Protein AF-0000000075266500 (afdb_homodimer)

Foldseek 3Di:
DPPCPPPDDVLVVVLVVLVVVLVVCCVPPNVLQDLVLLQPAAEEEEDLALLVQLLLVLSVSSNHQHYEYEDQDFDACVGCVQRVLDDNVQRPPPGHGRRASSQVSVCVVRVRGHYHGDNAQQQFFQAADPDDLVNVVVRLVVLLVSLLVGQEYEADDQDPRSVQSVLQSCLLNQHWYWYWFAAAFKIKIFIFAGPDPPDFGFADPQLCVVPPPPVCPVPPRGRDSRVHHDSCVSNVRSNVRNVLQSQLSQWPCRSNDDFDFPVDDPPPTGGSSDGRARMWMDGRVVRDIGGDTGTHDCLGLGNHPQNNVLCVVPVSVSSNVRNNHVCVSCVSSVVVVVVVVVVVVVVVVVVVVVVVVVD/DPPCPPPDDVLVVVLVVLVVVLVVCCVPPNVLQDLVLLQDAAEEEEDLALLVQLLLVLSVSSNHQHYAYEDQDFDACVGCVQRVLDDNVQRPPPGHGRRASSQVSVCVVRVRGHYHGDNAQQQFFQAADPDDLVNVVVRLVVLLVVLLVGQEYEADDQAPRSVQSSLQSCLLNQHWYWYWFAAAFKIKIFIFAGPDPPDFGFADPQLCVVPPPPVCPVPPRGRDSRVHHDSCVSNVRSNVRNVLQSFLSQWPCRSNADFDFPVDDPPPTGGSSDGRARMWMDGRVVRDIGGDTGTHDCLGLGNHPQNNVLCVVPVSVSSNVRNNHVCVSCVSSVVVVVVVVVVVVVVVVVVVVVVVVVD

pLDDT: mean 86.73, std 16.91, range [24.8, 98.94]

InterPro domains:
  IPR000594 THIF-type NAD/FAD binding fold [PF00899] (25-254)
  IPR035985 Ubiquitin-activating enzyme-like [SSF69572] (28-325)
  IPR045886 ThiF/MoeB/HesA family [PTHR10953] (6-315)

Secondary structure (DSSP, 8-state):
----TTTS-HHHHHHHHHHHHHHHHHHHT-TT--HHHHHH-EEEEE--SHHHHHHHHHHHHTT--EEEEE---B--TTSTTT-TT--GGGGSTT--BHHHHHHHHHHHH-TT-EEEEE--PPP-TT----S-HHHHHHHHHHHHHHHHH-SEEEE--SSTGGGHHHHHHHHHTT-EEEEEEE-SSEEEEEEEPP--SSS-PBP-HHHHHHHS-TT-TTSSSTTS--S---THHHHHHHHHHHHHHHHHHHSTTGGGPPPP-SS---SS--BTTB---SEEEEETTTTEEEEE--B--TT-TTTSHHHHHHHHH-HHHHHHHHHH-THHHHHHHTHHHHHHHHHHHHHHHHHHHHHHHT-/----TTTS-HHHHHHHHHHHHHHHHHHHT-TT--HHHHHH-EEEEE--SHHHHHHHHHHHHTT--EEEEE---B--TTSTTT-TT--GGGGSTT--BHHHHHHHHHHHH-TT-EEEEE--PPP-TT----S-HHHHHHHHHHHHHHHHH-SEEEE--SSTGGGHHHHHHHHHTT-EEEEEEE-SSEEEEEEEPP--SSS-PBP-HHHHHHHS-TT-TTSTTSSS--S---THHHHHHHHHHHHHHHHHHHSTTGGGPPPP-SS---TTT-BTTB---SEEEEETTTTEEEEE--B--TT-TTTSHHHHHHHHH-HHHHHHHHHH-THHHHHHHTHHHHHHHHHHHHHHHHHHHHHHHT-

Sequence (718 aa):
MADLGPLMDPTRLADTSVDLNLKLMRWRLMPDLDLEKIKQTKCLLLGAGTLGCYVARCLIGWGVRHISFVDNGKVSFSNPVRQPLYHFEDSLNGGALKAKSAAKNLKLIQPTIVSEGYDLSIPMPGHHAQSSDEQLSQDIDKLSQLVSDHDVVFLLTDSRESRWFPTVLAAKYNKMVINSALGFDTYLVMRHGARQQQQSELGCYFCNDIVAPTDSLTDRTLDQQCTVTRPGLAAIAGALAVELMVSLLQHPDGINAKADTSNNQTQSSGSILGLLPHQIRGFLGQFSNMLIVGQAYEKCTACSEKILNAYDENHLSFVKQVLKDPLYLEEITGLAAMKKESESLLEDWDIENDDEDDFMADLGPLMDPTRLADTSVDLNLKLMRWRLMPDLDLEKIKQTKCLLLGAGTLGCYVARCLIGWGVRHISFVDNGKVSFSNPVRQPLYHFEDSLNGGALKAKSAAKNLKLIQPTIVSEGYDLSIPMPGHHAQSSDEQLSQDIDKLSQLVSDHDVVFLLTDSRESRWFPTVLAAKYNKMVINSALGFDTYLVMRHGARQQQQSELGCYFCNDIVAPTDSLTDRTLDQQCTVTRPGLAAIAGALAVELMVSLLQHPDGINAKADTSNNQTQSSGSILGLLPHQIRGFLGQFSNMLIVGQAYEKCTACSEKILNAYDENHLSFVKQVLKDPLYLEEITGLAAMKKESESLLEDWDIENDDEDDF

Nearest PDB structures (foldseek):
  3rui-assembly1_A  TM=9.215E-01  e=1.508E-42  Saccharomyces cerevisiae S288C
  4gsk-assembly1_B  TM=9.550E-01  e=5.136E-41  Saccharomyces cerevisiae S288C
  5yec-assembly1_A  TM=9.732E-01  e=9.158E-40  Saccharomyces cerevisiae S288C
  3vh3-assembly1_A  TM=9.246E-01  e=2.853E-41  Saccharomyces cerevisiae S288C
  4gsk-assembly1_A  TM=9.492E-01  e=2.664E-40  Saccharomyces cerevisiae S288C

Radius of gyration: 27.6 Å; Cα contacts (8 Å, |Δi|>4): 1461; chains: 2; bounding box: 74×83×89 Å

Solvent-accessible surface area (backbone atoms only — not comparable to full-atom values): 36094 Å² total; per-residue (Å²): 127,87,79,64,64,87,81,47,56,67,67,56,48,25,53,50,38,42,51,50,52,55,46,50,37,23,74,72,75,36,72,82,61,60,61,66,62,45,31,66,40,28,37,34,30,38,20,46,45,47,38,24,28,32,29,50,45,31,37,41,39,64,46,37,36,33,43,36,28,33,19,67,49,56,32,46,55,48,38,20,42,58,17,72,51,42,35,44,73,42,26,46,93,84,21,39,50,26,6,46,46,43,27,54,41,48,33,47,30,39,68,82,46,50,52,46,36,35,80,45,74,66,66,21,59,58,47,59,73,84,58,52,72,67,53,50,46,49,42,52,51,49,51,49,48,52,56,67,73,29,52,32,39,35,40,32,51,72,44,73,44,54,44,41,48,59,45,30,50,30,51,72,66,62,38,40,33,41,39,43,43,48,11,51,55,31,33,41,28,31,44,35,36,41,85,55,94,83,64,98,30,43,13,41,79,57,19,38,66,70,68,42,67,73,81,42,61,90,63,61,61,34,58,47,67,46,89,42,53,50,52,34,52,38,35,32,46,16,15,51,42,47,51,50,50,52,31,34,71,62,20,94,54,33,58,66,50,74,64,25,40,89,85,42,64,60,81,90,67,52,19,94,59,29,62,38,55,33,24,40,40,34,33,61,34,71,56,40,51,43,58,46,80,50,56,53,40,80,47,16,69,37,67,12,66,55,42,49,49,48,39,68,75,41,45,63,62,44,52,51,46,28,14,67,35,48,64,52,39,32,56,70,36,42,42,48,57,50,51,52,52,51,52,49,50,50,52,50,49,51,51,54,49,54,58,52,71,74,103,127,89,79,65,66,87,83,48,56,67,67,56,47,26,53,51,37,42,52,48,52,55,46,51,36,22,75,71,76,36,74,82,61,60,60,64,62,43,31,68,40,29,38,35,32,39,19,47,45,47,38,24,27,32,31,50,45,30,37,40,39,62,46,36,35,32,43,34,27,35,19,67,50,57,31,45,56,47,37,20,43,58,18,71,53,44,35,44,75,41,25,46,92,82,20,39,50,25,6,44,45,42,26,54,41,47,33,47,30,39,69,82,47,49,50,45,36,36,80,44,73,66,67,22,59,58,47,62,74,86,59,52,69,67,54,49,46,48,41,52,50,51,51,49,47,54,55,67,74,27,53,34,41,34,41,32,49,71,42,71,42,55,44,41,49,60,44,31,50,32,51,72,65,62,40,41,33,40,38,41,42,48,11,50,55,31,32,40,28,31,43,36,37,41,84,56,94,85,65,98,29,41,14,41,79,59,18,37,65,70,67,43,68,74,81,42,64,90,64,61,60,33,60,48,67,46,89,42,53,51,54,33,50,37,34,32,46,17,16,51,42,48,54,51,49,53,31,36,68,60,21,94,56,32,57,68,51,73,65,26,39,90,86,41,66,58,82,90,66,50,19,94,60,28,63,38,56,32,24,41,39,34,32,60,32,72,56,40,51,44,56,44,82,47,55,53,41,81,47,17,68,36,68,11,66,56,43,49,49,46,39,70,75,40,46,62,63,44,51,52,47,27,14,67,34,47,63,51,40,31,56,68,38,43,42,47,58,51,52,52,51,51,52,50,50,51,52,50,47,50,50,53,51,53,58,52,72,75,103

Structure (mmCIF, N/CA/C/O backbone):
data_AF-0000000075266500-model_v1
#
loop_
_entity.id
_entity.type
_entity.pdbx_description
1 polymer 'Ubiquitin-like modifier-activating enzyme ATG7'
#
loop_
_atom_site.group_PDB
_atom_site.id
_atom_site.type_symbol
_atom_site.label_atom_id
_atom_site.label_alt_id
_atom_site.label_comp_id
_atom_site.label_asym_id
_atom_site.label_entity_id
_atom_site.label_seq_id
_atom_site.pdbx_PDB_ins_code
_atom_site.Cartn_x
_atom_site.Cartn_y
_atom_site.Cartn_z
_atom_site.occupancy
_atom_site.B_iso_or_equiv
_atom_site.auth_seq_id
_atom_site.auth_comp_id
_atom_site.auth_asym_id
_atom_site.auth_atom_id
_atom_site.pdbx_PDB_model_num
ATOM 1 N N . MET A 1 1 ? 34.5 14.836 -2.078 1 25.09 1 MET A N 1
ATOM 2 C CA . MET A 1 1 ? 33.75 13.641 -2.496 1 25.09 1 MET A CA 1
ATOM 3 C C . MET A 1 1 ? 33.562 13.625 -4.012 1 25.09 1 MET A C 1
ATOM 5 O O . MET A 1 1 ? 33.156 14.625 -4.602 1 25.09 1 MET A O 1
ATOM 9 N N . ALA A 1 2 ? 34.25 12.805 -4.797 1 31.7 2 ALA A N 1
ATOM 10 C CA . ALA A 1 2 ? 34.25 12.789 -6.258 1 31.7 2 ALA A CA 1
ATOM 11 C C . ALA A 1 2 ? 32.844 12.953 -6.816 1 31.7 2 ALA A C 1
ATOM 13 O O . ALA A 1 2 ? 31.938 12.227 -6.426 1 31.7 2 ALA A O 1
ATOM 14 N N . ASP A 1 3 ? 32.375 14.055 -7.188 1 37.41 3 ASP A N 1
ATOM 15 C CA . ASP A 1 3 ? 31.172 14.5 -7.906 1 37.41 3 ASP A CA 1
ATOM 16 C C . ASP A 1 3 ? 30.938 13.641 -9.148 1 37.41 3 ASP A C 1
ATOM 18 O O . ASP A 1 3 ? 31.422 13.969 -10.234 1 37.41 3 ASP A O 1
ATOM 22 N N . LEU A 1 4 ? 30.984 12.383 -9.156 1 39.06 4 LEU A N 1
ATOM 23 C CA . LEU A 1 4 ? 31 11.414 -10.25 1 39.06 4 LEU A CA 1
ATOM 24 C C . LEU A 1 4 ? 29.719 11.508 -11.078 1 39.06 4 LEU A C 1
ATOM 26 O O . LEU A 1 4 ? 29.453 10.641 -11.914 1 39.06 4 LEU A O 1
ATOM 30 N N . GLY A 1 5 ? 28.781 12.461 -10.945 1 43.47 5 GLY A N 1
ATOM 31 C CA . GLY A 1 5 ? 27.516 12.766 -11.602 1 43.47 5 GLY A CA 1
ATOM 32 C C . GLY A 1 5 ? 27.625 12.836 -13.109 1 43.47 5 GLY A C 1
ATOM 33 O O . GLY A 1 5 ? 26.859 12.195 -13.828 1 43.47 5 GLY A O 1
ATOM 34 N N . PRO A 1 6 ? 28.344 13.781 -13.648 1 47.75 6 PRO A N 1
ATOM 35 C CA . PRO A 1 6 ? 28.375 14.109 -15.078 1 47.75 6 PRO A CA 1
ATOM 36 C C . PRO A 1 6 ? 28.703 12.906 -15.953 1 47.75 6 PRO A C 1
ATOM 38 O O . PRO A 1 6 ? 28.297 12.852 -17.109 1 47.75 6 PRO A O 1
ATOM 41 N N . LEU A 1 7 ? 29.625 12.047 -15.609 1 51.47 7 LEU A N 1
ATOM 42 C CA . LEU A 1 7 ? 30.203 11.039 -16.484 1 51.47 7 LEU A CA 1
ATOM 43 C C . LEU A 1 7 ? 29.375 9.766 -16.5 1 51.47 7 LEU A C 1
ATOM 45 O O . LEU A 1 7 ? 29.531 8.914 -17.375 1 51.47 7 LEU A O 1
ATOM 49 N N . MET A 1 8 ? 28.5 9.547 -15.477 1 65.19 8 MET A N 1
ATOM 50 C CA . MET A 1 8 ? 27.844 8.234 -15.461 1 65.19 8 MET A CA 1
ATOM 51 C C . MET A 1 8 ? 26.484 8.297 -16.141 1 65.19 8 MET A C 1
ATOM 53 O O . MET A 1 8 ? 25.781 9.312 -16.047 1 65.19 8 MET A O 1
ATOM 57 N N . ASP A 1 9 ? 26.188 7.496 -17.062 1 88.06 9 ASP A N 1
ATOM 58 C CA . ASP A 1 9 ? 24.891 7.16 -17.656 1 88.06 9 ASP A CA 1
ATOM 59 C C . ASP A 1 9 ? 23.781 7.215 -16.609 1 88.06 9 ASP A C 1
ATOM 61 O O . ASP A 1 9 ? 23.891 6.602 -15.539 1 88.06 9 ASP A O 1
ATOM 65 N N . PRO A 1 10 ? 22.891 8.25 -16.719 1 90.25 10 PRO A N 1
ATOM 66 C CA . PRO A 1 10 ? 21.797 8.43 -15.75 1 90.25 10 PRO A CA 1
ATOM 67 C C . PRO A 1 10 ? 21.141 7.117 -15.359 1 90.25 10 PRO A C 1
ATOM 69 O O . PRO A 1 10 ? 20.688 6.961 -14.219 1 90.25 10 PRO A O 1
ATOM 72 N N . THR A 1 11 ? 21.078 6.254 -16.219 1 91.69 11 THR A N 1
ATOM 73 C CA . THR A 1 11 ? 20.484 4.961 -15.93 1 91.69 11 THR A CA 1
ATOM 74 C C . THR A 1 11 ? 21.297 4.199 -14.898 1 91.69 11 THR A C 1
ATOM 76 O O . THR A 1 11 ? 20.75 3.561 -14 1 91.69 11 THR A O 1
ATOM 79 N N . ARG A 1 12 ? 22.531 4.258 -15 1 89.25 12 ARG A N 1
ATOM 80 C CA . ARG A 1 12 ? 23.406 3.617 -14.039 1 89.25 12 ARG A CA 1
ATOM 81 C C . ARG A 1 12 ? 23.359 4.324 -12.688 1 89.25 12 ARG A C 1
ATOM 83 O O . ARG A 1 12 ? 23.438 3.678 -11.641 1 89.25 12 ARG A O 1
ATOM 90 N N . LEU A 1 13 ? 23.266 5.594 -12.805 1 89 13 LEU A N 1
ATOM 91 C CA . LEU A 1 13 ? 23.141 6.371 -11.578 1 89 13 LEU A CA 1
ATOM 92 C C . LEU A 1 13 ? 21.891 5.973 -10.805 1 89 13 LEU A C 1
ATOM 94 O O . LEU A 1 13 ? 21.922 5.871 -9.578 1 89 13 LEU A O 1
ATOM 98 N N . ALA A 1 14 ? 20.844 5.805 -11.516 1 90 14 ALA A N 1
ATOM 99 C CA . ALA A 1 14 ? 19.594 5.379 -10.891 1 90 14 ALA A CA 1
ATOM 100 C C . ALA A 1 14 ? 19.766 4.031 -10.188 1 90 14 ALA A C 1
ATOM 102 O O . ALA A 1 14 ? 19.359 3.873 -9.031 1 90 14 ALA A O 1
ATOM 103 N N . ASP A 1 15 ? 20.422 3.111 -10.828 1 91.38 15 ASP A N 1
ATOM 104 C CA . ASP A 1 15 ? 20.656 1.792 -10.258 1 91.38 15 ASP A CA 1
ATOM 105 C C . ASP A 1 15 ? 21.484 1.891 -8.977 1 91.38 15 ASP A C 1
ATOM 107 O O . ASP A 1 15 ? 21.141 1.287 -7.957 1 91.38 15 ASP A O 1
ATOM 111 N N . THR A 1 16 ? 22.5 2.666 -9.055 1 89.19 16 THR A N 1
ATOM 112 C CA . THR A 1 16 ? 23.406 2.828 -7.922 1 89.19 16 THR A CA 1
ATOM 113 C C . THR A 1 16 ? 22.688 3.508 -6.754 1 89.19 16 THR A C 1
ATOM 115 O O . THR A 1 16 ? 22.906 3.148 -5.594 1 89.19 16 THR A O 1
ATOM 118 N N . SER A 1 17 ? 21.922 4.438 -7.078 1 88.56 17 SER A N 1
ATOM 119 C CA . SER A 1 17 ? 21.188 5.172 -6.047 1 88.56 17 SER A CA 1
ATOM 120 C C . SER A 1 17 ? 20.219 4.27 -5.305 1 88.56 17 SER A C 1
ATOM 122 O O . SER A 1 17 ? 20.094 4.348 -4.082 1 88.56 17 SER A O 1
ATOM 124 N N . VAL A 1 18 ? 19.547 3.439 -6.07 1 88.31 18 VAL A N 1
ATOM 125 C CA . VAL A 1 18 ? 18.609 2.494 -5.473 1 88.31 18 VAL A CA 1
ATOM 126 C C . VAL A 1 18 ? 19.375 1.53 -4.559 1 88.31 18 VAL A C 1
ATOM 128 O O . VAL A 1 18 ? 18.953 1.296 -3.418 1 88.31 18 VAL A O 1
ATOM 131 N N . ASP A 1 19 ? 20.469 1.046 -5.039 1 88.88 19 ASP A N 1
ATOM 132 C CA . ASP A 1 19 ? 21.281 0.113 -4.262 1 88.88 19 ASP A CA 1
ATOM 133 C C . ASP A 1 19 ? 21.797 0.769 -2.982 1 88.88 19 ASP A C 1
ATOM 135 O O . ASP A 1 19 ? 21.781 0.151 -1.916 1 88.88 19 ASP A O 1
ATOM 139 N N . LEU A 1 20 ? 22.188 1.985 -3.119 1 84.75 20 LEU A N 1
ATOM 140 C CA . LEU A 1 20 ? 22.734 2.709 -1.973 1 84.75 20 LEU A CA 1
ATOM 141 C C . LEU A 1 20 ? 21.656 2.926 -0.912 1 84.75 20 LEU A C 1
ATOM 143 O O . LEU A 1 20 ? 21.906 2.756 0.282 1 84.75 20 LEU A O 1
ATOM 147 N N . ASN A 1 21 ? 20.547 3.24 -1.374 1 83.31 21 ASN A N 1
ATOM 148 C CA . ASN A 1 21 ? 19.438 3.434 -0.438 1 83.31 21 ASN A CA 1
ATOM 149 C C . ASN A 1 21 ? 19.141 2.164 0.358 1 83.31 21 ASN A C 1
ATOM 151 O O . ASN A 1 21 ? 18.938 2.221 1.57 1 83.31 21 ASN A O 1
ATOM 155 N N . LEU A 1 22 ? 19.203 1.085 -0.263 1 87 22 LEU A N 1
ATOM 156 C CA . LEU A 1 22 ? 18.938 -0.19 0.393 1 87 22 LEU A CA 1
ATOM 157 C C . LEU A 1 22 ? 20.094 -0.597 1.288 1 87 22 LEU A C 1
ATOM 159 O O . LEU A 1 22 ? 19.891 -1.193 2.348 1 87 22 LEU A O 1
ATOM 163 N N . LYS A 1 23 ? 21.234 -0.254 0.902 1 84 23 LYS A N 1
ATOM 164 C CA . LYS A 1 23 ? 22.422 -0.577 1.703 1 84 23 LYS A CA 1
ATOM 165 C C . LYS A 1 23 ? 22.422 0.195 3.02 1 84 23 LYS A C 1
ATOM 167 O O . LYS A 1 23 ? 22.938 -0.283 4.027 1 84 23 LYS A O 1
ATOM 172 N N . LEU A 1 24 ? 21.859 1.377 2.961 1 78.62 24 LEU A N 1
ATOM 173 C CA . LEU A 1 24 ? 21.734 2.148 4.195 1 78.62 24 LEU A CA 1
ATOM 174 C C . LEU A 1 24 ? 20.875 1.414 5.215 1 78.62 24 LEU A C 1
ATOM 176 O O . LEU A 1 24 ? 21.141 1.478 6.418 1 78.62 24 LEU A O 1
ATOM 180 N N . MET A 1 25 ? 19.969 0.668 4.75 1 75.44 25 MET A N 1
ATOM 181 C CA . MET A 1 25 ? 19.141 -0.163 5.629 1 75.44 25 MET A CA 1
ATOM 182 C C . MET A 1 25 ? 19.984 -1.229 6.316 1 75.44 25 MET A C 1
ATOM 184 O O . MET A 1 25 ? 19.859 -1.449 7.52 1 75.44 25 MET A O 1
ATOM 188 N N . ARG A 1 26 ? 20.828 -1.797 5.582 1 72.12 26 ARG A N 1
ATOM 189 C CA . ARG A 1 26 ? 21.688 -2.869 6.062 1 72.12 26 ARG A CA 1
ATOM 190 C C . ARG A 1 26 ? 22.688 -2.352 7.105 1 72.12 26 ARG A C 1
ATOM 192 O O . ARG A 1 26 ? 22.828 -2.949 8.172 1 72.12 26 ARG A O 1
ATOM 199 N N . TRP A 1 27 ? 23.234 -1.291 6.848 1 66.94 27 TRP A N 1
ATOM 200 C CA . TRP A 1 27 ? 24.297 -0.768 7.691 1 66.94 27 TRP A CA 1
ATOM 201 C C . TRP A 1 27 ? 23.75 -0.229 9.008 1 66.94 27 TRP A C 1
ATOM 203 O O . TRP A 1 27 ? 24.328 -0.441 10.07 1 66.94 27 TRP A O 1
ATOM 213 N N . ARG A 1 28 ? 22.594 0.214 8.852 1 65.81 28 ARG A N 1
ATOM 214 C CA . ARG A 1 28 ? 22.109 0.94 10.016 1 65.81 28 ARG A CA 1
ATOM 215 C C . ARG A 1 28 ? 21.219 0.054 10.883 1 65.81 28 ARG A C 1
ATOM 217 O O . ARG A 1 28 ? 21.203 0.183 12.109 1 65.81 28 ARG A O 1
ATOM 224 N N . LEU A 1 29 ? 20.625 -0.912 10.172 1 69.69 29 LEU A N 1
ATOM 225 C CA . LEU A 1 29 ? 19.547 -1.489 10.969 1 69.69 29 LEU A CA 1
ATOM 226 C C . LEU A 1 29 ? 19.547 -3.012 10.867 1 69.69 29 LEU A C 1
ATOM 228 O O . LEU A 1 29 ? 19.203 -3.703 11.828 1 69.69 29 LEU A O 1
ATOM 232 N N . MET A 1 30 ? 19.969 -3.551 9.625 1 79.12 30 MET A N 1
ATOM 233 C CA . MET A 1 30 ? 19.906 -4.992 9.414 1 79.12 30 MET A CA 1
ATOM 234 C C . MET A 1 30 ? 21.141 -5.496 8.672 1 79.12 30 MET A C 1
ATOM 236 O O . MET A 1 30 ? 21.062 -5.844 7.492 1 79.12 30 MET A O 1
ATOM 240 N N . PRO A 1 31 ? 22.203 -5.648 9.336 1 78.62 31 PRO A N 1
ATOM 241 C CA . PRO A 1 31 ? 23.469 -5.984 8.688 1 78.62 31 PRO A CA 1
ATOM 242 C C . PRO A 1 31 ? 23.438 -7.336 7.977 1 78.62 31 PRO A C 1
ATOM 244 O O . PRO A 1 31 ? 24.156 -7.551 7.004 1 78.62 31 PRO A O 1
ATOM 247 N N . ASP A 1 32 ? 22.594 -8.188 8.336 1 86.38 32 ASP A N 1
ATOM 248 C CA . ASP A 1 32 ? 22.578 -9.547 7.785 1 86.38 32 ASP A CA 1
ATOM 249 C C . ASP A 1 32 ? 21.641 -9.633 6.582 1 86.38 32 ASP A C 1
ATOM 251 O O . ASP A 1 32 ? 21.531 -10.695 5.961 1 86.38 32 ASP A O 1
ATOM 255 N N . LEU A 1 33 ? 21.078 -8.57 6.258 1 90.69 33 LEU A N 1
ATOM 256 C CA . LEU A 1 33 ? 20.156 -8.555 5.121 1 90.69 33 LEU A CA 1
ATOM 257 C C . LEU A 1 33 ? 20.906 -8.836 3.822 1 90.69 33 LEU A C 1
ATOM 259 O O . LEU A 1 33 ? 21.875 -8.141 3.5 1 90.69 33 LEU A O 1
ATOM 263 N N . ASP A 1 34 ? 20.531 -9.82 3.105 1 93.88 34 ASP A N 1
ATOM 264 C CA . ASP A 1 34 ? 21.156 -10.203 1.842 1 93.88 34 ASP A CA 1
ATOM 265 C C . ASP A 1 34 ? 20.469 -9.516 0.663 1 93.88 34 ASP A C 1
ATOM 267 O O . ASP A 1 34 ? 19.609 -10.102 0.008 1 93.88 34 ASP A O 1
ATOM 271 N N . LEU A 1 35 ? 20.906 -8.352 0.374 1 93.88 35 LEU A N 1
ATOM 272 C CA . LEU A 1 35 ? 20.312 -7.535 -0.681 1 93.88 35 LEU A CA 1
ATOM 273 C C . LEU A 1 35 ? 20.578 -8.148 -2.053 1 93.88 35 LEU A C 1
ATOM 275 O O . LEU A 1 35 ? 19.766 -8.008 -2.969 1 93.88 35 LEU A O 1
ATOM 279 N N . GLU A 1 36 ? 21.703 -8.812 -2.201 1 95.19 36 GLU A N 1
ATOM 280 C CA . GLU A 1 36 ? 22.031 -9.438 -3.477 1 95.19 36 GLU A CA 1
ATOM 281 C C . GLU A 1 36 ? 21.062 -10.57 -3.807 1 95.19 36 GLU A C 1
ATOM 283 O O . GLU A 1 36 ? 20.672 -10.742 -4.961 1 95.19 36 GLU A O 1
ATOM 288 N N . LYS A 1 37 ? 20.703 -11.297 -2.773 1 96.5 37 LYS A N 1
ATOM 289 C CA . LYS A 1 37 ? 19.719 -12.359 -2.969 1 96.5 37 LYS A CA 1
ATOM 290 C C . LYS A 1 37 ? 18.391 -11.797 -3.465 1 96.5 37 LYS A C 1
ATOM 292 O O . LYS A 1 37 ? 17.766 -12.359 -4.371 1 96.5 37 LYS A O 1
ATOM 297 N N . ILE A 1 38 ? 17.969 -10.703 -2.91 1 97.12 38 ILE A N 1
ATOM 298 C CA . ILE A 1 38 ? 16.734 -10.055 -3.322 1 97.12 38 ILE A CA 1
ATOM 299 C C . ILE A 1 38 ? 16.859 -9.57 -4.766 1 97.12 38 ILE A C 1
ATOM 301 O O . ILE A 1 38 ? 15.977 -9.82 -5.59 1 97.12 38 ILE A O 1
ATOM 305 N N . LYS A 1 39 ? 17.938 -8.953 -5.07 1 97.06 39 LYS A N 1
ATOM 306 C CA . LYS A 1 39 ? 18.188 -8.359 -6.379 1 97.06 39 LYS A CA 1
ATOM 307 C C . LYS A 1 39 ? 18.188 -9.414 -7.477 1 97.06 39 LYS A C 1
ATOM 309 O O . LYS A 1 39 ? 17.703 -9.164 -8.586 1 97.06 39 LYS A O 1
ATOM 314 N N . GLN A 1 40 ? 18.594 -10.617 -7.18 1 97.38 40 GLN A N 1
ATOM 315 C CA . GLN A 1 40 ? 18.766 -11.672 -8.164 1 97.38 40 GLN A CA 1
ATOM 316 C C . GLN A 1 40 ? 17.5 -12.508 -8.305 1 97.38 40 GLN A C 1
ATOM 318 O O . GLN A 1 40 ? 17.359 -13.297 -9.242 1 97.38 40 GLN A O 1
ATOM 323 N N . THR A 1 41 ? 16.609 -12.367 -7.383 1 98.5 41 THR A N 1
ATOM 324 C CA . THR A 1 41 ? 15.398 -13.164 -7.387 1 98.5 41 THR A CA 1
ATOM 325 C C . THR A 1 41 ? 14.523 -12.805 -8.586 1 98.5 41 THR A C 1
ATOM 327 O O . THR A 1 41 ? 14.258 -11.633 -8.836 1 98.5 41 THR A O 1
ATOM 330 N N . LYS A 1 42 ? 14.109 -13.805 -9.367 1 98.88 42 LYS A N 1
ATOM 331 C CA . LYS A 1 42 ? 13.203 -13.625 -10.5 1 98.88 42 LYS A CA 1
ATOM 332 C C . LYS A 1 42 ? 11.758 -13.867 -10.078 1 98.88 42 LYS A C 1
ATOM 334 O O . LYS A 1 42 ? 11.406 -14.953 -9.625 1 98.88 42 LYS A O 1
ATOM 339 N N . CYS A 1 43 ? 10.961 -12.859 -10.266 1 98.94 43 CYS A N 1
ATOM 340 C CA . CYS A 1 43 ? 9.578 -12.938 -9.805 1 98.94 43 CYS A CA 1
ATOM 341 C C . CYS A 1 43 ? 8.609 -13.023 -10.984 1 98.94 43 CYS A C 1
ATOM 343 O O . CYS A 1 43 ? 8.703 -12.227 -11.922 1 98.94 43 CYS A O 1
ATOM 345 N N . LEU A 1 44 ? 7.699 -14 -10.953 1 98.94 44 LEU A N 1
ATOM 346 C CA . LEU A 1 44 ? 6.605 -14.133 -11.906 1 98.94 44 LEU A CA 1
ATOM 347 C C . LEU A 1 44 ? 5.281 -13.719 -11.281 1 98.94 44 LEU A C 1
ATOM 349 O O . LEU A 1 44 ? 4.852 -14.297 -10.281 1 98.94 44 LEU A O 1
ATOM 353 N N . LEU A 1 45 ? 4.707 -12.672 -11.828 1 98.94 45 LEU A N 1
ATOM 354 C CA . LEU A 1 45 ? 3.414 -12.203 -11.344 1 98.94 45 LEU A CA 1
ATOM 355 C C . LEU A 1 45 ? 2.285 -12.688 -12.25 1 98.94 45 LEU A C 1
ATOM 357 O O . LEU A 1 45 ? 2.178 -12.258 -13.398 1 98.94 45 LEU A O 1
ATOM 361 N N . LEU A 1 46 ? 1.453 -13.625 -11.781 1 98.75 46 LEU A N 1
ATOM 362 C CA . LEU A 1 46 ? 0.227 -14.008 -12.469 1 98.75 46 LEU A CA 1
ATOM 363 C C . LEU A 1 46 ? -0.912 -13.055 -12.125 1 98.75 46 LEU A C 1
ATOM 365 O O . LEU A 1 46 ? -1.585 -13.227 -11.109 1 98.75 46 LEU A O 1
ATOM 369 N N . GLY A 1 47 ? -1.212 -12.18 -13.023 1 98 47 GLY A N 1
ATOM 370 C CA . GLY A 1 47 ? -2.113 -11.062 -12.797 1 98 47 GLY A CA 1
ATOM 371 C C . GLY A 1 47 ? -1.407 -9.719 -12.789 1 98 47 GLY A C 1
ATOM 372 O O . GLY A 1 47 ? -0.533 -9.477 -11.953 1 98 47 GLY A O 1
ATOM 373 N N . ALA A 1 48 ? -1.788 -8.891 -13.742 1 98.5 48 ALA A N 1
ATOM 374 C CA . ALA A 1 48 ? -1.239 -7.539 -13.836 1 98.5 48 ALA A CA 1
ATOM 375 C C . ALA A 1 48 ? -2.311 -6.492 -13.547 1 98.5 48 ALA A C 1
ATOM 377 O O . ALA A 1 48 ? -2.305 -5.41 -14.141 1 98.5 48 ALA A O 1
ATOM 378 N N . GLY A 1 49 ? -3.326 -6.855 -12.703 1 96.88 49 GLY A N 1
ATOM 379 C CA . GLY A 1 49 ? -4.355 -5.93 -12.258 1 96.88 49 GLY A CA 1
ATOM 380 C C . GLY A 1 49 ? -3.951 -5.137 -11.031 1 96.88 49 GLY A C 1
ATOM 381 O O . GLY A 1 49 ? -2.803 -4.699 -10.914 1 96.88 49 GLY A O 1
ATOM 382 N N . THR A 1 50 ? -4.918 -4.906 -10.156 1 96.56 50 THR A N 1
ATOM 383 C CA . THR A 1 50 ? -4.711 -4.066 -8.984 1 96.56 50 THR A CA 1
ATOM 384 C C . THR A 1 50 ? -3.617 -4.648 -8.094 1 96.56 50 THR A C 1
ATOM 386 O O . THR A 1 50 ? -2.646 -3.961 -7.766 1 96.56 50 THR A O 1
ATOM 389 N N . LEU A 1 51 ? -3.703 -5.898 -7.758 1 97.69 51 LEU A N 1
ATOM 390 C CA . LEU A 1 51 ? -2.715 -6.535 -6.895 1 97.69 51 LEU A CA 1
ATOM 391 C C . LEU A 1 51 ? -1.359 -6.625 -7.586 1 97.69 51 LEU A C 1
ATOM 393 O O . LEU A 1 51 ? -0.327 -6.332 -6.98 1 97.69 51 LEU A O 1
ATOM 397 N N . GLY A 1 52 ? -1.366 -7.043 -8.852 1 98.62 52 GLY A N 1
ATOM 398 C CA . GLY A 1 52 ? -0.119 -7.168 -9.586 1 98.62 52 GLY A CA 1
ATOM 399 C C . GLY A 1 52 ? 0.681 -5.879 -9.625 1 98.62 52 GLY A C 1
ATOM 400 O O . GLY A 1 52 ? 1.9 -5.891 -9.445 1 98.62 52 GLY A O 1
ATOM 401 N N . CYS A 1 53 ? -0.005 -4.785 -9.836 1 98.69 53 CYS A N 1
ATOM 402 C CA . CYS A 1 53 ? 0.652 -3.482 -9.906 1 98.69 53 CYS A CA 1
ATOM 403 C C . CYS A 1 53 ? 1.29 -3.123 -8.57 1 98.69 53 CYS A C 1
ATOM 405 O O . CYS A 1 53 ? 2.441 -2.688 -8.523 1 98.69 53 CYS A O 1
ATOM 407 N N . TYR A 1 54 ? 0.568 -3.289 -7.508 1 98.75 54 TYR A N 1
ATOM 408 C CA . TYR A 1 54 ? 1.091 -2.918 -6.199 1 98.75 54 TYR A CA 1
ATOM 409 C C . TYR A 1 54 ? 2.227 -3.844 -5.781 1 98.75 54 TYR A C 1
ATOM 411 O O . TYR A 1 54 ? 3.203 -3.404 -5.172 1 98.75 54 TYR A O 1
ATOM 419 N N . VAL A 1 55 ? 2.111 -5.137 -6.094 1 98.88 55 VAL A N 1
ATOM 420 C CA . VAL A 1 55 ? 3.193 -6.07 -5.801 1 98.88 55 VAL A CA 1
ATOM 421 C C . VAL A 1 55 ? 4.445 -5.668 -6.578 1 98.88 55 VAL A C 1
ATOM 423 O O . VAL A 1 55 ? 5.539 -5.605 -6.016 1 98.88 55 VAL A O 1
ATOM 426 N N . ALA A 1 56 ? 4.285 -5.363 -7.836 1 98.94 56 ALA A N 1
ATOM 427 C CA . ALA A 1 56 ? 5.422 -4.973 -8.672 1 98.94 56 ALA A CA 1
ATOM 428 C C . ALA A 1 56 ? 6.094 -3.717 -8.125 1 98.94 56 ALA A C 1
ATOM 430 O O . ALA A 1 56 ? 7.324 -3.65 -8.047 1 98.94 56 ALA A O 1
ATOM 431 N N . ARG A 1 57 ? 5.277 -2.742 -7.746 1 98.62 57 ARG A N 1
ATOM 432 C CA . ARG A 1 57 ? 5.805 -1.502 -7.188 1 98.62 57 ARG A CA 1
ATOM 433 C C . ARG A 1 57 ? 6.621 -1.774 -5.926 1 98.62 57 ARG A C 1
ATOM 435 O O . ARG A 1 57 ? 7.68 -1.177 -5.727 1 98.62 57 ARG A O 1
ATOM 442 N N . CYS A 1 58 ? 6.133 -2.635 -5.121 1 98.69 58 CYS A N 1
ATOM 443 C CA . CYS A 1 58 ? 6.836 -2.947 -3.883 1 98.69 58 CYS A CA 1
ATOM 444 C C . CYS A 1 58 ? 8.102 -3.744 -4.16 1 98.69 58 CYS A C 1
ATOM 446 O O . CYS A 1 58 ? 9.133 -3.527 -3.52 1 98.69 58 CYS A O 1
ATOM 448 N N . LEU A 1 59 ? 8.062 -4.656 -5.148 1 98.81 59 LEU A N 1
ATOM 449 C CA . LEU A 1 59 ? 9.219 -5.473 -5.508 1 98.81 59 LEU A CA 1
ATOM 450 C C . LEU A 1 59 ? 10.375 -4.598 -5.969 1 98.81 59 LEU A C 1
ATOM 452 O O . LEU A 1 59 ? 11.508 -4.77 -5.516 1 98.81 59 LEU A O 1
ATOM 456 N N . ILE A 1 60 ? 10.117 -3.637 -6.816 1 98.19 60 ILE A N 1
ATOM 457 C CA . ILE A 1 60 ? 11.203 -2.814 -7.332 1 98.19 60 ILE A CA 1
ATOM 458 C C . ILE A 1 60 ? 11.734 -1.9 -6.227 1 98.19 60 ILE A C 1
ATOM 460 O O . ILE A 1 60 ? 12.914 -1.546 -6.215 1 98.19 60 ILE A O 1
ATOM 464 N N . GLY A 1 61 ? 10.891 -1.581 -5.258 1 96.69 61 GLY A N 1
ATOM 465 C CA . GLY A 1 61 ? 11.359 -0.859 -4.086 1 96.69 61 GLY A CA 1
ATOM 466 C C . GLY A 1 61 ? 12.375 -1.641 -3.27 1 96.69 61 GLY A C 1
ATOM 467 O O . GLY A 1 61 ? 13.266 -1.055 -2.65 1 96.69 61 GLY A O 1
ATOM 468 N N . TRP A 1 62 ? 12.227 -2.965 -3.281 1 96.94 62 TRP A N 1
ATOM 469 C CA . TRP A 1 62 ? 13.148 -3.846 -2.566 1 96.94 62 TRP A CA 1
ATOM 470 C C . TRP A 1 62 ? 14.383 -4.148 -3.408 1 96.94 62 TRP A C 1
ATOM 472 O O . TRP A 1 62 ? 15.297 -4.844 -2.955 1 96.94 62 TRP A O 1
ATOM 482 N N . GLY A 1 63 ? 14.375 -3.65 -4.691 1 96.62 63 GLY A N 1
ATOM 483 C CA . GLY A 1 63 ? 15.562 -3.805 -5.523 1 96.62 63 GLY A CA 1
ATOM 484 C C . GLY A 1 63 ? 15.492 -5.016 -6.438 1 96.62 63 GLY A C 1
ATOM 485 O O . GLY A 1 63 ? 16.484 -5.383 -7.066 1 96.62 63 GLY A O 1
ATOM 486 N N . VAL A 1 64 ? 14.328 -5.652 -6.547 1 98.31 64 VAL A N 1
ATOM 487 C CA . VAL A 1 64 ? 14.164 -6.75 -7.496 1 98.31 64 VAL A CA 1
ATOM 488 C C . VAL A 1 64 ? 14.359 -6.238 -8.922 1 98.31 64 VAL A C 1
ATOM 490 O O . VAL A 1 64 ? 13.844 -5.176 -9.281 1 98.31 64 VAL A O 1
ATOM 493 N N . ARG A 1 65 ? 15.047 -7.039 -9.734 1 97.94 65 ARG A N 1
ATOM 494 C CA . ARG A 1 65 ? 15.414 -6.531 -11.055 1 97.94 65 ARG A CA 1
ATOM 495 C C . ARG A 1 65 ? 14.797 -7.379 -12.164 1 97.94 65 ARG A C 1
ATOM 497 O O . ARG A 1 65 ? 14.898 -7.039 -13.344 1 97.94 65 ARG A O 1
ATOM 504 N N . HIS A 1 66 ? 14.18 -8.477 -11.805 1 98.75 66 HIS A N 1
ATOM 505 C CA . HIS A 1 66 ? 13.562 -9.375 -12.781 1 98.75 66 HIS A CA 1
ATOM 506 C C . HIS A 1 66 ? 12.109 -9.648 -12.43 1 98.75 66 HIS A C 1
ATOM 508 O O . HIS A 1 66 ? 11.812 -10.352 -11.461 1 98.75 66 HIS A O 1
ATOM 514 N N . ILE A 1 67 ? 11.219 -9.055 -13.219 1 98.88 67 ILE A N 1
ATOM 515 C CA . ILE A 1 67 ? 9.789 -9.234 -12.984 1 98.88 67 ILE A CA 1
ATOM 516 C C . ILE A 1 67 ? 9.094 -9.562 -14.305 1 98.88 67 ILE A C 1
ATOM 518 O O . ILE A 1 67 ? 9.258 -8.852 -15.297 1 98.88 67 ILE A O 1
ATOM 522 N N . SER A 1 68 ? 8.383 -10.617 -14.375 1 98.94 68 SER A N 1
ATOM 523 C CA . SER A 1 68 ? 7.547 -10.977 -15.516 1 98.94 68 SER A CA 1
ATOM 524 C C . SER A 1 68 ? 6.066 -10.977 -15.148 1 98.94 68 SER A C 1
ATOM 526 O O . SER A 1 68 ? 5.703 -11.328 -14.023 1 98.94 68 SER A O 1
ATOM 528 N N . PHE A 1 69 ? 5.258 -10.555 -16.141 1 98.88 69 PHE A N 1
ATOM 529 C CA . PHE A 1 69 ? 3.814 -10.5 -15.938 1 98.88 69 PHE A CA 1
ATOM 530 C C . PHE A 1 69 ? 3.096 -11.469 -16.875 1 98.88 69 PHE A C 1
ATOM 532 O O . PHE A 1 69 ? 3.475 -11.617 -18.031 1 98.88 69 PHE A O 1
ATOM 539 N N . VAL A 1 70 ? 2.076 -12.148 -16.359 1 98.81 70 VAL A N 1
ATOM 540 C CA . VAL A 1 70 ? 1.123 -12.906 -17.172 1 98.81 70 VAL A CA 1
ATOM 541 C C . VAL A 1 70 ? -0.289 -12.375 -16.938 1 98.81 70 VAL A C 1
ATOM 543 O O . VAL A 1 70 ? -0.766 -12.344 -15.797 1 98.81 70 VAL A O 1
ATOM 546 N N . ASP A 1 71 ? -0.927 -11.922 -17.922 1 98 71 ASP A N 1
ATOM 547 C CA . ASP A 1 71 ? -2.281 -11.375 -17.906 1 98 71 ASP A CA 1
ATOM 548 C C . ASP A 1 71 ? -2.838 -11.266 -19.328 1 98 71 ASP A C 1
ATOM 550 O O . ASP A 1 71 ? -2.129 -10.852 -20.25 1 98 71 ASP A O 1
ATOM 554 N N . ASN A 1 72 ? -4.066 -11.656 -19.516 1 95.75 72 ASN A N 1
ATOM 555 C CA . ASN A 1 72 ? -4.617 -11.586 -20.875 1 95.75 72 ASN A CA 1
ATOM 556 C C . ASN A 1 72 ? -5.664 -10.484 -20.984 1 95.75 72 ASN A C 1
ATOM 558 O O . ASN A 1 72 ? -6.398 -10.422 -21.984 1 95.75 72 ASN A O 1
ATOM 562 N N . GLY A 1 73 ? -5.746 -9.617 -19.969 1 96.19 73 GLY A N 1
ATOM 563 C CA . GLY A 1 73 ? -6.719 -8.539 -19.984 1 96.19 73 GLY A CA 1
ATOM 564 C C . GLY A 1 73 ? -6.164 -7.254 -20.578 1 96.19 73 GLY A C 1
ATOM 565 O O . GLY A 1 73 ? -4.992 -7.188 -20.938 1 96.19 73 GLY A O 1
ATOM 566 N N . LYS A 1 74 ? -7.109 -6.316 -20.719 1 98.12 74 LYS A N 1
ATOM 567 C CA . LYS A 1 74 ? -6.777 -4.98 -21.203 1 98.12 74 LYS A CA 1
ATOM 568 C C . LYS A 1 74 ? -7.082 -3.922 -20.156 1 98.12 74 LYS A C 1
ATOM 570 O O . LYS A 1 74 ? -7.902 -4.145 -19.266 1 98.12 74 LYS A O 1
ATOM 575 N N . VAL A 1 75 ? -6.41 -2.793 -20.281 1 97.88 75 VAL A N 1
ATOM 576 C CA . VAL A 1 75 ? -6.602 -1.699 -19.328 1 97.88 75 VAL A CA 1
ATOM 577 C C . VAL A 1 75 ? -7.922 -0.988 -19.625 1 97.88 75 VAL A C 1
ATOM 579 O O . VAL A 1 75 ? -8.148 -0.532 -20.75 1 97.88 75 VAL A O 1
ATOM 582 N N . SER A 1 76 ? -8.75 -0.944 -18.656 1 96 76 SER A N 1
ATOM 583 C CA . SER A 1 76 ? -10.016 -0.222 -18.766 1 96 76 SER A CA 1
ATOM 584 C C . SER A 1 76 ? -9.898 1.183 -18.188 1 96 76 SER A C 1
ATOM 586 O O . SER A 1 76 ? -8.922 1.506 -17.516 1 96 76 SER A O 1
ATOM 588 N N . PHE A 1 77 ? -10.898 1.994 -18.391 1 94.94 77 PHE A N 1
ATOM 589 C CA . PHE A 1 77 ? -10.898 3.4 -18 1 94.94 77 PHE A CA 1
ATOM 590 C C . PHE A 1 77 ? -10.898 3.545 -16.484 1 94.94 77 PHE A C 1
ATOM 592 O O . PHE A 1 77 ? -10.484 4.578 -15.953 1 94.94 77 PHE A O 1
ATOM 599 N N . SER A 1 78 ? -11.305 2.508 -15.781 1 92.88 78 SER A N 1
ATOM 600 C CA . SER A 1 78 ? -11.367 2.59 -14.328 1 92.88 78 SER A CA 1
ATOM 601 C C . SER A 1 78 ? -10.086 2.08 -13.688 1 92.88 78 SER A C 1
ATOM 603 O O . SER A 1 78 ? -9.922 2.146 -12.469 1 92.88 78 SER A O 1
ATOM 605 N N . ASN A 1 79 ? -9.141 1.581 -14.516 1 95.88 79 ASN A N 1
ATOM 606 C CA . ASN A 1 79 ? -7.988 0.858 -13.984 1 95.88 79 ASN A CA 1
ATOM 607 C C . ASN A 1 79 ? -6.898 1.812 -13.508 1 95.88 79 ASN A C 1
ATOM 609 O O . ASN A 1 79 ? -6.312 1.611 -12.438 1 95.88 79 ASN A O 1
ATOM 613 N N . PRO A 1 80 ? -6.676 2.912 -14.188 1 97.56 80 PRO A N 1
ATOM 614 C CA . PRO A 1 80 ? -5.5 3.723 -13.859 1 97.56 80 PRO A CA 1
ATOM 615 C C . PRO A 1 80 ? -5.543 4.27 -12.43 1 97.56 80 PRO A C 1
ATOM 617 O O . PRO A 1 80 ? -4.504 4.359 -11.773 1 97.56 80 PRO A O 1
ATOM 620 N N . VAL A 1 81 ? -6.684 4.539 -11.859 1 96.81 81 VAL A N 1
ATOM 621 C CA . VAL A 1 81 ? -6.781 5.145 -10.531 1 96.81 81 VAL A CA 1
ATOM 622 C C . VAL A 1 81 ? -6.484 4.094 -9.461 1 96.81 81 VAL A C 1
ATOM 624 O O . VAL A 1 81 ? -6.109 4.434 -8.336 1 96.81 81 VAL A O 1
ATOM 627 N N . ARG A 1 82 ? -6.598 2.842 -9.805 1 95.69 82 ARG A N 1
ATOM 628 C CA . ARG A 1 82 ? -6.445 1.804 -8.789 1 95.69 82 ARG A CA 1
ATOM 629 C C . ARG A 1 82 ? -5.227 0.934 -9.07 1 95.69 82 ARG A C 1
ATOM 631 O O . ARG A 1 82 ? -4.801 0.155 -8.219 1 95.69 82 ARG A O 1
ATOM 638 N N . GLN A 1 83 ? -4.695 0.981 -10.273 1 97.94 83 GLN A N 1
ATOM 639 C CA . GLN A 1 83 ? -3.57 0.16 -10.711 1 97.94 83 GLN A CA 1
ATOM 640 C C . GLN A 1 83 ? -2.359 1.022 -11.062 1 97.94 83 GLN A C 1
ATOM 642 O O . GLN A 1 83 ? -2.244 1.515 -12.188 1 97.94 83 GLN A O 1
ATOM 647 N N . PRO A 1 84 ? -1.411 1.168 -10.18 1 98.31 84 PRO A N 1
ATOM 648 C CA . PRO A 1 84 ? -0.404 2.23 -10.195 1 98.31 84 PRO A CA 1
ATOM 649 C C . PRO A 1 84 ? 0.627 2.057 -11.305 1 98.31 84 PRO A C 1
ATOM 651 O O . PRO A 1 84 ? 1.545 2.871 -11.438 1 98.31 84 PRO A O 1
ATOM 654 N N . LEU A 1 85 ? 0.509 1.109 -12.148 1 98.56 85 LEU A N 1
ATOM 655 C CA . LEU A 1 85 ? 1.434 0.996 -13.266 1 98.56 85 LEU A CA 1
ATOM 656 C C . LEU A 1 85 ? 0.811 1.553 -14.547 1 98.56 85 LEU A C 1
ATOM 658 O O . LEU A 1 85 ? 1.491 1.69 -15.562 1 98.56 85 LEU A O 1
ATOM 662 N N . TYR A 1 86 ? -0.5 1.911 -14.484 1 98.44 86 TYR A N 1
ATOM 663 C CA . TYR A 1 86 ? -1.167 2.367 -15.695 1 98.44 86 TYR A CA 1
ATOM 664 C C . TYR A 1 86 ? -1.492 3.854 -15.609 1 98.44 86 TYR A C 1
ATOM 666 O O . TYR A 1 86 ? -1.633 4.406 -14.516 1 98.44 86 TYR A O 1
ATOM 674 N N . HIS A 1 87 ? -1.586 4.426 -16.75 1 97.81 87 HIS A N 1
ATOM 675 C CA . HIS A 1 87 ? -2.066 5.793 -16.922 1 97.81 87 HIS A CA 1
ATOM 676 C C . HIS A 1 87 ? -3.32 5.832 -17.797 1 97.81 87 HIS A C 1
ATOM 678 O O . HIS A 1 87 ? -3.711 4.816 -18.375 1 97.81 87 HIS A O 1
ATOM 684 N N . PHE A 1 88 ? -3.93 6.984 -17.844 1 97.75 88 PHE A N 1
ATOM 685 C CA . PHE A 1 88 ? -5.133 7.203 -18.625 1 97.75 88 PHE A CA 1
ATOM 686 C C . PHE A 1 88 ? -4.906 6.801 -20.078 1 97.75 88 PHE A C 1
ATOM 688 O O . PHE A 1 88 ? -5.77 6.18 -20.703 1 97.75 88 PHE A O 1
ATOM 695 N N . GLU A 1 89 ? -3.738 7.02 -20.625 1 97.56 89 GLU A N 1
ATOM 696 C CA . GLU A 1 89 ? -3.424 6.738 -22.031 1 97.56 89 GLU A CA 1
ATOM 697 C C . GLU A 1 89 ? -3.488 5.242 -22.312 1 97.56 89 GLU A C 1
ATOM 699 O O . GLU A 1 89 ? -3.812 4.836 -23.438 1 97.56 89 GLU A O 1
ATOM 704 N N . ASP A 1 90 ? -3.189 4.453 -21.344 1 98.25 90 ASP A N 1
ATOM 705 C CA . ASP A 1 90 ? -3.211 3.002 -21.516 1 98.25 90 ASP A CA 1
ATOM 706 C C . ASP A 1 90 ? -4.637 2.492 -21.703 1 98.25 90 ASP A C 1
ATOM 708 O O . ASP A 1 90 ? -4.844 1.357 -22.141 1 98.25 90 ASP A O 1
ATOM 712 N N . SER A 1 91 ? -5.605 3.299 -21.312 1 97.38 91 SER A N 1
ATOM 713 C CA . SER A 1 91 ? -7.004 2.889 -21.391 1 97.38 91 SER A CA 1
ATOM 714 C C . SER A 1 91 ? -7.621 3.279 -22.719 1 97.38 91 SER A C 1
ATOM 716 O O . SER A 1 91 ? -8.758 2.895 -23.031 1 97.38 91 SER A O 1
ATOM 718 N N . LEU A 1 92 ? -6.898 4.07 -23.516 1 96.94 92 LEU A N 1
ATOM 719 C CA . LEU A 1 92 ? -7.441 4.594 -24.766 1 96.94 92 LEU A CA 1
ATOM 720 C C . LEU A 1 92 ? -7.43 3.527 -25.859 1 96.94 92 LEU A C 1
ATOM 722 O O . LEU A 1 92 ? -6.742 2.514 -25.734 1 96.94 92 LEU A O 1
ATOM 726 N N . ASN A 1 93 ? -8.203 3.729 -26.844 1 95.75 93 ASN A N 1
ATOM 727 C CA . ASN A 1 93 ? -8.25 2.895 -28.047 1 95.75 93 ASN A CA 1
ATOM 728 C C . ASN A 1 93 ? -8.523 1.434 -27.703 1 95.75 93 ASN A C 1
ATOM 730 O O . ASN A 1 93 ? -7.828 0.537 -28.188 1 95.75 93 ASN A O 1
ATOM 734 N N . GLY A 1 94 ? -9.375 1.196 -26.875 1 94.62 94 GLY A N 1
ATOM 735 C CA . GLY A 1 94 ? -9.812 -0.146 -26.531 1 94.62 94 GLY A CA 1
ATOM 736 C C . GLY A 1 94 ? -8.977 -0.773 -25.422 1 94.62 94 GLY A C 1
ATOM 737 O O . GLY A 1 94 ? -9.211 -1.921 -25.047 1 94.62 94 GLY A O 1
ATOM 738 N N . GLY A 1 95 ? -7.969 -0.038 -24.922 1 97.62 95 GLY A N 1
ATOM 739 C CA . GLY A 1 95 ? -7.164 -0.496 -23.797 1 97.62 95 GLY A CA 1
ATOM 740 C C . GLY A 1 95 ? -5.926 -1.264 -24.234 1 97.62 95 GLY A C 1
ATOM 741 O O . GLY A 1 95 ? -6.004 -2.146 -25.078 1 97.62 95 GLY A O 1
ATOM 742 N N . ALA A 1 96 ? -4.844 -0.927 -23.688 1 98.44 96 ALA A N 1
ATOM 743 C CA . ALA A 1 96 ? -3.596 -1.656 -23.906 1 98.44 96 ALA A CA 1
ATOM 744 C C . ALA A 1 96 ? -3.6 -2.988 -23.156 1 98.44 96 ALA A C 1
ATOM 746 O O . ALA A 1 96 ? -4.324 -3.156 -22.188 1 98.44 96 ALA A O 1
ATOM 747 N N . LEU A 1 97 ? -2.834 -3.967 -23.672 1 98.62 97 LEU A N 1
ATOM 748 C CA . LEU A 1 97 ? -2.678 -5.234 -22.969 1 98.62 97 LEU A CA 1
ATOM 749 C C . LEU A 1 97 ? -2.014 -5.023 -21.609 1 98.62 97 LEU A C 1
ATOM 751 O O . LEU A 1 97 ? -0.921 -4.457 -21.531 1 98.62 97 LEU A O 1
ATOM 755 N N . LYS A 1 98 ? -2.592 -5.508 -20.594 1 98.44 98 LYS A N 1
ATOM 756 C CA . LYS A 1 98 ? -2.145 -5.219 -19.234 1 98.44 98 LYS A CA 1
ATOM 757 C C . LYS A 1 98 ? -0.718 -5.711 -19 1 98.44 98 LYS A C 1
ATOM 759 O O . LYS A 1 98 ? 0.145 -4.945 -18.562 1 98.44 98 LYS A O 1
ATOM 764 N N . ALA A 1 99 ? -0.463 -6.988 -19.359 1 98.81 99 ALA A N 1
ATOM 765 C CA . ALA A 1 99 ? 0.835 -7.586 -19.047 1 98.81 99 ALA A CA 1
ATOM 766 C C . ALA A 1 99 ? 1.961 -6.828 -19.75 1 98.81 99 ALA A C 1
ATOM 768 O O . ALA A 1 99 ? 2.969 -6.488 -19.125 1 98.81 99 ALA A O 1
ATOM 769 N N . LYS A 1 100 ? 1.801 -6.523 -20.984 1 98.75 100 LYS A N 1
ATOM 770 C CA . LYS A 1 100 ? 2.814 -5.824 -21.766 1 98.75 100 LYS A CA 1
ATOM 771 C C . LYS A 1 100 ? 2.99 -4.387 -21.281 1 98.75 100 LYS A C 1
ATOM 773 O O . LYS A 1 100 ? 4.113 -3.895 -21.188 1 98.75 100 LYS A O 1
ATOM 778 N N . SER A 1 101 ? 1.849 -3.729 -21 1 98.75 101 SER A N 1
ATOM 779 C CA . SER A 1 101 ? 1.888 -2.355 -20.5 1 98.75 101 SER A CA 1
ATOM 780 C C . SER A 1 101 ? 2.557 -2.271 -19.141 1 98.75 101 SER A C 1
ATOM 782 O O . SER A 1 101 ? 3.311 -1.336 -18.859 1 98.75 101 SER A O 1
ATOM 784 N N . ALA A 1 102 ? 2.225 -3.24 -18.266 1 98.88 102 ALA A N 1
ATOM 785 C CA . ALA A 1 102 ? 2.846 -3.266 -16.953 1 98.88 102 ALA A CA 1
ATOM 786 C C . ALA A 1 102 ? 4.363 -3.359 -17.062 1 98.88 102 ALA A C 1
ATOM 788 O O . ALA A 1 102 ? 5.09 -2.607 -16.406 1 98.88 102 ALA A O 1
ATOM 789 N N . ALA A 1 103 ? 4.836 -4.262 -17.906 1 98.88 103 ALA A N 1
ATOM 790 C CA . ALA A 1 103 ? 6.273 -4.445 -18.109 1 98.88 103 ALA A CA 1
ATOM 791 C C . ALA A 1 103 ? 6.91 -3.186 -18.688 1 98.88 103 ALA A C 1
ATOM 793 O O . ALA A 1 103 ? 7.965 -2.748 -18.219 1 98.88 103 ALA A O 1
ATOM 794 N N . LYS A 1 104 ? 6.258 -2.625 -19.656 1 98.56 104 LYS A N 1
ATOM 795 C CA . LYS A 1 104 ? 6.742 -1.398 -20.281 1 98.56 104 LYS A CA 1
ATOM 796 C C . LYS A 1 104 ? 6.824 -0.257 -19.281 1 98.56 104 LYS A C 1
ATOM 798 O O . LYS A 1 104 ? 7.836 0.444 -19.203 1 98.56 104 LYS A O 1
ATOM 803 N N . ASN A 1 105 ? 5.797 -0.082 -18.516 1 98.38 105 ASN A N 1
ATOM 804 C CA . ASN A 1 105 ? 5.719 1.029 -17.578 1 98.38 105 ASN A CA 1
ATOM 805 C C . ASN A 1 105 ? 6.699 0.855 -16.422 1 98.38 105 ASN A C 1
ATOM 807 O O . ASN A 1 105 ? 7.188 1.839 -15.859 1 98.38 105 ASN A O 1
ATOM 811 N N . LEU A 1 106 ? 7.008 -0.374 -16.031 1 98.44 106 LEU A N 1
ATOM 812 C CA . LEU A 1 106 ? 8.047 -0.607 -15.031 1 98.44 106 LEU A CA 1
ATOM 813 C C . LEU A 1 106 ? 9.383 -0.051 -15.5 1 98.44 106 LEU A C 1
ATOM 815 O O . LEU A 1 106 ? 10.164 0.47 -14.703 1 98.44 106 LEU A O 1
ATOM 819 N N . LYS A 1 107 ? 9.664 -0.139 -16.781 1 98.06 107 LYS A N 1
ATOM 820 C CA . LYS A 1 107 ? 10.922 0.353 -17.328 1 98.06 107 LYS A CA 1
ATOM 821 C C . LYS A 1 107 ? 10.977 1.877 -17.297 1 98.06 107 LYS A C 1
ATOM 823 O O . LYS A 1 107 ? 12.062 2.461 -17.281 1 98.06 107 LYS A O 1
ATOM 828 N N . LEU A 1 108 ? 9.828 2.531 -17.25 1 97.69 108 LEU A N 1
ATOM 829 C CA . LEU A 1 108 ? 9.781 3.98 -17.094 1 97.69 108 LEU A CA 1
ATOM 830 C C . LEU A 1 108 ? 10.18 4.391 -15.68 1 97.69 108 LEU A C 1
ATOM 832 O O . LEU A 1 108 ? 10.594 5.527 -15.453 1 97.69 108 LEU A O 1
ATOM 836 N N . ILE A 1 109 ? 10.047 3.49 -14.758 1 97.88 109 ILE A N 1
ATOM 837 C CA . ILE A 1 109 ? 10.375 3.738 -13.359 1 97.88 109 ILE A CA 1
ATOM 838 C C . ILE A 1 109 ? 11.828 3.363 -13.086 1 97.88 109 ILE A C 1
ATOM 840 O O . ILE A 1 109 ? 12.57 4.137 -12.484 1 97.88 109 ILE A O 1
ATOM 844 N N . GLN A 1 110 ? 12.156 2.205 -13.539 1 96.88 110 GLN A N 1
ATOM 845 C CA . GLN A 1 110 ? 13.5 1.651 -13.438 1 96.88 110 GLN A CA 1
ATOM 846 C C . GLN A 1 110 ? 14 1.15 -14.789 1 96.88 110 GLN A C 1
ATOM 848 O O . GLN A 1 110 ? 13.82 -0.022 -15.125 1 96.88 110 GLN A O 1
ATOM 853 N N . PRO A 1 111 ? 14.711 1.926 -15.445 1 96.5 111 PRO A N 1
ATOM 854 C CA . PRO A 1 111 ? 15.055 1.643 -16.844 1 96.5 111 PRO A CA 1
ATOM 855 C C . PRO A 1 111 ? 15.836 0.34 -17 1 96.5 111 PRO A C 1
ATOM 857 O O . PRO A 1 111 ? 15.758 -0.301 -18.062 1 96.5 111 PRO A O 1
ATOM 860 N N . THR A 1 112 ? 16.531 -0.107 -16 1 95.94 112 THR A N 1
ATOM 861 C CA . THR A 1 112 ? 17.406 -1.262 -16.141 1 95.94 112 THR A CA 1
ATOM 862 C C . THR A 1 112 ? 16.688 -2.547 -15.758 1 95.94 112 THR A C 1
ATOM 864 O O . THR A 1 112 ? 17.266 -3.631 -15.789 1 95.94 112 THR A O 1
ATOM 867 N N . ILE A 1 113 ? 15.469 -2.455 -15.391 1 97.62 113 ILE A N 1
ATOM 868 C CA . ILE A 1 113 ? 14.727 -3.637 -14.953 1 97.62 113 ILE A CA 1
ATOM 869 C C . ILE A 1 113 ? 14.547 -4.59 -16.141 1 97.62 113 ILE A C 1
ATOM 871 O O . ILE A 1 113 ? 14.359 -4.148 -17.266 1 97.62 113 ILE A O 1
ATOM 875 N N . VAL A 1 114 ? 14.734 -5.863 -15.906 1 98.5 114 VAL A N 1
ATOM 876 C CA . VAL A 1 114 ? 14.391 -6.902 -16.875 1 98.5 114 VAL A CA 1
ATOM 877 C C . VAL A 1 114 ? 12.945 -7.344 -16.656 1 98.5 114 VAL A C 1
ATOM 879 O O . VAL A 1 114 ? 12.656 -8.117 -15.742 1 98.5 114 VAL A O 1
ATOM 882 N N . SER A 1 115 ? 12.062 -6.84 -17.5 1 98.75 115 SER A N 1
ATOM 883 C CA . SER A 1 115 ? 10.633 -7.109 -17.328 1 98.75 115 SER A CA 1
ATOM 884 C C . SER A 1 115 ? 9.969 -7.434 -18.672 1 98.75 115 SER A C 1
ATOM 886 O O . SER A 1 115 ? 10.273 -6.809 -19.688 1 98.75 115 SER A O 1
ATOM 888 N N . GLU A 1 116 ? 9.125 -8.453 -18.672 1 98.75 116 GLU A N 1
ATOM 889 C CA . GLU A 1 116 ? 8.359 -8.859 -19.844 1 98.75 116 GLU A CA 1
ATOM 890 C C . GLU A 1 116 ? 6.922 -9.203 -19.484 1 98.75 116 GLU A C 1
ATOM 892 O O . GLU A 1 116 ? 6.66 -9.719 -18.391 1 98.75 116 GLU A O 1
ATOM 897 N N . GLY A 1 117 ? 6.043 -8.828 -20.344 1 98.81 117 GLY A N 1
ATOM 898 C CA . GLY A 1 117 ? 4.637 -9.164 -20.203 1 98.81 117 GLY A CA 1
ATOM 899 C C . GLY A 1 117 ? 4.16 -10.195 -21.203 1 98.81 117 GLY A C 1
ATOM 900 O O . GLY A 1 117 ? 4.465 -10.086 -22.391 1 98.81 117 GLY A O 1
ATOM 901 N N . TYR A 1 118 ? 3.432 -11.172 -20.766 1 98.62 118 TYR A N 1
ATOM 902 C CA . TYR A 1 118 ? 2.926 -12.242 -21.609 1 98.62 118 TYR A CA 1
ATOM 903 C C . TYR A 1 118 ? 1.403 -12.234 -21.641 1 98.62 118 TYR A C 1
ATOM 905 O O . TYR A 1 118 ? 0.753 -12.383 -20.609 1 98.62 118 TYR A O 1
ATOM 913 N N . ASP A 1 119 ? 0.906 -12.047 -22.844 1 97.38 119 ASP A N 1
ATOM 914 C CA . ASP A 1 119 ? -0.526 -12.211 -23.078 1 97.38 119 ASP A CA 1
ATOM 915 C C . ASP A 1 119 ? -0.906 -13.68 -23.172 1 97.38 119 ASP A C 1
ATOM 917 O O . ASP A 1 119 ? -0.897 -14.258 -24.266 1 97.38 119 ASP A O 1
ATOM 921 N N . LEU A 1 120 ? -1.193 -14.258 -22.031 1 94.94 120 LEU A N 1
ATOM 922 C CA . LEU A 1 120 ? -1.434 -15.688 -21.906 1 94.94 120 LEU A CA 1
ATOM 923 C C . LEU A 1 120 ? -2.666 -15.961 -21.047 1 94.94 120 LEU A C 1
ATOM 925 O O . LEU A 1 120 ? -2.855 -15.328 -20 1 94.94 120 LEU A O 1
ATOM 929 N N . SER A 1 121 ? -3.496 -16.828 -21.547 1 91 121 SER A N 1
ATOM 930 C CA . SER A 1 121 ? -4.637 -17.281 -20.75 1 91 121 SER A CA 1
ATOM 931 C C . SER A 1 121 ? -4.25 -18.422 -19.812 1 91 121 SER A C 1
ATOM 933 O O . SER A 1 121 ? -3.607 -19.375 -20.234 1 91 121 SER A O 1
ATOM 935 N N . ILE A 1 122 ? -4.613 -18.281 -18.609 1 94.88 122 ILE A N 1
ATOM 936 C CA . ILE A 1 122 ? -4.359 -19.344 -17.641 1 94.88 122 ILE A CA 1
ATOM 937 C C . ILE A 1 122 ? -5.512 -20.344 -17.656 1 94.88 122 ILE A C 1
ATOM 939 O O . ILE A 1 122 ? -6.672 -19.953 -17.484 1 94.88 122 ILE A O 1
ATOM 943 N N . PRO A 1 123 ? -5.215 -21.609 -17.953 1 93.75 123 PRO A N 1
ATOM 944 C CA . PRO A 1 123 ? -6.281 -22.609 -17.891 1 93.75 123 PRO A CA 1
ATOM 945 C C . PRO A 1 123 ? -6.988 -22.641 -16.547 1 93.75 123 PRO A C 1
ATOM 947 O O . PRO A 1 123 ? -6.336 -22.594 -15.492 1 93.75 123 PRO A O 1
ATOM 950 N N . MET A 1 124 ? -8.281 -22.656 -16.609 1 92.44 124 MET A N 1
ATOM 951 C CA . MET A 1 124 ? -9.086 -22.609 -15.398 1 92.44 124 MET A CA 1
ATOM 952 C C . MET A 1 124 ? -10.07 -23.781 -15.344 1 92.44 124 MET A C 1
ATOM 954 O O . MET A 1 124 ? -10.828 -24 -16.297 1 92.44 124 MET A O 1
ATOM 958 N N . PRO A 1 125 ? -10.031 -24.438 -14.188 1 93.31 125 PRO A N 1
ATOM 959 C CA . PRO A 1 125 ? -11.016 -25.516 -14.062 1 93.31 125 PRO A CA 1
ATOM 960 C C . PRO A 1 125 ? -12.445 -25.031 -14.352 1 93.31 125 PRO A C 1
ATOM 962 O O . PRO A 1 125 ? -12.867 -24 -13.836 1 93.31 125 PRO A O 1
ATOM 965 N N . GLY A 1 126 ? -13.164 -25.797 -15.148 1 89.56 126 GLY A N 1
ATOM 966 C CA . GLY A 1 126 ? -14.555 -25.484 -15.438 1 89.56 126 GLY A CA 1
ATOM 967 C C . GLY A 1 126 ? -14.734 -24.516 -16.594 1 89.56 126 GLY A C 1
ATOM 968 O O . GLY A 1 126 ? -15.859 -24.234 -17 1 89.56 126 GLY A O 1
ATOM 969 N N . HIS A 1 127 ? -13.711 -23.953 -17.031 1 86.56 127 HIS A N 1
ATOM 970 C CA . HIS A 1 127 ? -13.758 -23.062 -18.188 1 86.56 127 HIS A CA 1
ATOM 971 C C . HIS A 1 127 ? -13.195 -23.734 -19.438 1 86.56 127 HIS A C 1
ATOM 973 O O . HIS A 1 127 ? -11.977 -23.797 -19.625 1 86.56 127 HIS A O 1
ATOM 979 N N . HIS A 1 128 ? -14.094 -24.156 -20.188 1 76.81 128 HIS A N 1
ATOM 980 C CA . HIS A 1 128 ? -13.711 -24.906 -21.375 1 76.81 128 HIS A CA 1
ATOM 981 C C . HIS A 1 128 ? -12.82 -24.078 -22.281 1 76.81 128 HIS A C 1
ATOM 983 O O . HIS A 1 128 ? -13.102 -22.906 -22.547 1 76.81 128 HIS A O 1
ATOM 989 N N . ALA A 1 129 ? -11.82 -24.828 -22.688 1 70 129 ALA A N 1
ATOM 990 C CA . ALA A 1 129 ? -10.898 -24.141 -23.594 1 70 129 ALA A CA 1
ATOM 991 C C . ALA A 1 129 ? -11.578 -23.797 -24.906 1 70 129 ALA A C 1
ATOM 993 O O . ALA A 1 129 ? -12.195 -24.656 -25.547 1 70 129 ALA A O 1
ATOM 994 N N . GLN A 1 130 ? -11.672 -22.641 -25.125 1 74.38 130 GLN A N 1
ATOM 995 C CA . GLN A 1 130 ? -12.234 -22.234 -26.406 1 74.38 130 GLN A CA 1
ATOM 996 C C . GLN A 1 130 ? -11.211 -22.359 -27.531 1 74.38 130 GLN A C 1
ATOM 998 O O . GLN A 1 130 ? -11.578 -22.469 -28.703 1 74.38 130 GLN A O 1
ATOM 1003 N N . SER A 1 131 ? -10.016 -22.547 -27.125 1 78.69 131 SER A N 1
ATOM 1004 C CA . SER A 1 131 ? -8.93 -22.625 -28.094 1 78.69 131 SER A CA 1
ATOM 1005 C C . SER A 1 131 ? -8.672 -24.062 -28.531 1 78.69 131 SER A C 1
ATOM 1007 O O . SER A 1 131 ? -9.242 -25 -27.953 1 78.69 131 SER A O 1
ATOM 1009 N N . SER A 1 132 ? -7.949 -24.25 -29.609 1 89 132 SER A N 1
ATOM 1010 C CA . SER A 1 132 ? -7.543 -25.562 -30.094 1 89 132 SER A CA 1
ATOM 1011 C C . SER A 1 132 ? -6.641 -26.281 -29.094 1 89 132 SER A C 1
ATOM 1013 O O . SER A 1 132 ? -6.066 -25.641 -28.219 1 89 132 SER A O 1
ATOM 1015 N N . ASP A 1 133 ? -6.617 -27.562 -29.219 1 91.5 133 ASP A N 1
ATOM 1016 C CA . ASP A 1 133 ? -5.711 -28.344 -28.391 1 91.5 133 ASP A CA 1
ATOM 1017 C C . ASP A 1 133 ? -4.27 -27.859 -28.531 1 91.5 133 ASP A C 1
ATOM 1019 O O . ASP A 1 133 ? -3.506 -27.875 -27.562 1 91.5 133 ASP A O 1
ATOM 1023 N N . GLU A 1 134 ? -3.988 -27.453 -29.688 1 92.75 134 GLU A N 1
ATOM 1024 C CA . GLU A 1 134 ? -2.643 -26.953 -29.953 1 92.75 134 GLU A CA 1
ATOM 1025 C C . GLU A 1 134 ? -2.359 -25.672 -29.156 1 92.75 134 GLU A C 1
ATOM 1027 O O . GLU A 1 134 ? -1.29 -25.531 -28.562 1 92.75 134 GLU A O 1
ATOM 1032 N N . GLN A 1 135 ? -3.336 -24.828 -29.156 1 92.62 135 GLN A N 1
ATOM 1033 C CA . GLN A 1 135 ? -3.174 -23.578 -28.422 1 92.62 135 GLN A CA 1
ATOM 1034 C C . GLN A 1 135 ? -3.109 -23.828 -26.922 1 92.62 135 GLN A C 1
ATOM 1036 O O . GLN A 1 135 ? -2.316 -23.203 -26.203 1 92.62 135 GLN A O 1
ATOM 1041 N N . LEU A 1 136 ? -3.969 -24.688 -26.484 1 93.62 136 LEU A N 1
ATOM 1042 C CA . LEU A 1 136 ? -3.955 -25.047 -25.062 1 93.62 136 LEU A CA 1
ATOM 1043 C C . LEU A 1 136 ? -2.609 -25.641 -24.672 1 93.62 136 LEU A C 1
ATOM 1045 O O . LEU A 1 136 ? -2.062 -25.312 -23.609 1 93.62 136 LEU A O 1
ATOM 1049 N N . SER A 1 137 ? -2.098 -26.516 -25.5 1 95.12 137 SER A N 1
ATOM 1050 C CA . SER A 1 137 ? -0.793 -27.109 -25.25 1 95.12 137 SER A CA 1
ATOM 1051 C C . SER A 1 137 ? 0.303 -26.062 -25.188 1 95.12 137 SER A C 1
ATOM 1053 O O . SER A 1 137 ? 1.188 -26.125 -24.328 1 95.12 137 SER A O 1
ATOM 1055 N N . GLN A 1 138 ? 0.226 -25.094 -26.047 1 95.06 138 GLN A N 1
ATOM 1056 C CA . GLN A 1 138 ? 1.2 -24.016 -26.062 1 95.06 138 GLN A CA 1
ATOM 1057 C C . GLN A 1 138 ? 1.107 -23.172 -24.797 1 95.06 138 GLN A C 1
ATOM 1059 O O . GLN A 1 138 ? 2.129 -22.766 -24.234 1 95.06 138 GLN A O 1
ATOM 1064 N N . ASP A 1 139 ? -0.102 -22.891 -24.406 1 94.56 139 ASP A N 1
ATOM 1065 C CA . ASP A 1 139 ? -0.307 -22.125 -23.188 1 94.56 139 ASP A CA 1
ATOM 1066 C C . ASP A 1 139 ? 0.251 -22.875 -21.969 1 94.56 139 ASP A C 1
ATOM 1068 O O . ASP A 1 139 ? 0.907 -22.281 -21.125 1 94.56 139 ASP A O 1
ATOM 1072 N N . ILE A 1 140 ? -0.038 -24.141 -21.922 1 96.25 140 ILE A N 1
ATOM 1073 C CA . ILE A 1 140 ? 0.443 -24.984 -20.844 1 96.25 140 ILE A CA 1
ATOM 1074 C C . ILE A 1 140 ? 1.97 -24.984 -20.812 1 96.25 140 ILE A C 1
ATOM 1076 O O . ILE A 1 140 ? 2.584 -24.781 -19.766 1 96.25 140 ILE A O 1
ATOM 1080 N N . ASP A 1 141 ? 2.574 -25.141 -21.953 1 97.19 141 ASP A N 1
ATOM 1081 C CA . ASP A 1 141 ? 4.031 -25.203 -22.062 1 97.19 141 ASP A CA 1
ATOM 1082 C C . ASP A 1 141 ? 4.664 -23.875 -21.672 1 97.19 141 ASP A C 1
ATOM 1084 O O . ASP A 1 141 ? 5.66 -23.844 -20.953 1 97.19 141 ASP A O 1
ATOM 1088 N N . LYS A 1 142 ? 4.105 -22.828 -22.172 1 98.06 142 LYS A N 1
ATOM 1089 C CA . LYS A 1 142 ? 4.652 -21.5 -21.891 1 98.06 142 LYS A CA 1
ATOM 1090 C C . LYS A 1 142 ? 4.555 -21.172 -20.406 1 98.06 142 LYS A C 1
ATOM 1092 O O . LYS A 1 142 ? 5.508 -20.656 -19.812 1 98.06 142 LYS A O 1
ATOM 1097 N N . LEU A 1 143 ? 3.41 -21.422 -19.859 1 98.19 143 LEU A N 1
ATOM 1098 C CA . LEU A 1 143 ? 3.238 -21.172 -18.422 1 98.19 143 LEU A CA 1
ATOM 1099 C C . LEU A 1 143 ? 4.176 -22.047 -17.594 1 98.19 143 LEU A C 1
ATOM 1101 O O . LEU A 1 143 ? 4.738 -21.578 -16.609 1 98.19 143 LEU A O 1
ATOM 1105 N N . SER A 1 144 ? 4.305 -23.297 -18 1 98.12 144 SER A N 1
ATOM 1106 C CA . SER A 1 144 ? 5.227 -24.203 -17.328 1 98.12 144 SER A CA 1
ATOM 1107 C C . SER A 1 144 ? 6.656 -23.672 -17.375 1 98.12 144 SER A C 1
ATOM 1109 O O . SER A 1 144 ? 7.375 -23.719 -16.375 1 98.12 144 SER A O 1
ATOM 1111 N N . GLN A 1 145 ? 7.047 -23.188 -18.5 1 98.62 145 GLN A N 1
ATOM 1112 C CA . GLN A 1 145 ? 8.383 -22.625 -18.672 1 98.62 145 GLN A CA 1
ATOM 1113 C C . GLN A 1 145 ? 8.57 -21.391 -17.797 1 98.62 145 GLN A C 1
ATOM 1115 O O . GLN A 1 145 ? 9.617 -21.219 -17.156 1 98.62 145 GLN A O 1
ATOM 1120 N N . LEU A 1 146 ? 7.609 -20.531 -17.797 1 98.81 146 LEU A N 1
ATOM 1121 C CA . LEU A 1 146 ? 7.684 -19.297 -17.016 1 98.81 146 LEU A CA 1
ATOM 1122 C C . LEU A 1 146 ? 7.812 -19.625 -15.523 1 98.81 146 LEU A C 1
ATOM 1124 O O . LEU A 1 146 ? 8.625 -19.016 -14.82 1 98.81 146 LEU A O 1
ATOM 1128 N N . VAL A 1 147 ? 7.031 -20.578 -15.078 1 98.44 147 VAL A N 1
ATOM 1129 C CA . VAL A 1 147 ? 7.109 -20.969 -13.672 1 98.44 147 VAL A CA 1
ATOM 1130 C C . VAL A 1 147 ? 8.477 -21.578 -13.383 1 98.44 147 VAL A C 1
ATOM 1132 O O . VAL A 1 147 ? 9.117 -21.234 -12.383 1 98.44 147 VAL A O 1
ATOM 1135 N N . SER A 1 148 ? 8.961 -22.406 -14.234 1 98 148 SER A N 1
ATOM 1136 C CA . SER A 1 148 ? 10.25 -23.062 -14.047 1 98 148 SER A CA 1
ATOM 1137 C C . SER A 1 148 ? 11.391 -22.062 -14.047 1 98 148 SER A C 1
ATOM 1139 O O . SER A 1 148 ? 12.367 -22.203 -13.305 1 98 148 SER A O 1
ATOM 1141 N N . ASP A 1 149 ? 11.273 -20.984 -14.82 1 98.44 149 ASP A N 1
ATOM 1142 C CA . ASP A 1 149 ? 12.359 -20.031 -15.047 1 98.44 149 ASP A CA 1
ATOM 1143 C C . ASP A 1 149 ? 12.391 -18.969 -13.945 1 98.44 149 ASP A C 1
ATOM 1145 O O . ASP A 1 149 ? 13.297 -18.141 -13.906 1 98.44 149 ASP A O 1
ATOM 1149 N N . HIS A 1 150 ? 11.484 -18.953 -13.109 1 98.62 150 HIS A N 1
ATOM 1150 C CA . HIS A 1 150 ? 11.422 -17.938 -12.055 1 98.62 150 HIS A CA 1
ATOM 1151 C C . HIS A 1 150 ? 11.57 -18.578 -10.68 1 98.62 150 HIS A C 1
ATOM 1153 O O . HIS A 1 150 ? 11.438 -19.797 -10.531 1 98.62 150 HIS A O 1
ATOM 1159 N N . ASP A 1 151 ? 11.93 -17.766 -9.695 1 98.19 151 ASP A N 1
ATOM 1160 C CA . ASP A 1 151 ? 12.172 -18.25 -8.336 1 98.19 151 ASP A CA 1
ATOM 1161 C C . ASP A 1 151 ? 10.914 -18.156 -7.484 1 98.19 151 ASP A C 1
ATOM 1163 O O . ASP A 1 151 ? 10.656 -19.031 -6.648 1 98.19 151 ASP A O 1
ATOM 1167 N N . VAL A 1 152 ? 10.172 -17.141 -7.676 1 98.5 152 VAL A N 1
ATOM 1168 C CA . VAL A 1 152 ? 8.969 -16.875 -6.898 1 98.5 152 VAL A CA 1
ATOM 1169 C C . VAL A 1 152 ? 7.789 -16.656 -7.84 1 98.5 152 VAL A C 1
ATOM 1171 O O . VAL A 1 152 ? 7.906 -15.93 -8.836 1 98.5 152 VAL A O 1
ATOM 1174 N N . VAL A 1 153 ? 6.691 -17.281 -7.523 1 98.62 153 VAL A N 1
ATOM 1175 C CA . VAL A 1 153 ? 5.453 -17.109 -8.281 1 98.62 153 VAL A CA 1
ATOM 1176 C C . VAL A 1 153 ? 4.395 -16.438 -7.414 1 98.62 153 VAL A C 1
ATOM 1178 O O . VAL A 1 153 ? 4.055 -16.938 -6.34 1 98.62 153 VAL A O 1
ATOM 1181 N N . PHE A 1 154 ? 3.943 -15.289 -7.867 1 98.81 154 PHE A N 1
ATOM 1182 C CA . PHE A 1 154 ? 2.85 -14.594 -7.195 1 98.81 154 PHE A CA 1
ATOM 1183 C C . PHE A 1 154 ? 1.518 -14.914 -7.863 1 98.81 154 PHE A C 1
ATOM 1185 O O . PHE A 1 154 ? 1.374 -14.773 -9.078 1 98.81 154 PHE A O 1
ATOM 1192 N N . LEU A 1 155 ? 0.554 -15.375 -7.121 1 98.12 155 LEU A N 1
ATOM 1193 C CA . LEU A 1 155 ? -0.808 -15.586 -7.598 1 98.12 155 LEU A CA 1
ATOM 1194 C C . LEU A 1 155 ? -1.701 -14.406 -7.242 1 98.12 155 LEU A C 1
ATOM 1196 O O . LEU A 1 155 ? -2.123 -14.258 -6.094 1 98.12 155 LEU A O 1
ATOM 1200 N N . LEU A 1 156 ? -2.01 -13.602 -8.266 1 97.5 156 LEU A N 1
ATOM 1201 C CA . LEU A 1 156 ? -2.621 -12.297 -8.023 1 97.5 156 LEU A CA 1
ATOM 1202 C C . LEU A 1 156 ? -3.867 -12.109 -8.883 1 97.5 156 LEU A C 1
ATOM 1204 O O . LEU A 1 156 ? -4.297 -10.984 -9.125 1 97.5 156 LEU A O 1
ATOM 1208 N N . THR A 1 157 ? -4.457 -13.203 -9.336 1 94.25 157 THR A N 1
ATOM 1209 C CA . THR A 1 157 ? -5.656 -13.133 -10.164 1 94.25 157 THR A CA 1
ATOM 1210 C C . THR A 1 157 ? -6.906 -13.008 -9.305 1 94.25 157 THR A C 1
ATOM 1212 O O . THR A 1 157 ? -6.84 -13.141 -8.078 1 94.25 157 THR A O 1
ATOM 1215 N N . ASP A 1 158 ? -8.055 -12.742 -9.883 1 86.44 158 ASP A N 1
ATOM 1216 C CA . ASP A 1 158 ? -9.242 -12.344 -9.141 1 86.44 158 ASP A CA 1
ATOM 1217 C C . ASP A 1 158 ? -10.172 -13.539 -8.922 1 86.44 158 ASP A C 1
ATOM 1219 O O . ASP A 1 158 ? -11.234 -13.398 -8.312 1 86.44 158 ASP A O 1
ATOM 1223 N N . SER A 1 159 ? -9.805 -14.711 -9.492 1 85.75 159 SER A N 1
ATOM 1224 C CA . SER A 1 159 ? -10.664 -15.875 -9.297 1 85.75 159 SER A CA 1
ATOM 1225 C C . SER A 1 159 ? -9.883 -17.047 -8.719 1 85.75 159 SER A C 1
ATOM 1227 O O . SER A 1 159 ? -8.688 -17.203 -8.984 1 85.75 159 SER A O 1
ATOM 1229 N N . ARG A 1 160 ? -10.617 -17.781 -7.984 1 88.38 160 ARG A N 1
ATOM 1230 C CA . ARG A 1 160 ? -10.031 -19 -7.406 1 88.38 160 ARG A CA 1
ATOM 1231 C C . ARG A 1 160 ? -9.547 -19.938 -8.5 1 88.38 160 ARG A C 1
ATOM 1233 O O . ARG A 1 160 ? -8.461 -20.516 -8.391 1 88.38 160 ARG A O 1
ATOM 1240 N N . GLU A 1 161 ? -10.281 -20.094 -9.547 1 90.25 161 GLU A N 1
ATOM 1241 C CA . GLU A 1 161 ? -10.016 -21.047 -10.625 1 90.25 161 GLU A CA 1
ATOM 1242 C C . GLU A 1 161 ? -8.734 -20.688 -11.367 1 90.25 161 GLU A C 1
ATOM 1244 O O . GLU A 1 161 ? -7.988 -21.562 -11.797 1 90.25 161 GLU A O 1
ATOM 1249 N N . SER A 1 162 ? -8.5 -19.422 -11.508 1 92.62 162 SER A N 1
ATOM 1250 C CA . SER A 1 162 ? -7.316 -18.984 -12.25 1 92.62 162 SER A CA 1
ATOM 1251 C C . SER A 1 162 ? -6.039 -19.234 -11.453 1 92.62 162 SER A C 1
ATOM 1253 O O . SER A 1 162 ? -4.941 -19.203 -12.008 1 92.62 162 SER A O 1
ATOM 1255 N N . ARG A 1 163 ? -6.148 -19.516 -10.203 1 95.12 163 ARG A N 1
ATOM 1256 C CA . ARG A 1 163 ? -4.98 -19.734 -9.359 1 95.12 163 ARG A CA 1
ATOM 1257 C C . ARG A 1 163 ? -4.598 -21.219 -9.352 1 95.12 163 ARG A C 1
ATOM 1259 O O . ARG A 1 163 ? -3.51 -21.578 -8.906 1 95.12 163 ARG A O 1
ATOM 1266 N N . TRP A 1 164 ? -5.477 -22.094 -9.836 1 94.69 164 TRP A N 1
ATOM 1267 C CA . TRP A 1 164 ? -5.328 -23.547 -9.695 1 94.69 164 TRP A CA 1
ATOM 1268 C C . TRP A 1 164 ? -4.109 -24.047 -10.469 1 94.69 164 TRP A C 1
ATOM 1270 O O . TRP A 1 164 ? -3.207 -24.656 -9.883 1 94.69 164 TRP A O 1
ATOM 1280 N N . PHE A 1 165 ? -4.07 -23.734 -11.742 1 96.75 165 PHE A N 1
ATOM 1281 C CA . PHE A 1 165 ? -3.031 -24.328 -12.578 1 96.75 165 PHE A CA 1
ATOM 1282 C C . PHE A 1 165 ? -1.652 -23.828 -12.164 1 96.75 165 PHE A C 1
ATOM 1284 O O . PHE A 1 165 ? -0.708 -24.609 -12.055 1 96.75 165 PHE A O 1
ATOM 1291 N N . PRO A 1 166 ? -1.514 -22.516 -11.914 1 97.44 166 PRO A N 1
ATOM 1292 C CA . PRO A 1 166 ? -0.219 -22.062 -11.406 1 97.44 166 PRO A CA 1
ATOM 1293 C C . PRO A 1 166 ? 0.185 -22.75 -10.102 1 97.44 166 PRO A C 1
ATOM 1295 O O . PRO A 1 166 ? 1.375 -22.969 -9.859 1 97.44 166 PRO A O 1
ATOM 1298 N N . THR A 1 167 ? -0.789 -23.016 -9.289 1 96.12 167 THR A N 1
ATOM 1299 C CA . THR A 1 167 ? -0.494 -23.719 -8.047 1 96.12 167 THR A CA 1
ATOM 1300 C C . THR A 1 167 ? 0.056 -25.109 -8.336 1 96.12 167 THR A C 1
ATOM 1302 O O . THR A 1 167 ? 1.036 -25.547 -7.727 1 96.12 167 THR A O 1
ATOM 1305 N N . VAL A 1 168 ? -0.539 -25.828 -9.289 1 96 168 VAL A N 1
ATOM 1306 C CA . VAL A 1 168 ? -0.082 -27.141 -9.695 1 96 168 VAL A CA 1
ATOM 1307 C C . VAL A 1 168 ? 1.358 -27.062 -10.203 1 96 168 VAL A C 1
ATOM 1309 O O . VAL A 1 168 ? 2.219 -27.828 -9.766 1 96 168 VAL A O 1
ATOM 1312 N N . LEU A 1 169 ? 1.622 -26.125 -11.062 1 97.31 169 LEU A N 1
ATOM 1313 C CA . LEU A 1 169 ? 2.945 -25.984 -11.664 1 97.31 169 LEU A CA 1
ATOM 1314 C C . LEU A 1 169 ? 3.986 -25.625 -10.602 1 97.31 169 LEU A C 1
ATOM 1316 O O . LEU A 1 169 ? 5.09 -26.172 -10.609 1 97.31 169 LEU A O 1
ATOM 1320 N N . ALA A 1 170 ? 3.615 -24.688 -9.766 1 95.94 170 ALA A N 1
ATOM 1321 C CA . ALA A 1 170 ? 4.559 -24.25 -8.734 1 95.94 170 ALA A CA 1
ATOM 1322 C C . ALA A 1 170 ? 4.902 -25.406 -7.789 1 95.94 170 ALA A C 1
ATOM 1324 O O . ALA A 1 170 ? 6.043 -25.516 -7.332 1 95.94 170 ALA A O 1
ATOM 1325 N N . ALA A 1 171 ? 3.895 -26.188 -7.426 1 94.5 171 ALA A N 1
ATOM 1326 C CA . ALA A 1 171 ? 4.145 -27.375 -6.613 1 94.5 171 ALA A CA 1
ATOM 1327 C C . ALA A 1 171 ? 5.066 -28.344 -7.332 1 94.5 171 ALA A C 1
ATOM 1329 O O . ALA A 1 171 ? 6.008 -28.875 -6.734 1 94.5 171 ALA A O 1
ATOM 1330 N N . LYS A 1 172 ? 4.801 -28.562 -8.586 1 94.5 172 LYS A N 1
ATOM 1331 C CA . LYS A 1 172 ? 5.602 -29.484 -9.383 1 94.5 172 LYS A CA 1
ATOM 1332 C C . LYS A 1 172 ? 7.07 -29.062 -9.406 1 94.5 172 LYS A C 1
ATOM 1334 O O . LYS A 1 172 ? 7.961 -29.906 -9.266 1 94.5 172 LYS A O 1
ATOM 1339 N N . TYR A 1 173 ? 7.277 -27.797 -9.578 1 95.31 173 TYR A N 1
ATOM 1340 C CA . TYR A 1 173 ? 8.641 -27.297 -9.742 1 95.31 173 TYR A CA 1
ATOM 1341 C C . TYR A 1 173 ? 9.219 -26.844 -8.414 1 95.31 173 TYR A C 1
ATOM 1343 O O . TYR A 1 173 ? 10.32 -26.297 -8.367 1 95.31 173 TYR A O 1
ATOM 1351 N N . ASN A 1 174 ? 8.5 -27.016 -7.301 1 93.38 174 ASN A N 1
ATOM 1352 C CA . ASN A 1 174 ? 8.922 -26.672 -5.949 1 93.38 174 ASN A CA 1
ATOM 1353 C C . ASN A 1 174 ? 9.359 -25.203 -5.863 1 93.38 174 ASN A C 1
ATOM 1355 O O . ASN A 1 174 ? 10.469 -24.906 -5.406 1 93.38 174 ASN A O 1
ATOM 1359 N N . LYS A 1 175 ? 8.453 -24.359 -6.352 1 95.88 175 LYS A N 1
ATOM 1360 C CA . LYS A 1 175 ? 8.734 -22.938 -6.348 1 95.88 175 LYS A CA 1
ATOM 1361 C C . LYS A 1 175 ? 8.125 -22.25 -5.125 1 95.88 175 LYS A C 1
ATOM 1363 O O . LYS A 1 175 ? 7.172 -22.766 -4.535 1 95.88 175 LYS A O 1
ATOM 1368 N N . MET A 1 176 ? 8.734 -21.156 -4.688 1 96.25 176 MET A N 1
ATOM 1369 C CA . MET A 1 176 ? 8.102 -20.281 -3.701 1 96.25 176 MET A CA 1
ATOM 1370 C C . MET A 1 176 ? 6.848 -19.641 -4.273 1 96.25 176 MET A C 1
ATOM 1372 O O . MET A 1 176 ? 6.887 -19.047 -5.348 1 96.25 176 MET A O 1
ATOM 1376 N N . VAL A 1 177 ? 5.738 -19.812 -3.57 1 97.5 177 VAL A N 1
ATOM 1377 C CA . VAL A 1 177 ? 4.469 -19.266 -4.031 1 97.5 177 VAL A CA 1
ATOM 1378 C C . VAL A 1 177 ? 3.922 -18.297 -2.988 1 97.5 177 VAL A C 1
ATOM 1380 O O . VAL A 1 177 ? 3.852 -18.609 -1.802 1 97.5 177 VAL A O 1
ATOM 1383 N N . ILE A 1 178 ? 3.613 -17.094 -3.426 1 98.31 178 ILE A N 1
ATOM 1384 C CA . ILE A 1 178 ? 2.904 -16.125 -2.59 1 98.31 178 ILE A CA 1
ATOM 1385 C C . ILE A 1 178 ? 1.542 -15.82 -3.205 1 98.31 178 ILE A C 1
ATOM 1387 O O . ILE A 1 178 ? 1.464 -15.25 -4.297 1 98.31 178 ILE A O 1
ATOM 1391 N N . ASN A 1 179 ? 0.513 -16.141 -2.498 1 96.69 179 ASN A N 1
ATOM 1392 C CA . ASN A 1 179 ? -0.862 -15.875 -2.908 1 96.69 179 ASN A CA 1
ATOM 1393 C C . ASN A 1 179 ? -1.43 -14.648 -2.201 1 96.69 179 ASN A C 1
ATOM 1395 O O . ASN A 1 179 ? -1.212 -14.461 -1.002 1 96.69 179 ASN A O 1
ATOM 1399 N N . SER A 1 180 ? -2.049 -13.789 -2.967 1 96.69 180 SER A N 1
ATOM 1400 C CA . SER A 1 180 ? -2.768 -12.672 -2.369 1 96.69 180 SER A CA 1
ATOM 1401 C C . SER A 1 180 ? -4.172 -12.539 -2.951 1 96.69 180 SER A C 1
ATOM 1403 O O . SER A 1 180 ? -4.359 -12.648 -4.164 1 96.69 180 SER A O 1
ATOM 1405 N N . ALA A 1 181 ? -5.129 -12.375 -2.102 1 93.56 181 ALA A N 1
ATOM 1406 C CA . ALA A 1 181 ? -6.531 -12.234 -2.486 1 93.56 181 ALA A CA 1
ATOM 1407 C C . ALA A 1 181 ? -7.203 -11.109 -1.709 1 93.56 181 ALA A C 1
ATOM 1409 O O . ALA A 1 181 ? -6.824 -10.82 -0.572 1 93.56 181 ALA A O 1
ATOM 1410 N N . LEU A 1 182 ? -8.18 -10.547 -2.393 1 93.31 182 LEU A N 1
ATOM 1411 C CA . LEU A 1 182 ? -8.891 -9.438 -1.778 1 93.31 182 LEU A CA 1
ATOM 1412 C C . LEU A 1 182 ? -10.383 -9.734 -1.661 1 93.31 182 LEU A C 1
ATOM 1414 O O . LEU A 1 182 ? -10.977 -10.328 -2.566 1 93.31 182 LEU A O 1
ATOM 1418 N N . GLY A 1 183 ? -10.93 -9.398 -0.553 1 89.75 183 GLY A N 1
ATOM 1419 C CA . GLY A 1 183 ? -12.359 -9.211 -0.41 1 89.75 183 GLY A CA 1
ATOM 1420 C C . GLY A 1 183 ? -12.781 -7.754 -0.473 1 89.75 183 GLY A C 1
ATOM 1421 O O . GLY A 1 183 ? -12.117 -6.938 -1.113 1 89.75 183 GLY A O 1
ATOM 1422 N N . PHE A 1 184 ? -13.961 -7.461 0.054 1 86.94 184 PHE A N 1
ATOM 1423 C CA . PHE A 1 184 ? -14.406 -6.074 0.109 1 86.94 184 PHE A CA 1
ATOM 1424 C C . PHE A 1 184 ? -13.57 -5.277 1.106 1 86.94 184 PHE A C 1
ATOM 1426 O O . PHE A 1 184 ? -13.07 -4.195 0.786 1 86.94 184 PHE A O 1
ATOM 1433 N N . ASP A 1 185 ? -13.453 -5.879 2.301 1 91.62 185 ASP A N 1
ATOM 1434 C CA . ASP A 1 185 ? -12.672 -5.195 3.33 1 91.62 185 ASP A CA 1
ATOM 1435 C C . ASP A 1 185 ? -11.711 -6.16 4.02 1 91.62 185 ASP A C 1
ATOM 1437 O O . ASP A 1 185 ? -11.266 -5.906 5.141 1 91.62 185 ASP A O 1
ATOM 1441 N N . THR A 1 186 ? -11.469 -7.266 3.375 1 93.19 186 THR A N 1
ATOM 1442 C CA . THR A 1 186 ? -10.555 -8.273 3.891 1 93.19 186 THR A CA 1
ATOM 1443 C C . THR A 1 186 ? -9.516 -8.656 2.838 1 93.19 186 THR A C 1
ATOM 1445 O O . THR A 1 186 ? -9.711 -8.391 1.648 1 93.19 186 THR A O 1
ATOM 1448 N N . TYR A 1 187 ? -8.445 -9.18 3.295 1 95.31 187 TYR A N 1
ATOM 1449 C CA . TYR A 1 187 ? -7.449 -9.703 2.365 1 95.31 187 TYR A CA 1
ATOM 1450 C C . TYR A 1 187 ? -6.766 -10.938 2.939 1 95.31 187 TYR A C 1
ATOM 1452 O O . TYR A 1 187 ? -6.809 -11.172 4.148 1 95.31 187 TYR A O 1
ATOM 1460 N N . LEU A 1 188 ? -6.258 -11.75 2.082 1 95.19 188 LEU A N 1
ATOM 1461 C CA . LEU A 1 188 ? -5.438 -12.922 2.395 1 95.19 188 LEU A CA 1
ATOM 1462 C C . LEU A 1 188 ? -4.074 -12.828 1.718 1 95.19 188 LEU A C 1
ATOM 1464 O O . LEU A 1 188 ? -3.99 -12.516 0.527 1 95.19 188 LEU A O 1
ATOM 1468 N N . VAL A 1 189 ? -3.045 -12.969 2.459 1 97.62 189 VAL A N 1
ATOM 1469 C CA . VAL A 1 189 ? -1.69 -13.164 1.953 1 97.62 189 VAL A CA 1
ATOM 1470 C C . VAL A 1 189 ? -1.111 -14.461 2.506 1 97.62 189 VAL A C 1
ATOM 1472 O O . VAL A 1 189 ? -1.068 -14.664 3.723 1 97.62 189 VAL A O 1
ATOM 1475 N N . MET A 1 190 ? -0.671 -15.344 1.608 1 96.12 190 MET A N 1
ATOM 1476 C CA . MET A 1 190 ? -0.216 -16.625 2.135 1 96.12 190 MET A CA 1
ATOM 1477 C C . MET A 1 190 ? 0.88 -17.219 1.254 1 96.12 190 MET A C 1
ATOM 1479 O O . MET A 1 190 ? 0.94 -16.938 0.057 1 96.12 190 MET A O 1
ATOM 1483 N N . ARG A 1 191 ? 1.74 -17.922 1.854 1 95.75 191 ARG A N 1
ATOM 1484 C CA . ARG A 1 191 ? 2.742 -18.688 1.119 1 95.75 191 ARG A CA 1
ATOM 1485 C C . ARG A 1 191 ? 2.375 -20.172 1.069 1 95.75 191 ARG A C 1
ATOM 1487 O O . ARG A 1 191 ? 1.577 -20.641 1.88 1 95.75 191 ARG A O 1
ATOM 1494 N N . HIS A 1 192 ? 2.838 -20.812 -0.031 1 86.94 192 HIS A N 1
ATOM 1495 C CA . HIS A 1 192 ? 2.711 -22.266 -0.2 1 86.94 192 HIS A CA 1
ATOM 1496 C C . HIS A 1 192 ? 3.936 -22.984 0.346 1 86.94 192 HIS A C 1
ATOM 1498 O O . HIS A 1 192 ? 5.066 -22.547 0.151 1 86.94 192 HIS A O 1
ATOM 1504 N N . GLY A 1 193 ? 3.791 -23.953 1.19 1 68.5 193 GLY A N 1
ATOM 1505 C CA . GLY A 1 193 ? 4.875 -24.766 1.73 1 68.5 193 GLY A CA 1
ATOM 1506 C C . GLY A 1 193 ? 5.562 -25.625 0.683 1 68.5 193 GLY A C 1
ATOM 1507 O O . GLY A 1 193 ? 5.023 -25.828 -0.405 1 68.5 193 GLY A O 1
ATOM 1508 N N . ALA A 1 194 ? 6.844 -25.828 0.977 1 72.62 194 ALA A N 1
ATOM 1509 C CA . ALA A 1 194 ? 7.602 -26.734 0.12 1 72.62 194 ALA A CA 1
ATOM 1510 C C . ALA A 1 194 ? 7.062 -28.156 0.213 1 72.62 194 ALA A C 1
ATOM 1512 O O . ALA A 1 194 ? 6.477 -28.547 1.229 1 72.62 194 ALA A O 1
ATOM 1513 N N . ARG A 1 195 ? 6.891 -28.844 -0.904 1 66.12 195 ARG A N 1
ATOM 1514 C CA . ARG A 1 195 ? 6.484 -30.25 -0.896 1 66.12 195 ARG A CA 1
ATOM 1515 C C . ARG A 1 195 ? 7.621 -31.141 -0.406 1 66.12 195 ARG A C 1
ATOM 1517 O O . ARG A 1 195 ? 8.688 -31.188 -1.018 1 66.12 195 ARG A O 1
ATOM 1524 N N . GLN A 1 196 ? 8.023 -30.922 0.863 1 57.09 196 GLN A N 1
ATOM 1525 C CA . GLN A 1 196 ? 9.047 -31.891 1.248 1 57.09 196 GLN A CA 1
ATOM 1526 C C . GLN A 1 196 ? 8.422 -33.219 1.637 1 57.09 196 GLN A C 1
ATOM 1528 O O . GLN A 1 196 ? 7.27 -33.281 2.066 1 57.09 196 GLN A O 1
ATOM 1533 N N . GLN A 1 197 ? 8.977 -34.375 1.155 1 48.41 197 GLN A N 1
ATOM 1534 C CA . GLN A 1 197 ? 8.602 -35.781 1.413 1 48.41 197 GLN A CA 1
ATOM 1535 C C . GLN A 1 197 ? 8.102 -35.938 2.844 1 48.41 197 GLN A C 1
ATOM 1537 O O . GLN A 1 197 ? 7.27 -36.812 3.111 1 48.41 197 GLN A O 1
ATOM 1542 N N . GLN A 1 198 ? 8.812 -35.531 3.93 1 43.22 198 GLN A N 1
ATOM 1543 C CA . GLN A 1 198 ? 8.57 -36.125 5.234 1 43.22 198 GLN A CA 1
ATOM 1544 C C . GLN A 1 198 ? 7.664 -35.25 6.09 1 43.22 198 GLN A C 1
ATOM 1546 O O . GLN A 1 198 ? 7.059 -35.719 7.051 1 43.22 198 GLN A O 1
ATOM 1551 N N . GLN A 1 199 ? 7.895 -33.906 6.465 1 49.25 199 GLN A N 1
ATOM 1552 C CA . GLN A 1 199 ? 7.414 -33.156 7.609 1 49.25 199 GLN A CA 1
ATOM 1553 C C . GLN A 1 199 ? 6.238 -32.25 7.223 1 49.25 199 GLN A C 1
ATOM 1555 O O . GLN A 1 199 ? 6.004 -32 6.039 1 49.25 199 GLN A O 1
ATOM 1560 N N . SER A 1 200 ? 5.43 -31.688 8.406 1 55.38 200 SER A N 1
ATOM 1561 C CA . SER A 1 200 ? 4.246 -30.844 8.516 1 55.38 200 SER A CA 1
ATOM 1562 C C . SER A 1 200 ? 4.289 -29.688 7.523 1 55.38 200 SER A C 1
ATOM 1564 O O . SER A 1 200 ? 4.883 -28.641 7.805 1 55.38 200 SER A O 1
ATOM 1566 N N . GLU A 1 201 ? 3.723 -29.891 6.277 1 79.56 201 GLU A N 1
ATOM 1567 C CA . GLU A 1 201 ? 3.811 -29.031 5.109 1 79.56 201 GLU A CA 1
ATOM 1568 C C . GLU A 1 201 ? 2.734 -27.938 5.145 1 79.56 201 GLU A C 1
ATOM 1570 O O . GLU A 1 201 ? 1.618 -28.188 5.609 1 79.56 201 GLU A O 1
ATOM 1575 N N . LEU A 1 202 ? 3.166 -26.812 5.156 1 89.31 202 LEU A N 1
ATOM 1576 C CA . LEU A 1 202 ? 2.215 -25.719 5.008 1 89.31 202 LEU A CA 1
ATOM 1577 C C . LEU A 1 202 ? 1.36 -25.906 3.76 1 89.31 202 LEU A C 1
ATOM 1579 O O . LEU A 1 202 ? 1.877 -26.25 2.695 1 89.31 202 LEU A O 1
ATOM 1583 N N . GLY A 1 203 ? 0.066 -25.859 3.922 1 91.94 203 GLY A N 1
ATOM 1584 C CA . GLY A 1 203 ? -0.869 -26.078 2.828 1 91.94 203 GLY A CA 1
ATOM 1585 C C . GLY A 1 203 ? -0.853 -24.969 1.8 1 91.94 203 GLY A C 1
ATOM 1586 O O . GLY A 1 203 ? -0.472 -23.828 2.107 1 91.94 203 GLY A O 1
ATOM 1587 N N . CYS A 1 204 ? -1.239 -25.344 0.59 1 92.94 204 CYS A N 1
ATOM 1588 C CA . CYS A 1 204 ? -1.439 -24.344 -0.45 1 92.94 204 CYS A CA 1
ATOM 1589 C C . CYS A 1 204 ? -2.795 -23.672 -0.299 1 92.94 204 CYS A C 1
ATOM 1591 O O . CYS A 1 204 ? -3.514 -23.922 0.672 1 92.94 204 CYS A O 1
ATOM 1593 N N . TYR A 1 205 ? -3.104 -22.797 -1.143 1 92.62 205 TYR A N 1
ATOM 1594 C CA . TYR A 1 205 ? -4.367 -22.062 -1.174 1 92.62 205 TYR A CA 1
ATOM 1595 C C . TYR A 1 205 ? -5.551 -23.031 -1.205 1 92.62 205 TYR A C 1
ATOM 1597 O O . TYR A 1 205 ? -6.535 -22.844 -0.486 1 92.62 205 TYR A O 1
ATOM 1605 N N . PHE A 1 206 ? -5.461 -24.141 -1.914 1 91.62 206 PHE A N 1
ATOM 1606 C CA . PHE A 1 206 ? -6.551 -25.078 -2.127 1 91.62 206 PHE A CA 1
ATOM 1607 C C . PHE A 1 206 ? -6.629 -26.094 -0.986 1 91.62 206 PHE A C 1
ATOM 1609 O O . PHE A 1 206 ? -7.699 -26.609 -0.686 1 91.62 206 PHE A O 1
ATOM 1616 N N . CYS A 1 207 ? -5.508 -26.422 -0.334 1 90.12 207 CYS A N 1
ATOM 1617 C CA . CYS A 1 207 ? -5.539 -27.203 0.893 1 90.12 207 CYS A CA 1
ATOM 1618 C C . CYS A 1 207 ? -6.41 -26.531 1.949 1 90.12 207 CYS A C 1
ATOM 1620 O O . CYS A 1 207 ? -7.168 -27.203 2.648 1 90.12 207 CYS A O 1
ATOM 1622 N N . ASN A 1 208 ? -6.301 -25.25 1.985 1 81.75 208 ASN A N 1
ATOM 1623 C CA . ASN A 1 208 ? -6.938 -24.484 3.049 1 81.75 208 ASN A CA 1
ATOM 1624 C C . ASN A 1 208 ? -8.422 -24.25 2.762 1 81.75 208 ASN A C 1
ATOM 1626 O O . ASN A 1 208 ? -9.188 -23.906 3.664 1 81.75 208 ASN A O 1
ATOM 1630 N N . ASP A 1 209 ? -8.805 -24.344 1.604 1 73 209 ASP A N 1
ATOM 1631 C CA . ASP A 1 209 ? -10.219 -24.234 1.247 1 73 209 ASP A CA 1
ATOM 1632 C C . ASP A 1 209 ? -10.992 -25.469 1.727 1 73 209 ASP A C 1
ATOM 1634 O O . ASP A 1 209 ? -12.188 -25.375 2.029 1 73 209 ASP A O 1
ATOM 1638 N N . ILE A 1 210 ? -10.375 -26.578 1.642 1 55.59 210 ILE A N 1
ATOM 1639 C CA . ILE A 1 210 ? -11.008 -27.828 2.018 1 55.59 210 ILE A CA 1
ATOM 1640 C C . ILE A 1 210 ? -10.961 -28 3.535 1 55.59 210 ILE A C 1
ATOM 1642 O O . ILE A 1 210 ? -11.953 -28.391 4.152 1 55.59 210 ILE A O 1
ATOM 1646 N N . VAL A 1 211 ? -9.812 -27.812 4.094 1 45.59 211 VAL A N 1
ATOM 1647 C CA . VAL A 1 211 ? -9.547 -28.125 5.492 1 45.59 211 VAL A CA 1
ATOM 1648 C C . VAL A 1 211 ? -9.984 -26.969 6.379 1 45.59 211 VAL A C 1
ATOM 1650 O O . VAL A 1 211 ? -10.148 -27.125 7.594 1 45.59 211 VAL A O 1
ATOM 1653 N N . ALA A 1 212 ? -10.086 -25.781 5.867 1 46.22 212 ALA A N 1
ATOM 1654 C CA . ALA A 1 212 ? -10.383 -24.672 6.77 1 46.22 212 ALA A CA 1
ATOM 1655 C C . ALA A 1 212 ? -11.805 -24.781 7.312 1 46.22 212 ALA A C 1
ATOM 1657 O O . ALA A 1 212 ? -12.742 -25.109 6.574 1 46.22 212 ALA A O 1
ATOM 1658 N N . PRO A 1 213 ? -12.039 -24.922 8.656 1 38.28 213 PRO A N 1
ATOM 1659 C CA . PRO A 1 213 ? -13.367 -25.047 9.266 1 38.28 213 PRO A CA 1
ATOM 1660 C C . PRO A 1 213 ? -14.398 -24.125 8.633 1 38.28 213 PRO A C 1
ATOM 1662 O O . PRO A 1 213 ? -14.078 -22.984 8.281 1 38.28 213 PRO A O 1
ATOM 1665 N N . THR A 1 214 ? -15.391 -24.75 7.902 1 36.59 214 THR A N 1
ATOM 1666 C CA . THR A 1 214 ? -16.578 -24.062 7.387 1 36.59 214 THR A CA 1
ATOM 1667 C C . THR A 1 214 ? -17.031 -22.984 8.352 1 36.59 214 THR A C 1
ATOM 1669 O O . THR A 1 214 ? -17.75 -22.062 7.961 1 36.59 214 THR A O 1
ATOM 1672 N N . ASP A 1 215 ? -17.156 -23.344 9.586 1 33.31 215 ASP A N 1
ATOM 1673 C CA . ASP A 1 215 ? -17.734 -22.406 10.539 1 33.31 215 ASP A CA 1
ATOM 1674 C C . ASP A 1 215 ? -17.062 -21.047 10.445 1 33.31 215 ASP A C 1
ATOM 1676 O O . ASP A 1 215 ? -17.359 -20.141 11.227 1 33.31 215 ASP A O 1
ATOM 1680 N N . SER A 1 216 ? -15.914 -21.094 10.102 1 33.25 216 SER A N 1
ATOM 1681 C CA . SER A 1 216 ? -15.438 -19.719 10.148 1 33.25 216 SER A CA 1
ATOM 1682 C C . SER A 1 216 ? -16.094 -18.859 9.078 1 33.25 216 SER A C 1
ATOM 1684 O O . SER A 1 216 ? -15.719 -18.922 7.906 1 33.25 216 SER A O 1
ATOM 1686 N N . LEU A 1 217 ? -17.25 -18.906 8.82 1 34.69 217 LEU A N 1
ATOM 1687 C CA . LEU A 1 217 ? -18.094 -17.938 8.141 1 34.69 217 LEU A CA 1
ATOM 1688 C C . LEU A 1 217 ? -17.391 -16.594 7.984 1 34.69 217 LEU A C 1
ATOM 1690 O O . LEU A 1 217 ? -17.656 -15.859 7.031 1 34.69 217 LEU A O 1
ATOM 1694 N N . THR A 1 218 ? -16.844 -16.156 9.023 1 35.62 218 THR A N 1
ATOM 1695 C CA . THR A 1 218 ? -15.984 -14.977 8.969 1 35.62 218 THR A CA 1
ATOM 1696 C C . THR A 1 218 ? -14.891 -15.156 7.922 1 35.62 218 THR A C 1
ATOM 1698 O O . THR A 1 218 ? -14.195 -14.203 7.57 1 35.62 218 THR A O 1
ATOM 1701 N N . ASP A 1 219 ? -14.492 -16.422 7.535 1 35.56 219 ASP A N 1
ATOM 1702 C CA . ASP A 1 219 ? -13.305 -16.781 6.758 1 35.56 219 ASP A CA 1
ATOM 1703 C C . ASP A 1 219 ? -13.625 -16.844 5.266 1 35.56 219 ASP A C 1
ATOM 1705 O O . ASP A 1 219 ? -12.75 -17.141 4.449 1 35.56 219 ASP A O 1
ATOM 1709 N N . ARG A 1 220 ? -14.812 -17.422 4.836 1 38.22 220 ARG A N 1
ATOM 1710 C CA . ARG A 1 220 ? -15.086 -17.688 3.428 1 38.22 220 ARG A CA 1
ATOM 1711 C C . ARG A 1 220 ? -15.031 -16.406 2.613 1 38.22 220 ARG A C 1
ATOM 1713 O O . ARG A 1 220 ? -15.242 -16.422 1.399 1 38.22 220 ARG A O 1
ATOM 1720 N N . THR A 1 221 ? -15.625 -15.422 3.172 1 37.72 221 THR A N 1
ATOM 1721 C CA . THR A 1 221 ? -15.992 -14.312 2.303 1 37.72 221 THR A CA 1
ATOM 1722 C C . THR A 1 221 ? -14.781 -13.797 1.535 1 37.72 221 THR A C 1
ATOM 1724 O O . THR A 1 221 ? -14.852 -12.766 0.863 1 37.72 221 THR A O 1
ATOM 1727 N N . LEU A 1 222 ? -13.648 -14.273 1.873 1 42.44 222 LEU A N 1
ATOM 1728 C CA . LEU A 1 222 ? -12.57 -13.414 1.394 1 42.44 222 LEU A CA 1
ATOM 1729 C C . LEU A 1 222 ? -12.562 -13.352 -0.13 1 42.44 222 LEU A C 1
ATOM 1731 O O . LEU A 1 222 ? -12.281 -12.305 -0.712 1 42.44 222 LEU A O 1
ATOM 1735 N N . ASP A 1 223 ? -12.5 -14.688 -0.845 1 41.81 223 ASP A N 1
ATOM 1736 C CA . ASP A 1 223 ? -12.141 -14.648 -2.258 1 41.81 223 ASP A CA 1
ATOM 1737 C C . ASP A 1 223 ? -13.375 -14.508 -3.141 1 41.81 223 ASP A C 1
ATOM 1739 O O . ASP A 1 223 ? -13.336 -14.828 -4.332 1 41.81 223 ASP A O 1
ATOM 1743 N N . GLN A 1 224 ? -14.492 -14.227 -2.539 1 39.12 224 GLN A N 1
ATOM 1744 C CA . GLN A 1 224 ? -15.484 -14.148 -3.611 1 39.12 224 GLN A CA 1
ATOM 1745 C C . GLN A 1 224 ? -15.086 -13.109 -4.648 1 39.12 224 GLN A C 1
ATOM 1747 O O . GLN A 1 224 ? -14.43 -12.117 -4.32 1 39.12 224 GLN A O 1
ATOM 1752 N N . GLN A 1 225 ? -15 -13.547 -5.828 1 44.94 225 GLN A N 1
ATOM 1753 C CA . GLN A 1 225 ? -14.852 -12.695 -7 1 44.94 225 GLN A CA 1
ATOM 1754 C C . GLN A 1 225 ? -15.25 -11.25 -6.688 1 44.94 225 GLN A C 1
ATOM 1756 O O . GLN A 1 225 ? -16.359 -10.82 -7.02 1 44.94 225 GLN A O 1
ATOM 1761 N N . CYS A 1 226 ? -14.758 -10.828 -5.5 1 50.66 226 CYS A N 1
ATOM 1762 C CA . CYS A 1 226 ? -15.188 -9.484 -5.148 1 50.66 226 CYS A CA 1
ATOM 1763 C C . CYS A 1 226 ? -14.656 -8.461 -6.141 1 50.66 226 CYS A C 1
ATOM 1765 O O . CYS A 1 226 ? -13.438 -8.305 -6.277 1 50.66 226 CYS A O 1
ATOM 1767 N N . THR A 1 227 ? -15.516 -8.18 -7.176 1 58.06 227 THR A N 1
ATOM 1768 C CA . THR A 1 227 ? -15.211 -7.203 -8.219 1 58.06 227 THR A CA 1
ATOM 1769 C C . THR A 1 227 ? -15.055 -5.809 -7.621 1 58.06 227 THR A C 1
ATOM 1771 O O . THR A 1 227 ? -14.516 -4.91 -8.273 1 58.06 227 THR A O 1
ATOM 1774 N N . VAL A 1 228 ? -15.398 -5.695 -6.254 1 75.69 228 VAL A N 1
ATOM 1775 C CA . VAL A 1 228 ? -15.273 -4.352 -5.703 1 75.69 228 VAL A CA 1
ATOM 1776 C C . VAL A 1 228 ? -14.586 -4.418 -4.336 1 75.69 228 VAL A C 1
ATOM 1778 O O . VAL A 1 228 ? -14.992 -5.199 -3.473 1 75.69 228 VAL A O 1
ATOM 1781 N N . THR A 1 229 ? -13.477 -3.779 -4.184 1 88.81 229 THR A N 1
ATOM 1782 C CA . THR A 1 229 ? -12.672 -3.764 -2.967 1 88.81 229 THR A CA 1
ATOM 1783 C C . THR A 1 229 ? -12.398 -2.332 -2.518 1 88.81 229 THR A C 1
ATOM 1785 O O . THR A 1 229 ? -12.359 -1.413 -3.34 1 88.81 229 THR A O 1
ATOM 1788 N N . ARG A 1 230 ? -12.32 -2.158 -1.231 1 93.12 230 ARG A N 1
ATOM 1789 C CA . ARG A 1 230 ? -11.875 -0.861 -0.739 1 93.12 230 ARG A CA 1
ATOM 1790 C C . ARG A 1 230 ? -10.492 -0.513 -1.294 1 93.12 230 ARG A C 1
ATOM 1792 O O . ARG A 1 230 ? -9.594 -1.355 -1.312 1 93.12 230 ARG A O 1
ATOM 1799 N N . PRO A 1 231 ? -10.32 0.667 -1.723 1 94.5 231 PRO A N 1
ATOM 1800 C CA . PRO A 1 231 ? -9.133 1.045 -2.494 1 94.5 231 PRO A CA 1
ATOM 1801 C C . PRO A 1 231 ? -7.836 0.812 -1.729 1 94.5 231 PRO A C 1
ATOM 1803 O O . PRO A 1 231 ? -6.801 0.529 -2.338 1 94.5 231 PRO A O 1
ATOM 1806 N N . GLY A 1 232 ? -7.805 0.868 -0.455 1 96.69 232 GLY A N 1
ATOM 1807 C CA . GLY A 1 232 ? -6.574 0.725 0.309 1 96.69 232 GLY A CA 1
ATOM 1808 C C . GLY A 1 232 ? -6.105 -0.712 0.418 1 96.69 232 GLY A C 1
ATOM 1809 O O . GLY A 1 232 ? -4.941 -0.968 0.731 1 96.69 232 GLY A O 1
ATOM 1810 N N . LEU A 1 233 ? -6.902 -1.669 0.123 1 96.44 233 LEU A N 1
ATOM 1811 C CA . LEU A 1 233 ? -6.645 -3.074 0.418 1 96.44 233 LEU A CA 1
ATOM 1812 C C . LEU A 1 233 ? -5.496 -3.607 -0.432 1 96.44 233 LEU A C 1
ATOM 1814 O O . LEU A 1 233 ? -4.645 -4.344 0.064 1 96.44 233 LEU A O 1
ATOM 1818 N N . ALA A 1 234 ? -5.512 -3.227 -1.699 1 96.88 234 ALA A N 1
ATOM 1819 C CA . ALA A 1 234 ? -4.512 -3.795 -2.6 1 96.88 234 ALA A CA 1
ATOM 1820 C C . ALA A 1 234 ? -3.109 -3.326 -2.227 1 96.88 234 ALA A C 1
ATOM 1822 O O . ALA A 1 234 ? -2.15 -4.098 -2.305 1 96.88 234 ALA A O 1
ATOM 1823 N N . ALA A 1 235 ? -3.012 -2.057 -1.873 1 98.5 235 ALA A N 1
ATOM 1824 C CA . ALA A 1 235 ? -1.718 -1.541 -1.433 1 98.5 235 ALA A CA 1
ATOM 1825 C C . ALA A 1 235 ? -1.219 -2.291 -0.2 1 98.5 235 ALA A C 1
ATOM 1827 O O . ALA A 1 235 ? -0.047 -2.666 -0.127 1 98.5 235 ALA A O 1
ATOM 1828 N N . ILE A 1 236 ? -2.102 -2.551 0.716 1 98.69 236 ILE A N 1
ATOM 1829 C CA . ILE A 1 236 ? -1.754 -3.24 1.954 1 98.69 236 ILE A CA 1
ATOM 1830 C C . ILE A 1 236 ? -1.36 -4.684 1.648 1 98.69 236 ILE A C 1
ATOM 1832 O O . ILE A 1 236 ? -0.261 -5.121 1.997 1 98.69 236 ILE A O 1
ATOM 1836 N N . ALA A 1 237 ? -2.23 -5.383 0.977 1 98.44 237 ALA A N 1
ATOM 1837 C CA . ALA A 1 237 ? -2.014 -6.801 0.697 1 98.44 237 ALA A CA 1
ATOM 1838 C C . ALA A 1 237 ? -0.79 -7.004 -0.193 1 98.44 237 ALA A C 1
ATOM 1840 O O . ALA A 1 237 ? -0.023 -7.949 0.001 1 98.44 237 ALA A O 1
ATOM 1841 N N . GLY A 1 238 ? -0.641 -6.152 -1.193 1 98.69 238 GLY A N 1
ATOM 1842 C CA . GLY A 1 238 ? 0.531 -6.23 -2.051 1 98.69 238 GLY A CA 1
ATOM 1843 C C . GLY A 1 238 ? 1.835 -6.043 -1.299 1 98.69 238 GLY A C 1
ATOM 1844 O O . GLY A 1 238 ? 2.799 -6.781 -1.524 1 98.69 238 GLY A O 1
ATOM 1845 N N . ALA A 1 239 ? 1.846 -5.055 -0.448 1 98.81 239 ALA A N 1
ATOM 1846 C CA . ALA A 1 239 ? 3.035 -4.809 0.364 1 98.81 239 ALA A CA 1
ATOM 1847 C C . ALA A 1 239 ? 3.338 -6.004 1.266 1 98.81 239 ALA A C 1
ATOM 1849 O O . ALA A 1 239 ? 4.484 -6.449 1.352 1 98.81 239 ALA A O 1
ATOM 1850 N N . LEU A 1 240 ? 2.297 -6.52 1.901 1 98.69 240 LEU A N 1
ATOM 1851 C CA . LEU A 1 240 ? 2.479 -7.648 2.805 1 98.69 240 LEU A CA 1
ATOM 1852 C C . LEU A 1 240 ? 2.969 -8.875 2.045 1 98.69 240 LEU A C 1
ATOM 1854 O O . LEU A 1 240 ? 3.775 -9.648 2.564 1 98.69 240 LEU A O 1
ATOM 1858 N N . ALA A 1 241 ? 2.486 -9.062 0.85 1 98.75 241 ALA A N 1
ATOM 1859 C CA . ALA A 1 241 ? 2.918 -10.188 0.023 1 98.75 241 ALA A CA 1
ATOM 1860 C C . ALA A 1 241 ? 4.418 -10.125 -0.251 1 98.75 241 ALA A C 1
ATOM 1862 O O . ALA A 1 241 ? 5.125 -11.125 -0.115 1 98.75 241 ALA A O 1
ATOM 1863 N N . VAL A 1 242 ? 4.898 -8.953 -0.596 1 98.81 242 VAL A N 1
ATOM 1864 C CA . VAL A 1 242 ? 6.312 -8.789 -0.92 1 98.81 242 VAL A CA 1
ATOM 1865 C C . VAL A 1 242 ? 7.152 -8.906 0.351 1 98.81 242 VAL A C 1
ATOM 1867 O O . VAL A 1 242 ? 8.219 -9.523 0.343 1 98.81 242 VAL A O 1
ATOM 1870 N N . GLU A 1 243 ? 6.684 -8.328 1.44 1 98.06 243 GLU A N 1
ATOM 1871 C CA . GLU A 1 243 ? 7.406 -8.43 2.703 1 98.06 243 GLU A CA 1
ATOM 1872 C C . GLU A 1 243 ? 7.512 -9.875 3.168 1 98.06 243 GLU A C 1
ATOM 1874 O O . GLU A 1 243 ? 8.523 -10.281 3.752 1 98.06 243 GLU A O 1
ATOM 1879 N N . LEU A 1 244 ? 6.461 -10.625 2.934 1 97.5 244 LEU A N 1
ATOM 1880 C CA . LEU A 1 244 ? 6.496 -12.047 3.246 1 97.5 244 LEU A CA 1
ATOM 1881 C C . LEU A 1 244 ? 7.543 -12.766 2.398 1 97.5 244 LEU A C 1
ATOM 1883 O O . LEU A 1 244 ? 8.32 -13.562 2.916 1 97.5 244 LEU A O 1
ATOM 1887 N N . MET A 1 245 ? 7.594 -12.492 1.127 1 98.12 245 MET A N 1
ATOM 1888 C CA . MET A 1 245 ? 8.594 -13.078 0.239 1 98.12 245 MET A CA 1
ATOM 1889 C C . MET A 1 245 ? 10.008 -12.766 0.731 1 98.12 245 MET A C 1
ATOM 1891 O O . MET A 1 245 ? 10.844 -13.664 0.834 1 98.12 245 MET A O 1
ATOM 1895 N N . VAL A 1 246 ? 10.242 -11.469 1.023 1 97.25 246 VAL A N 1
ATOM 1896 C CA . VAL A 1 246 ? 11.578 -11.047 1.421 1 97.25 246 VAL A CA 1
ATOM 1897 C C . VAL A 1 246 ? 11.969 -11.727 2.732 1 97.25 246 VAL A C 1
ATOM 1899 O O . VAL A 1 246 ? 13.102 -12.172 2.893 1 97.25 246 VAL A O 1
ATOM 1902 N N . SER A 1 247 ? 11.016 -11.789 3.652 1 95.06 247 SER A N 1
ATOM 1903 C CA . SER A 1 247 ? 11.281 -12.492 4.906 1 95.06 247 SER A CA 1
ATOM 1904 C C . SER A 1 247 ? 11.648 -13.945 4.664 1 95.06 247 SER A C 1
ATOM 1906 O O . SER A 1 247 ? 12.578 -14.469 5.289 1 95.06 247 SER A O 1
ATOM 1908 N N . LEU A 1 248 ? 10.945 -14.562 3.766 1 95.06 248 LEU A N 1
ATOM 1909 C CA . LEU A 1 248 ? 11.203 -15.961 3.438 1 95.06 248 LEU A CA 1
ATOM 1910 C C . LEU A 1 248 ? 12.562 -16.125 2.775 1 95.06 248 LEU A C 1
ATOM 1912 O O . LEU A 1 248 ? 13.312 -17.047 3.1 1 95.06 248 LEU A O 1
ATOM 1916 N N . LEU A 1 249 ? 12.875 -15.242 1.869 1 95.94 249 LEU A N 1
ATOM 1917 C CA . LEU A 1 249 ? 14.156 -15.266 1.169 1 95.94 249 LEU A CA 1
ATOM 1918 C C . LEU A 1 249 ? 15.32 -15.156 2.152 1 95.94 249 LEU A C 1
ATOM 1920 O O . LEU A 1 249 ? 16.391 -15.719 1.925 1 95.94 249 LEU A O 1
ATOM 1924 N N . GLN A 1 250 ? 15.078 -14.422 3.242 1 93.75 250 GLN A N 1
ATOM 1925 C CA . GLN A 1 250 ? 16.156 -14.133 4.191 1 93.75 250 GLN A CA 1
ATOM 1926 C C . GLN A 1 250 ? 16.234 -15.211 5.27 1 93.75 250 GLN A C 1
ATOM 1928 O O . GLN A 1 250 ? 17.141 -15.203 6.094 1 93.75 250 GLN A O 1
ATOM 1933 N N . HIS A 1 251 ? 15.281 -16.109 5.27 1 92 251 HIS A N 1
ATOM 1934 C CA . HIS A 1 251 ? 15.312 -17.219 6.23 1 92 251 HIS A CA 1
ATOM 1935 C C . HIS A 1 251 ? 16.266 -18.312 5.781 1 92 251 HIS A C 1
ATOM 1937 O O . HIS A 1 251 ? 16.312 -18.656 4.598 1 92 251 HIS A O 1
ATOM 1943 N N . PRO A 1 252 ? 17 -18.844 6.691 1 90.56 252 PRO A N 1
ATOM 1944 C CA . PRO A 1 252 ? 17.969 -19.875 6.32 1 90.56 252 PRO A CA 1
ATOM 1945 C C . PRO A 1 252 ? 17.328 -21.109 5.684 1 90.56 252 PRO A C 1
ATOM 1947 O O . PRO A 1 252 ? 17.922 -21.75 4.816 1 90.56 252 PRO A O 1
ATOM 1950 N N . ASP A 1 253 ? 16.078 -21.422 6.02 1 90.5 253 ASP A N 1
ATOM 1951 C CA . ASP A 1 253 ? 15.414 -22.609 5.5 1 90.5 253 ASP A CA 1
ATOM 1952 C C . ASP A 1 253 ? 14.617 -22.281 4.234 1 90.5 253 ASP A C 1
ATOM 1954 O O . ASP A 1 253 ? 14.031 -23.172 3.625 1 90.5 253 ASP A O 1
ATOM 1958 N N . GLY A 1 254 ? 14.516 -21.062 3.9 1 90.62 254 GLY A N 1
ATOM 1959 C CA . GLY A 1 254 ? 13.812 -20.688 2.689 1 90.62 254 GLY A CA 1
ATOM 1960 C C . GLY A 1 254 ? 12.398 -21.219 2.629 1 90.62 254 GLY A C 1
ATOM 1961 O O . GLY A 1 254 ? 11.625 -21.062 3.578 1 90.62 254 GLY A O 1
ATOM 1962 N N . ILE A 1 255 ? 12.078 -21.859 1.587 1 90.19 255 ILE A N 1
ATOM 1963 C CA . ILE A 1 255 ? 10.727 -22.328 1.313 1 90.19 255 ILE A CA 1
ATOM 1964 C C . ILE A 1 255 ? 10.344 -23.406 2.33 1 90.19 255 ILE A C 1
ATOM 1966 O O . ILE A 1 255 ? 9.156 -23.719 2.5 1 90.19 255 ILE A O 1
ATOM 1970 N N . ASN A 1 256 ? 11.297 -23.984 3.078 1 90 256 ASN A N 1
ATOM 1971 C CA . ASN A 1 256 ? 11.055 -25.047 4.051 1 90 256 ASN A CA 1
ATOM 1972 C C . ASN A 1 256 ? 10.852 -24.484 5.453 1 90 256 ASN A C 1
ATOM 1974 O O . ASN A 1 256 ? 10.617 -25.234 6.398 1 90 256 ASN A O 1
ATOM 1978 N N . ALA A 1 257 ? 10.836 -23.188 5.566 1 90.56 257 ALA A N 1
ATOM 1979 C CA . ALA A 1 257 ? 10.719 -22.562 6.883 1 90.56 257 ALA A CA 1
ATOM 1980 C C . ALA A 1 257 ? 9.352 -22.844 7.5 1 90.56 257 ALA A C 1
ATOM 1982 O O . ALA A 1 257 ? 8.336 -22.812 6.809 1 90.56 257 ALA A O 1
ATOM 1983 N N . LYS A 1 258 ? 9.359 -23.125 8.789 1 89.19 258 LYS A N 1
ATOM 1984 C CA . LYS A 1 258 ? 8.109 -23.297 9.523 1 89.19 258 LYS A CA 1
ATOM 1985 C C . LYS A 1 258 ? 7.375 -21.969 9.68 1 89.19 258 LYS A C 1
ATOM 1987 O O . LYS A 1 258 ? 7.938 -20.906 9.391 1 89.19 258 LYS A O 1
ATOM 1992 N N . ALA A 1 259 ? 6.141 -22.125 10.023 1 91.5 259 ALA A N 1
ATOM 1993 C CA . ALA A 1 259 ? 5.336 -20.922 10.148 1 91.5 259 ALA A CA 1
ATOM 1994 C C . ALA A 1 259 ? 5.301 -20.422 11.594 1 91.5 259 ALA A C 1
ATOM 1996 O O . ALA A 1 259 ? 5.219 -21.234 12.531 1 91.5 259 ALA A O 1
ATOM 1997 N N . ASP A 1 260 ? 5.391 -19.125 11.75 1 89.5 260 ASP A N 1
ATOM 1998 C CA . ASP A 1 260 ? 5.184 -18.469 13.039 1 89.5 260 ASP A CA 1
ATOM 1999 C C . ASP A 1 260 ? 3.729 -18.031 13.203 1 89.5 260 ASP A C 1
ATOM 2001 O O . ASP A 1 260 ? 3.033 -17.797 12.219 1 89.5 260 ASP A O 1
ATOM 2005 N N . THR A 1 261 ? 3.301 -18.078 14.461 1 82.44 261 THR A N 1
ATOM 2006 C CA . THR A 1 261 ? 2.047 -17.438 14.82 1 82.44 261 THR A CA 1
ATOM 2007 C C . THR A 1 261 ? 2.287 -16.312 15.82 1 82.44 261 THR A C 1
ATOM 2009 O O . THR A 1 261 ? 3.42 -16.094 16.25 1 82.44 261 THR A O 1
ATOM 2012 N N . SER A 1 262 ? 1.25 -15.562 16.062 1 73.25 262 SER A N 1
ATOM 2013 C CA . SER A 1 262 ? 1.394 -14.438 16.969 1 73.25 262 SER A CA 1
ATOM 2014 C C . SER A 1 262 ? 1.859 -14.898 18.344 1 73.25 262 SER A C 1
ATOM 2016 O O . SER A 1 262 ? 2.541 -14.156 19.062 1 73.25 262 SER A O 1
ATOM 2018 N N . ASN A 1 263 ? 1.479 -15.945 18.719 1 68.94 263 ASN A N 1
ATOM 2019 C CA . ASN A 1 263 ? 1.744 -16.453 20.062 1 68.94 263 ASN A CA 1
ATOM 2020 C C . ASN A 1 263 ? 2.973 -17.359 20.094 1 68.94 263 ASN A C 1
ATOM 2022 O O . ASN A 1 263 ? 3.477 -17.688 21.172 1 68.94 263 ASN A O 1
ATOM 2026 N N . ASN A 1 264 ? 3.293 -17.781 19.062 1 65.25 264 ASN A N 1
ATOM 2027 C CA . ASN A 1 264 ? 4.371 -18.766 19.031 1 65.25 264 ASN A CA 1
ATOM 2028 C C . ASN A 1 264 ? 5.453 -18.375 18.031 1 65.25 264 ASN A C 1
ATOM 2030 O O . ASN A 1 264 ? 5.25 -18.484 16.812 1 65.25 264 ASN A O 1
ATOM 2034 N N . GLN A 1 265 ? 6.363 -17.688 18.781 1 62.5 265 GLN A N 1
ATOM 2035 C CA . GLN A 1 265 ? 7.527 -17.422 17.938 1 62.5 265 GLN A CA 1
ATOM 2036 C C . GLN A 1 265 ? 8.438 -18.656 17.875 1 62.5 265 GLN A C 1
ATOM 2038 O O . GLN A 1 265 ? 8.797 -19.219 18.906 1 62.5 265 GLN A O 1
ATOM 2043 N N . THR A 1 266 ? 8.336 -19.344 16.938 1 56.62 266 THR A N 1
ATOM 2044 C CA . THR A 1 266 ? 9.258 -20.469 16.844 1 56.62 266 THR A CA 1
ATOM 2045 C C . THR A 1 266 ? 10.688 -20.031 17.156 1 56.62 266 THR A C 1
ATOM 2047 O O . THR A 1 266 ? 11.078 -18.891 16.844 1 56.62 266 THR A O 1
ATOM 2050 N N . GLN A 1 267 ? 11.078 -20.312 18.516 1 49.59 267 GLN A N 1
ATOM 2051 C CA . GLN A 1 267 ? 12.391 -19.984 19.078 1 49.59 267 GLN A CA 1
ATOM 2052 C C . GLN A 1 267 ? 13.336 -19.484 18 1 49.59 267 GLN A C 1
ATOM 2054 O O . GLN A 1 267 ? 14.023 -18.469 18.203 1 49.59 267 GLN A O 1
ATOM 2059 N N . SER A 1 268 ? 14.211 -20.391 17.578 1 46.69 268 SER A N 1
ATOM 2060 C CA . SER A 1 268 ? 15.43 -20.203 16.797 1 46.69 268 SER A CA 1
ATOM 2061 C C . SER A 1 268 ? 15.203 -19.234 15.648 1 46.69 268 SER A C 1
ATOM 2063 O O . SER A 1 268 ? 16.141 -18.594 15.172 1 46.69 268 SER A O 1
ATOM 2065 N N . SER A 1 269 ? 14.102 -19.375 14.656 1 51.91 269 SER A N 1
ATOM 2066 C CA . SER A 1 269 ? 14.141 -19.5 13.195 1 51.91 269 SER A CA 1
ATOM 2067 C C . SER A 1 269 ? 13.414 -18.328 12.531 1 51.91 269 SER A C 1
ATOM 2069 O O . SER A 1 269 ? 13.156 -18.359 11.328 1 51.91 269 SER A O 1
ATOM 2071 N N . GLY A 1 270 ? 12.961 -17.312 13.336 1 59.88 270 GLY A N 1
ATOM 2072 C CA . GLY A 1 270 ? 12.383 -16.297 12.484 1 59.88 270 GLY A CA 1
ATOM 2073 C C . GLY A 1 270 ? 13.391 -15.648 11.555 1 59.88 270 GLY A C 1
ATOM 2074 O O . GLY A 1 270 ? 14.586 -15.922 11.641 1 59.88 270 GLY A O 1
ATOM 2075 N N . SER A 1 271 ? 12.859 -15.07 10.492 1 70.94 271 SER A N 1
ATOM 2076 C CA . SER A 1 271 ? 13.688 -14.281 9.578 1 70.94 271 SER A CA 1
ATOM 2077 C C . SER A 1 271 ? 14.266 -13.062 10.273 1 70.94 271 SER A C 1
ATOM 2079 O O . SER A 1 271 ? 13.797 -12.664 11.344 1 70.94 271 SER A O 1
ATOM 2081 N N . ILE A 1 272 ? 15.32 -12.594 9.945 1 84.12 272 ILE A N 1
ATOM 2082 C CA . ILE A 1 272 ? 15.945 -11.375 10.445 1 84.12 272 ILE A CA 1
ATOM 2083 C C . ILE A 1 272 ? 14.953 -10.219 10.383 1 84.12 272 ILE A C 1
ATOM 2085 O O . ILE A 1 272 ? 15.164 -9.18 11.008 1 84.12 272 ILE A O 1
ATOM 2089 N 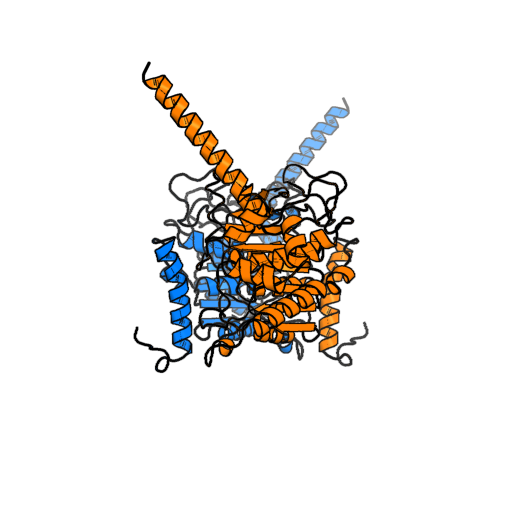N . LEU A 1 273 ? 13.812 -10.516 9.688 1 90.25 273 LEU A N 1
ATOM 2090 C CA . LEU A 1 273 ? 12.844 -9.438 9.492 1 90.25 273 LEU A CA 1
ATOM 2091 C C . LEU A 1 273 ? 11.633 -9.625 10.406 1 90.25 273 LEU A C 1
ATOM 2093 O O . LEU A 1 273 ? 10.68 -8.844 10.344 1 90.25 273 LEU A O 1
ATOM 2097 N N . GLY A 1 274 ? 11.641 -10.609 11.227 1 90.38 274 GLY A N 1
ATOM 2098 C CA . GLY A 1 274 ? 10.531 -10.852 12.141 1 90.38 274 GLY A CA 1
ATOM 2099 C C . GLY A 1 274 ? 9.852 -12.188 11.922 1 90.38 274 GLY A C 1
ATOM 2100 O O . GLY A 1 274 ? 10.5 -13.156 11.523 1 90.38 274 GLY A O 1
ATOM 2101 N N . LEU A 1 275 ? 8.586 -12.25 12.234 1 92.5 275 LEU A N 1
ATOM 2102 C CA . LEU A 1 275 ? 7.809 -13.477 12.109 1 92.5 275 LEU A CA 1
ATOM 2103 C C . LEU A 1 275 ? 7.691 -13.898 10.648 1 92.5 275 LEU A C 1
ATOM 2105 O O . LEU A 1 275 ? 7.723 -13.055 9.75 1 92.5 275 LEU A O 1
ATOM 2109 N N . LEU A 1 276 ? 7.609 -15.148 10.477 1 94.06 276 LEU A N 1
ATOM 2110 C CA . LEU A 1 276 ? 7.352 -15.719 9.164 1 94.06 276 LEU A CA 1
ATOM 2111 C C . LEU A 1 276 ? 6.035 -16.484 9.148 1 94.06 276 LEU A C 1
ATOM 2113 O O . LEU A 1 276 ? 6.02 -17.703 9.359 1 94.06 276 LEU A O 1
ATOM 2117 N N . PRO A 1 277 ? 4.941 -15.797 8.852 1 94.38 277 PRO A N 1
ATOM 2118 C CA . PRO A 1 277 ? 3.633 -16.453 8.898 1 94.38 277 PRO A CA 1
ATOM 2119 C C . PRO A 1 277 ? 3.377 -17.328 7.672 1 94.38 277 PRO A C 1
ATOM 2121 O O . PRO A 1 277 ? 4.074 -17.203 6.66 1 94.38 277 PRO A O 1
ATOM 2124 N N . HIS A 1 278 ? 2.42 -18.25 7.855 1 94.62 278 HIS A N 1
ATOM 2125 C CA . HIS A 1 278 ? 1.879 -18.969 6.711 1 94.62 278 HIS A CA 1
ATOM 2126 C C . HIS A 1 278 ? 0.828 -18.141 5.98 1 94.62 278 HIS A C 1
ATOM 2128 O O . HIS A 1 278 ? 0.939 -17.922 4.773 1 94.62 278 HIS A O 1
ATOM 2134 N N . GLN A 1 279 ? -0.125 -17.688 6.785 1 95.19 279 GLN A N 1
ATOM 2135 C CA . GLN A 1 279 ? -1.216 -16.859 6.258 1 95.19 279 GLN A CA 1
ATOM 2136 C C . GLN A 1 279 ? -1.409 -15.602 7.09 1 95.19 279 GLN A C 1
ATOM 2138 O O . GLN A 1 279 ? -1.328 -15.641 8.32 1 95.19 279 GLN A O 1
ATOM 2143 N N . ILE A 1 280 ? -1.554 -14.555 6.41 1 96.44 280 ILE A N 1
ATOM 2144 C CA . ILE A 1 280 ? -2.002 -13.297 6.996 1 96.44 280 ILE A CA 1
ATOM 2145 C C . ILE A 1 280 ? -3.416 -12.977 6.52 1 96.44 280 ILE A C 1
ATOM 2147 O O . ILE A 1 280 ? -3.631 -12.703 5.336 1 96.44 280 ILE A O 1
ATOM 2151 N N . ARG A 1 281 ? -4.328 -13.055 7.363 1 95.44 281 ARG A N 1
ATOM 2152 C CA . ARG A 1 281 ? -5.695 -12.625 7.078 1 95.44 281 ARG A CA 1
ATOM 2153 C C . ARG A 1 281 ? -5.98 -11.258 7.688 1 95.44 281 ARG A C 1
ATOM 2155 O O . ARG A 1 281 ? -5.895 -11.086 8.906 1 95.44 281 ARG A O 1
ATOM 2162 N N . GLY A 1 282 ? -6.266 -10.391 6.816 1 95.75 282 GLY A N 1
ATOM 2163 C CA . GLY A 1 282 ? -6.457 -9.023 7.281 1 95.75 282 GLY A CA 1
ATOM 2164 C C . GLY A 1 282 ? -7.902 -8.57 7.234 1 95.75 282 GLY A C 1
ATOM 2165 O O . GLY A 1 282 ? -8.648 -8.953 6.328 1 95.75 282 GLY A O 1
ATOM 2166 N N . PHE A 1 283 ? -8.219 -7.742 8.148 1 93.81 283 PHE A N 1
ATOM 2167 C CA . PHE A 1 283 ? -9.547 -7.152 8.297 1 93.81 283 PHE A CA 1
ATOM 2168 C C . PHE A 1 283 ? -9.453 -5.633 8.406 1 93.81 283 PHE A C 1
ATOM 2170 O O . PHE A 1 283 ? -9.133 -5.105 9.477 1 93.81 283 PHE A O 1
ATOM 2177 N N . LEU A 1 284 ? -9.805 -4.992 7.395 1 94.12 284 LEU A N 1
ATOM 2178 C CA . LEU A 1 284 ? -9.617 -3.549 7.328 1 94.12 284 LEU A CA 1
ATOM 2179 C C . LEU A 1 284 ? -10.578 -2.832 8.266 1 94.12 284 LEU A C 1
ATOM 2181 O O . LEU A 1 284 ? -10.25 -1.779 8.82 1 94.12 284 LEU A O 1
ATOM 2185 N N . GLY A 1 285 ? -11.797 -3.357 8.461 1 91.38 285 GLY A N 1
ATOM 2186 C CA . GLY A 1 285 ? -12.758 -2.762 9.375 1 91.38 285 GLY A CA 1
ATOM 2187 C C . GLY A 1 285 ? -12.281 -2.746 10.812 1 91.38 285 GLY A C 1
ATOM 2188 O O . GLY A 1 285 ? -12.695 -1.891 11.602 1 91.38 285 GLY A O 1
ATOM 2189 N N . GLN A 1 286 ? -11.43 -3.668 11.156 1 92.69 286 GLN A N 1
ATOM 2190 C CA . GLN A 1 286 ? -10.906 -3.779 12.508 1 92.69 286 GLN A CA 1
ATOM 2191 C C . GLN A 1 286 ? -9.453 -3.314 12.578 1 92.69 286 GLN A C 1
ATOM 2193 O O . GLN A 1 286 ? -8.875 -3.24 13.664 1 92.69 286 GLN A O 1
ATOM 2198 N N . PHE A 1 287 ? -8.891 -2.994 11.477 1 95.12 287 PHE A N 1
ATOM 2199 C CA . PHE A 1 287 ? -7.484 -2.627 11.352 1 95.12 287 PHE A CA 1
ATOM 2200 C C . PHE A 1 287 ? -6.594 -3.66 12.031 1 95.12 287 PHE A C 1
ATOM 2202 O O . PHE A 1 287 ? -5.707 -3.307 12.812 1 95.12 287 PHE A O 1
ATOM 2209 N N . SER A 1 288 ? -6.852 -4.957 11.609 1 94.44 288 SER A N 1
ATOM 2210 C CA . SER A 1 288 ? -6.117 -6.027 12.273 1 94.44 288 SER A CA 1
ATOM 2211 C C . SER A 1 288 ? -5.75 -7.141 11.305 1 94.44 288 SER A C 1
ATOM 2213 O O . SER A 1 288 ? -6.355 -7.262 10.234 1 94.44 288 SER A O 1
ATOM 2215 N N . ASN A 1 289 ? -4.746 -7.844 11.68 1 95.62 289 ASN A N 1
ATOM 2216 C CA . ASN A 1 289 ? -4.309 -9.047 10.977 1 95.62 289 ASN A CA 1
ATOM 2217 C C . ASN A 1 289 ? -4.383 -10.273 11.883 1 95.62 289 ASN A C 1
ATOM 2219 O O . ASN A 1 289 ? -4.121 -10.188 13.078 1 95.62 289 ASN A O 1
ATOM 2223 N N . MET A 1 290 ? -4.711 -11.352 11.289 1 93.88 290 MET A N 1
ATOM 2224 C CA . MET A 1 290 ? -4.633 -12.656 11.953 1 93.88 290 MET A CA 1
ATOM 2225 C C . MET A 1 290 ? -3.646 -13.57 11.234 1 93.88 290 MET A C 1
ATOM 2227 O O . MET A 1 290 ? -3.688 -13.695 10.008 1 93.88 290 MET A O 1
ATOM 2231 N N . LEU A 1 291 ? -2.752 -14.117 12.008 1 94.31 291 LEU A N 1
ATOM 2232 C CA . LEU A 1 291 ? -1.816 -15.094 11.461 1 94.31 291 LEU A CA 1
ATOM 2233 C C . LEU A 1 291 ? -2.328 -16.516 11.672 1 94.31 291 LEU A C 1
ATOM 2235 O O . LEU A 1 291 ? -2.506 -16.953 12.812 1 94.31 291 LEU A O 1
ATOM 2239 N N . ILE A 1 292 ? -2.504 -17.219 10.602 1 91 292 ILE A N 1
ATOM 2240 C CA . ILE A 1 292 ? -3.109 -18.547 10.648 1 91 292 ILE A CA 1
ATOM 2241 C C . ILE A 1 292 ? -2.191 -19.562 9.961 1 91 292 ILE A C 1
ATOM 2243 O O . ILE A 1 292 ? -1.496 -19.219 9 1 91 292 ILE A O 1
ATOM 2247 N N . VAL A 1 293 ? -2.205 -20.766 10.477 1 90.81 293 VAL A N 1
ATOM 2248 C CA . VAL A 1 293 ? -1.43 -21.844 9.859 1 90.81 293 VAL A CA 1
ATOM 2249 C C . VAL A 1 293 ? -2.371 -22.938 9.352 1 90.81 293 VAL A C 1
ATOM 2251 O O . VAL A 1 293 ? -3.262 -23.391 10.07 1 90.81 293 VAL A O 1
ATOM 2254 N N . GLY A 1 294 ? -2.27 -23.234 8.109 1 89.19 294 GLY A N 1
ATOM 2255 C CA . GLY A 1 294 ? -2.984 -24.344 7.508 1 89.19 294 GLY A CA 1
ATOM 2256 C C . GLY A 1 294 ? -2.068 -25.469 7.039 1 89.19 294 GLY A C 1
ATOM 2257 O O . GLY A 1 294 ? -1.021 -25.203 6.441 1 89.19 294 GLY A O 1
ATOM 2258 N N . GLN A 1 295 ? -2.475 -26.656 7.246 1 87.56 295 GLN A N 1
ATOM 2259 C CA . GLN A 1 295 ? -1.643 -27.797 6.891 1 87.56 295 GLN A CA 1
ATOM 2260 C C . GLN A 1 295 ? -1.947 -28.281 5.477 1 87.56 295 GLN A C 1
ATOM 2262 O O . GLN A 1 295 ? -3.043 -28.047 4.957 1 87.56 295 GLN A O 1
ATOM 2267 N N . ALA A 1 296 ? -0.958 -28.938 4.945 1 90.31 296 ALA A N 1
ATOM 2268 C CA . ALA A 1 296 ? -1.151 -29.578 3.646 1 90.31 296 ALA A CA 1
ATOM 2269 C C . ALA A 1 296 ? -2.156 -30.719 3.744 1 90.31 296 ALA A C 1
ATOM 2271 O O . ALA A 1 296 ? -2.227 -31.406 4.766 1 90.31 296 ALA A O 1
ATOM 2272 N N . TYR A 1 297 ? -2.898 -30.875 2.711 1 88.62 297 TYR A N 1
ATOM 2273 C CA . TYR A 1 297 ? -3.922 -31.922 2.654 1 88.62 297 TYR A CA 1
ATOM 2274 C C . TYR A 1 297 ? -3.578 -32.969 1.602 1 88.62 297 TYR A C 1
ATOM 2276 O O . TYR A 1 297 ? -3.328 -32.625 0.441 1 88.62 297 TYR A O 1
ATOM 2284 N N . GLU A 1 298 ? -3.646 -34.156 1.977 1 89.38 298 GLU A N 1
ATOM 2285 C CA . GLU A 1 298 ? -3.227 -35.25 1.098 1 89.38 298 GLU A CA 1
ATOM 2286 C C . GLU A 1 298 ? -4.148 -35.375 -0.113 1 89.38 298 GLU A C 1
ATOM 2288 O O . GLU A 1 298 ? -3.74 -35.875 -1.165 1 89.38 298 GLU A O 1
ATOM 2293 N N . LYS A 1 299 ? -5.371 -34.969 0.022 1 92.25 299 LYS A N 1
ATOM 2294 C CA . LYS A 1 299 ? -6.336 -35.062 -1.07 1 92.25 299 LYS A CA 1
ATOM 2295 C C . LYS A 1 299 ? -6.578 -33.688 -1.711 1 92.25 299 LYS A C 1
ATOM 2297 O O . LYS A 1 299 ? -7.676 -33.438 -2.205 1 92.25 299 LYS A O 1
ATOM 2302 N N . CYS A 1 300 ? -5.562 -32.844 -1.57 1 93 300 CYS A N 1
ATOM 2303 C CA . CYS A 1 300 ? -5.691 -31.531 -2.174 1 93 300 CYS A CA 1
ATOM 2304 C C . CYS A 1 300 ? -5.898 -31.625 -3.68 1 93 300 CYS A C 1
ATOM 2306 O O . CYS A 1 300 ? -5.242 -32.438 -4.344 1 93 300 CYS A O 1
ATOM 2308 N N . THR A 1 301 ? -6.652 -30.781 -4.203 1 93.88 301 THR A N 1
ATOM 2309 C CA . THR A 1 301 ? -7.008 -30.828 -5.617 1 93.88 301 THR A CA 1
ATOM 2310 C C . THR A 1 301 ? -5.988 -30.047 -6.453 1 93.88 301 THR A C 1
ATOM 2312 O O . THR A 1 301 ? -6.164 -29.891 -7.664 1 93.88 301 THR A O 1
ATOM 2315 N N . ALA A 1 302 ? -4.906 -29.578 -5.82 1 94.31 302 ALA A N 1
ATOM 2316 C CA . ALA A 1 302 ? -3.922 -28.797 -6.574 1 94.31 302 ALA A CA 1
ATOM 2317 C C . ALA A 1 302 ? -2.508 -29.312 -6.32 1 94.31 302 ALA A C 1
ATOM 2319 O O . ALA A 1 302 ? -1.804 -29.703 -7.258 1 94.31 302 ALA A O 1
ATOM 2320 N N . CYS A 1 303 ? -2.188 -29.531 -5.094 1 94.06 303 CYS A N 1
ATOM 2321 C CA . CYS A 1 303 ? -0.768 -29.734 -4.828 1 94.06 303 CYS A CA 1
ATOM 2322 C C . CYS A 1 303 ? -0.501 -31.156 -4.371 1 94.06 303 CYS A C 1
ATOM 2324 O O . CYS A 1 303 ? 0.632 -31.5 -4.035 1 94.06 303 CYS A O 1
ATOM 2326 N N . SER A 1 304 ? -1.508 -32.031 -4.297 1 92.31 304 SER A N 1
ATOM 2327 C CA . SER A 1 304 ? -1.304 -33.375 -3.834 1 92.31 304 SER A CA 1
ATOM 2328 C C . SER A 1 304 ? -0.476 -34.188 -4.832 1 92.31 304 SER A C 1
ATOM 2330 O O . SER A 1 304 ? -0.422 -33.844 -6.016 1 92.31 304 SER A O 1
ATOM 2332 N N . GLU A 1 305 ? 0.094 -35.25 -4.324 1 93.62 305 GLU A N 1
ATOM 2333 C CA . GLU A 1 305 ? 0.902 -36.125 -5.172 1 93.62 305 GLU A CA 1
ATOM 2334 C C . GLU A 1 305 ? 0.068 -36.75 -6.297 1 93.62 305 GLU A C 1
ATOM 2336 O O . GLU A 1 305 ? 0.563 -36.938 -7.41 1 93.62 305 GLU A O 1
ATOM 2341 N N . LYS A 1 306 ? -1.135 -37.031 -6.051 1 95 306 LYS A N 1
ATOM 2342 C CA . LYS A 1 306 ? -2.02 -37.625 -7.051 1 95 306 LYS A CA 1
ATOM 2343 C C . LYS A 1 306 ? -2.232 -36.688 -8.227 1 95 306 LYS A C 1
ATOM 2345 O O . LYS A 1 306 ? -2.24 -37.094 -9.383 1 95 306 LYS A O 1
ATOM 2350 N N . ILE A 1 307 ? -2.398 -35.469 -7.875 1 95.88 307 ILE A N 1
ATOM 2351 C CA . ILE A 1 307 ? -2.592 -34.438 -8.906 1 95.88 307 ILE A CA 1
ATOM 2352 C C . ILE A 1 307 ? -1.311 -34.281 -9.719 1 95.88 307 ILE A C 1
ATOM 2354 O O . ILE A 1 307 ? -1.351 -34.281 -10.953 1 95.88 307 ILE A O 1
ATOM 2358 N N . LEU A 1 308 ? -0.183 -34.219 -9.086 1 96.12 308 LEU A N 1
ATOM 2359 C CA . LEU A 1 308 ? 1.098 -34 -9.75 1 96.12 308 LEU A CA 1
ATOM 2360 C C . LEU A 1 308 ? 1.442 -35.188 -10.641 1 96.12 308 LEU A C 1
ATOM 2362 O O . LEU A 1 308 ? 1.959 -35.031 -11.742 1 96.12 308 LEU A O 1
ATOM 2366 N N . ASN A 1 309 ? 1.133 -36.344 -10.164 1 96.38 309 ASN A N 1
ATOM 2367 C CA . ASN A 1 309 ? 1.365 -37.562 -10.953 1 96.38 309 ASN A CA 1
ATOM 2368 C C . ASN A 1 309 ? 0.488 -37.562 -12.203 1 96.38 309 ASN A C 1
ATOM 2370 O O . ASN A 1 309 ? 0.953 -37.938 -13.289 1 96.38 309 ASN A O 1
ATOM 2374 N N . ALA A 1 310 ? -0.781 -37.219 -12 1 97 310 ALA A N 1
ATOM 2375 C CA . ALA A 1 310 ? -1.695 -37.156 -13.141 1 97 310 ALA A CA 1
ATOM 2376 C C . ALA A 1 310 ? -1.212 -36.156 -14.18 1 97 310 ALA A C 1
ATOM 2378 O O . ALA A 1 310 ? -1.265 -36.438 -15.383 1 97 310 ALA A O 1
ATOM 2379 N N . TYR A 1 311 ? -0.729 -35.031 -13.742 1 97.31 311 TYR A N 1
ATOM 2380 C CA . TYR A 1 311 ? -0.208 -34.031 -14.641 1 97.31 311 TYR A CA 1
ATOM 2381 C C . TYR A 1 311 ? 1.036 -34.5 -15.367 1 97.31 311 TYR A C 1
ATOM 2383 O O . TYR A 1 311 ? 1.209 -34.25 -16.562 1 97.31 311 TYR A O 1
ATOM 2391 N N . ASP A 1 312 ? 1.893 -35.25 -14.688 1 96.81 312 ASP A N 1
ATOM 2392 C CA . ASP A 1 312 ? 3.154 -35.719 -15.242 1 96.81 312 ASP A CA 1
ATOM 2393 C C . ASP A 1 312 ? 2.918 -36.812 -16.281 1 96.81 312 ASP A C 1
ATOM 2395 O O . ASP A 1 312 ? 3.678 -36.938 -17.25 1 96.81 312 ASP A O 1
ATOM 2399 N N . GLU A 1 313 ? 1.957 -37.594 -16.078 1 96.88 313 GLU A N 1
ATOM 2400 C CA . GLU A 1 313 ? 1.662 -38.719 -17 1 96.88 313 GLU A CA 1
ATOM 2401 C C . GLU A 1 313 ? 1.263 -38.188 -18.375 1 96.88 313 GLU A C 1
ATOM 2403 O O . GLU A 1 313 ? 1.807 -38.625 -19.391 1 96.88 313 GLU A O 1
ATOM 2408 N N . ASN A 1 314 ? 0.248 -37.281 -18.406 1 95.94 314 ASN A N 1
ATOM 2409 C CA . ASN A 1 314 ? -0.194 -36.625 -19.625 1 95.94 314 ASN A CA 1
ATOM 2410 C C . ASN A 1 314 ? -0.776 -35.25 -19.312 1 95.94 314 ASN A C 1
ATOM 2412 O O . ASN A 1 314 ? -1.98 -35.094 -19.094 1 95.94 314 ASN A O 1
ATOM 2416 N N . HIS A 1 315 ? 0.038 -34.312 -19.438 1 95.75 315 HIS A N 1
ATOM 2417 C CA . HIS A 1 315 ? -0.343 -33 -18.953 1 95.75 315 HIS A CA 1
ATOM 2418 C C . HIS A 1 315 ? -1.487 -32.406 -19.781 1 95.75 315 HIS A C 1
ATOM 2420 O O . HIS A 1 315 ? -2.422 -31.828 -19.219 1 95.75 315 HIS A O 1
ATOM 2426 N N . LEU A 1 316 ? -1.462 -32.594 -21.141 1 95.75 316 LEU A N 1
ATOM 2427 C CA . LEU A 1 316 ? -2.508 -32 -21.984 1 95.75 316 LEU A CA 1
ATOM 2428 C C . LEU A 1 316 ? -3.855 -32.656 -21.703 1 95.75 316 LEU A C 1
ATOM 2430 O O . LEU A 1 316 ? -4.852 -31.969 -21.484 1 95.75 316 LEU A O 1
ATOM 2434 N N . SER A 1 317 ? -3.867 -33.969 -21.688 1 95.25 317 SER A N 1
ATOM 2435 C CA . SER A 1 317 ? -5.109 -34.688 -21.438 1 95.25 317 SER A CA 1
ATOM 2436 C C . SER A 1 317 ? -5.66 -34.375 -20.047 1 95.25 317 SER A C 1
ATOM 2438 O O . SER A 1 317 ? -6.867 -34.188 -19.891 1 95.25 317 SER A O 1
ATOM 2440 N N . PHE A 1 318 ? -4.809 -34.344 -19.078 1 96.81 318 PHE A N 1
ATOM 2441 C CA . PHE A 1 318 ? -5.191 -34.062 -17.703 1 96.81 318 PHE A CA 1
ATOM 2442 C C . PHE A 1 318 ? -5.84 -32.688 -17.594 1 96.81 318 PHE A C 1
ATOM 2444 O O . PHE A 1 318 ? -6.941 -32.531 -17.062 1 96.81 318 PHE A O 1
ATOM 2451 N N . VAL A 1 319 ? -5.156 -31.609 -18.156 1 96.69 319 VAL A N 1
ATOM 2452 C CA . VAL A 1 319 ? -5.652 -30.234 -18.078 1 96.69 319 VAL A CA 1
ATOM 2453 C C . VAL A 1 319 ? -6.957 -30.109 -18.844 1 96.69 319 VAL A C 1
ATOM 2455 O O . VAL A 1 319 ? -7.914 -29.484 -18.375 1 96.69 319 VAL A O 1
ATOM 2458 N N . LYS A 1 320 ? -7.047 -30.734 -20 1 94.81 320 LYS A N 1
ATOM 2459 C CA . LYS A 1 320 ? -8.266 -30.703 -20.797 1 94.81 320 LYS A CA 1
ATOM 2460 C C . LYS A 1 320 ? -9.453 -31.266 -20.031 1 94.81 320 LYS A C 1
ATOM 2462 O O . LYS A 1 320 ? -10.547 -30.703 -20.047 1 94.81 320 LYS A O 1
ATOM 2467 N N . GLN A 1 321 ? -9.195 -32.344 -19.406 1 94.75 321 GLN A N 1
ATOM 2468 C CA . GLN A 1 321 ? -10.258 -33 -18.625 1 94.75 321 GLN A CA 1
ATOM 2469 C C . GLN A 1 321 ? -10.711 -32.125 -17.469 1 94.75 321 GLN A C 1
ATOM 2471 O O . GLN A 1 321 ? -11.906 -32 -17.188 1 94.75 321 GLN A O 1
ATOM 2476 N N . VAL A 1 322 ? -9.758 -31.484 -16.781 1 95.5 322 VAL A N 1
ATOM 2477 C CA . VAL A 1 322 ? -10.062 -30.625 -15.648 1 95.5 322 VAL A CA 1
ATOM 2478 C C . VAL A 1 322 ? -10.867 -29.422 -16.109 1 95.5 322 VAL A C 1
ATOM 2480 O O . VAL A 1 322 ? -11.789 -28.969 -15.422 1 95.5 322 VAL A O 1
ATOM 2483 N N . LEU A 1 323 ? -10.469 -28.828 -17.297 1 94.06 323 LEU A N 1
ATOM 2484 C CA . LEU A 1 323 ? -11.18 -27.672 -17.828 1 94.06 323 LEU A CA 1
ATOM 2485 C C . LEU A 1 323 ? -12.617 -28.047 -18.188 1 94.06 323 LEU A C 1
ATOM 2487 O O . LEU A 1 323 ? -13.539 -27.234 -17.969 1 94.06 323 LEU A O 1
ATOM 2491 N N . LYS A 1 324 ? -12.805 -29.25 -18.594 1 91.81 324 LYS A N 1
ATOM 2492 C CA . LYS A 1 324 ? -14.125 -29.719 -18.984 1 91.81 324 LYS A CA 1
ATOM 2493 C C . LYS A 1 324 ? -14.969 -30.078 -17.766 1 91.81 324 LYS A C 1
ATOM 2495 O O . LYS A 1 324 ? -16.156 -29.75 -17.719 1 91.81 324 LYS A O 1
ATOM 2500 N N . ASP A 1 325 ? -14.312 -30.719 -16.828 1 93.06 325 ASP A N 1
ATOM 2501 C CA . ASP A 1 325 ? -15.031 -31.203 -15.641 1 93.06 325 ASP A CA 1
ATOM 2502 C C . ASP A 1 325 ? -14.172 -31.062 -14.383 1 93.06 325 ASP A C 1
ATOM 2504 O O . ASP A 1 325 ? -13.43 -31.984 -14.031 1 93.06 325 ASP A O 1
ATOM 2508 N N . PRO A 1 326 ? -14.422 -30.078 -13.664 1 92.38 326 PRO A N 1
ATOM 2509 C CA . PRO A 1 326 ? -13.602 -29.828 -12.469 1 92.38 326 PRO A CA 1
ATOM 2510 C C . PRO A 1 326 ? -13.781 -30.922 -11.406 1 92.38 326 PRO A C 1
ATOM 2512 O O . PRO A 1 326 ? -12.906 -31.094 -10.555 1 92.38 326 PRO A O 1
ATOM 2515 N N . LEU A 1 327 ? -14.852 -31.625 -11.453 1 91.56 327 LEU A N 1
ATOM 2516 C CA . LEU A 1 327 ? -15.086 -32.688 -10.484 1 91.56 327 LEU A CA 1
ATOM 2517 C C . LEU A 1 327 ? -14.07 -33.812 -10.656 1 91.56 327 LEU A C 1
ATOM 2519 O O . LEU A 1 327 ? -13.883 -34.625 -9.75 1 91.56 327 LEU A O 1
ATOM 2523 N N . TYR A 1 328 ? -13.508 -33.844 -11.82 1 94.25 328 TYR A N 1
ATOM 2524 C CA . TYR A 1 328 ? -12.445 -34.812 -12.094 1 94.25 328 TYR A CA 1
ATOM 2525 C C . TYR A 1 328 ? -11.336 -34.719 -11.055 1 94.25 328 TYR A C 1
ATOM 2527 O O . TYR A 1 328 ? -10.742 -35.719 -10.664 1 94.25 328 TYR A O 1
ATOM 2535 N N . LEU A 1 329 ? -11.062 -33.562 -10.531 1 95.56 329 LEU A N 1
ATOM 2536 C CA . LEU A 1 329 ? -10.031 -33.344 -9.523 1 95.56 329 LEU A CA 1
ATOM 2537 C C . LEU A 1 329 ? -10.375 -34.062 -8.227 1 95.56 329 LEU A C 1
ATOM 2539 O O . LEU A 1 329 ? -9.5 -34.656 -7.594 1 95.56 329 LEU A O 1
ATOM 2543 N N . GLU A 1 330 ? -11.594 -34 -7.879 1 92.94 330 GLU A N 1
ATOM 2544 C CA . GLU A 1 330 ? -12.031 -34.656 -6.656 1 92.94 330 GLU A CA 1
ATOM 2545 C C . GLU A 1 330 ? -11.984 -36.188 -6.812 1 92.94 330 GLU A C 1
ATOM 2547 O O . GLU A 1 330 ? -11.719 -36.906 -5.844 1 92.94 330 GLU A O 1
ATOM 2552 N N . GLU A 1 331 ? -12.25 -36.594 -7.965 1 93.44 331 GLU A N 1
ATOM 255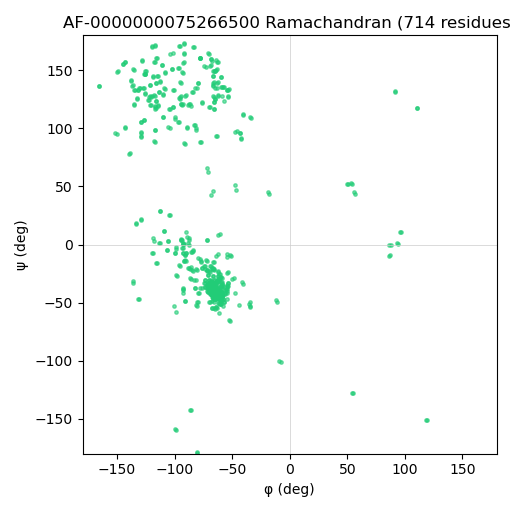3 C CA . GLU A 1 331 ? -12.195 -38.031 -8.242 1 93.44 331 GLU A CA 1
ATOM 2554 C C . GLU A 1 331 ? -10.773 -38.562 -8.125 1 93.44 331 GLU A C 1
ATOM 2556 O O . GLU A 1 331 ? -10.539 -39.562 -7.457 1 93.44 331 GLU A O 1
ATOM 2561 N N . ILE A 1 332 ? -9.867 -37.875 -8.711 1 93.75 332 ILE A N 1
ATOM 2562 C CA . ILE A 1 332 ? -8.477 -38.312 -8.75 1 93.75 332 ILE A CA 1
ATOM 2563 C C . ILE A 1 332 ? -7.895 -38.281 -7.34 1 93.75 332 ILE A C 1
ATOM 2565 O O . ILE A 1 332 ? -7.082 -39.156 -6.984 1 93.75 332 ILE A O 1
ATOM 2569 N N . THR A 1 333 ? -8.281 -37.375 -6.539 1 93.69 333 THR A N 1
ATOM 2570 C CA . THR A 1 333 ? -7.66 -37.188 -5.234 1 93.69 333 THR A CA 1
ATOM 2571 C C . THR A 1 333 ? -8.336 -38.062 -4.18 1 93.69 333 THR A C 1
ATOM 2573 O O . THR A 1 333 ? -7.785 -38.281 -3.098 1 93.69 333 THR A O 1
ATOM 2576 N N . GLY A 1 334 ? -9.602 -38.5 -4.488 1 92.31 334 GLY A N 1
ATOM 2577 C CA . GLY A 1 334 ? -10.359 -39.281 -3.521 1 92.31 334 GLY A CA 1
ATOM 2578 C C . GLY A 1 334 ? -11.273 -38.438 -2.656 1 92.31 334 GLY A C 1
ATOM 2579 O O . GLY A 1 334 ? -11.953 -38.938 -1.767 1 92.31 334 GLY A O 1
ATOM 2580 N N . LEU A 1 335 ? -11.266 -37.219 -2.889 1 89 335 LEU A N 1
ATOM 2581 C CA . LEU A 1 335 ? -12.102 -36.281 -2.129 1 89 335 LEU A CA 1
ATOM 2582 C C . LEU A 1 335 ? -13.578 -36.594 -2.354 1 89 335 LEU A C 1
ATOM 2584 O O . LEU A 1 335 ? -14.391 -36.5 -1.427 1 89 335 LEU A O 1
ATOM 2588 N N . ALA A 1 336 ? -13.914 -36.938 -3.598 1 87.25 336 ALA A N 1
ATOM 2589 C CA . ALA A 1 336 ? -15.297 -37.281 -3.922 1 87.25 336 ALA A CA 1
ATOM 2590 C C . ALA A 1 336 ? -15.781 -38.469 -3.09 1 87.25 336 ALA A C 1
ATOM 2592 O O . ALA A 1 336 ? -16.891 -38.438 -2.549 1 87.25 336 ALA A O 1
ATOM 2593 N N . ALA A 1 337 ? -14.977 -39.375 -2.994 1 87.94 337 ALA A N 1
ATOM 2594 C CA . ALA A 1 337 ? -15.312 -40.562 -2.213 1 87.94 337 ALA A CA 1
ATOM 2595 C C . ALA A 1 337 ? -15.461 -40.25 -0.732 1 87.94 337 ALA A C 1
ATOM 2597 O O . ALA A 1 337 ? -16.359 -40.75 -0.06 1 87.94 337 ALA A O 1
ATOM 2598 N N . MET A 1 338 ? -14.625 -39.469 -0.262 1 86.25 338 MET A N 1
ATOM 2599 C CA . MET A 1 338 ? -14.656 -39.062 1.14 1 86.25 338 MET A CA 1
ATOM 2600 C C . MET A 1 338 ? -15.93 -38.281 1.454 1 86.25 338 MET A C 1
ATOM 2602 O O . MET A 1 338 ? -16.547 -38.469 2.498 1 86.25 338 MET A O 1
ATOM 2606 N N . LYS A 1 339 ? -16.266 -37.375 0.521 1 82.94 339 LYS A N 1
ATOM 2607 C CA . LYS A 1 339 ? -17.484 -36.594 0.702 1 82.94 339 LYS A CA 1
ATOM 2608 C C . LYS A 1 339 ? -18.719 -37.5 0.714 1 82.94 339 LYS A C 1
ATOM 2610 O O . LYS A 1 339 ? -19.625 -37.281 1.519 1 82.94 339 LYS A O 1
ATOM 2615 N N . LYS A 1 340 ? -18.734 -38.406 -0.095 1 83.94 340 LYS A N 1
ATOM 2616 C CA . LYS A 1 340 ? -19.844 -39.375 -0.17 1 83.94 340 LYS A CA 1
ATOM 2617 C C . LYS A 1 340 ? -19.938 -40.188 1.108 1 83.94 340 LYS A C 1
ATOM 2619 O O . LYS A 1 340 ? -21.047 -40.438 1.604 1 83.94 340 LYS A O 1
ATOM 2624 N N . GLU A 1 341 ? -18.828 -40.562 1.578 1 84 341 GLU A N 1
ATOM 2625 C CA . GLU A 1 341 ? -18.797 -41.344 2.814 1 84 341 GLU A CA 1
ATOM 2626 C C . GLU A 1 341 ? -19.281 -40.5 3.998 1 84 341 GLU A C 1
ATOM 2628 O O . GLU A 1 341 ? -20.016 -41 4.863 1 84 341 GLU A O 1
ATOM 2633 N N . SER A 1 342 ? -18.922 -39.25 4.078 1 77.38 342 SER A N 1
ATOM 2634 C CA . SER A 1 342 ? -19.344 -38.375 5.16 1 77.38 342 SER A CA 1
ATOM 2635 C C . SER A 1 342 ? -20.844 -38.094 5.105 1 77.38 342 SER A C 1
ATOM 2637 O O . SER A 1 342 ? -21.5 -38.031 6.145 1 77.38 342 SER A O 1
ATOM 2639 N N . GLU A 1 343 ? -21.312 -37.906 3.885 1 74.75 343 GLU A N 1
ATOM 2640 C CA . GLU A 1 343 ? -22.75 -37.688 3.707 1 74.75 343 GLU A CA 1
ATOM 2641 C C . GLU A 1 343 ? -23.547 -38.938 4.121 1 74.75 343 GLU A C 1
ATOM 2643 O O . GLU A 1 343 ? -24.625 -38.812 4.727 1 74.75 343 GLU A O 1
ATOM 2648 N N . SER A 1 344 ? -23 -40 3.822 1 77.31 344 SER A N 1
ATOM 2649 C CA . SER A 1 344 ? -23.672 -41.25 4.184 1 77.31 344 SER A CA 1
ATOM 2650 C C . SER A 1 344 ? -23.688 -41.438 5.695 1 77.31 344 SER A C 1
ATOM 2652 O O . SER A 1 344 ? -24.703 -41.906 6.254 1 77.31 344 SER A O 1
ATOM 2654 N N . LEU A 1 345 ? -22.641 -41.062 6.309 1 72.31 345 LEU A N 1
ATOM 2655 C CA . LEU A 1 345 ? -22.562 -41.188 7.762 1 72.31 345 LEU A CA 1
ATOM 2656 C C . LEU A 1 345 ? -23.516 -40.219 8.445 1 72.31 345 LEU A C 1
ATOM 2658 O O . LEU A 1 345 ? -24.141 -40.562 9.453 1 72.31 345 LEU A O 1
ATOM 2662 N N . LEU A 1 346 ? -23.625 -39.031 7.883 1 69.38 346 LEU A N 1
ATOM 2663 C CA . LEU A 1 346 ? -24.547 -38.031 8.438 1 69.38 346 LEU A CA 1
ATOM 2664 C C . LEU A 1 346 ? -26 -38.469 8.25 1 69.38 346 LEU A C 1
ATOM 2666 O O . LEU A 1 346 ? -26.828 -38.281 9.133 1 69.38 346 LEU A O 1
ATOM 2670 N N . GLU A 1 347 ? -26.281 -39.094 7.098 1 70.62 347 GLU A N 1
ATOM 2671 C CA . GLU A 1 347 ? -27.625 -39.625 6.844 1 70.62 347 GLU A CA 1
ATOM 2672 C C . GLU A 1 347 ? -27.938 -40.781 7.785 1 70.62 347 GLU A C 1
ATOM 2674 O O . GLU A 1 347 ? -29.062 -40.875 8.289 1 70.62 347 GLU A O 1
ATOM 2679 N N . ASP A 1 348 ? -27 -41.469 8.047 1 69.31 348 ASP A N 1
ATOM 2680 C CA . ASP A 1 348 ? -27.203 -42.594 8.961 1 69.31 348 ASP A CA 1
ATOM 2681 C C . ASP A 1 348 ? -27.406 -42.094 10.391 1 69.31 348 ASP A C 1
ATOM 2683 O O . ASP A 1 348 ? -28.219 -42.656 11.133 1 69.31 348 ASP A O 1
ATOM 2687 N N . TRP A 1 349 ? -26.688 -41.031 10.672 1 68 349 TRP A N 1
ATOM 2688 C CA . TRP A 1 349 ? -26.828 -40.438 12 1 68 349 TRP A CA 1
ATOM 2689 C C . TRP A 1 349 ? -28.203 -39.781 12.172 1 68 349 TRP A C 1
ATOM 2691 O O . TRP A 1 349 ? -28.828 -39.906 13.219 1 68 349 TRP A O 1
ATOM 2701 N N . ASP A 1 350 ? -28.625 -39.125 11.203 1 65.56 350 ASP A N 1
ATOM 2702 C CA . ASP A 1 350 ? -29.938 -38.5 11.234 1 65.56 350 ASP A CA 1
ATOM 2703 C C . ASP A 1 350 ? -31.047 -39.531 11.312 1 65.56 350 ASP A C 1
ATOM 2705 O O . ASP A 1 350 ? -32.031 -39.344 12.016 1 65.56 350 ASP A O 1
ATOM 2709 N N . ILE A 1 351 ? -30.875 -40.656 10.719 1 66.62 351 ILE A N 1
ATOM 2710 C CA . ILE A 1 351 ? -31.844 -41.719 10.75 1 66.62 351 ILE A CA 1
ATOM 2711 C C . ILE A 1 351 ? -31.844 -42.375 12.133 1 66.62 351 ILE A C 1
ATOM 2713 O O . ILE A 1 351 ? -32.906 -42.656 12.688 1 66.62 351 ILE A O 1
ATOM 2717 N N . GLU A 1 352 ? -30.688 -42.406 12.586 1 63.56 352 GLU A N 1
ATOM 2718 C CA . GLU A 1 352 ? -30.594 -43 13.922 1 63.56 352 GLU A CA 1
ATOM 2719 C C . GLU A 1 352 ? -31.203 -42.062 14.969 1 63.56 352 GLU A C 1
ATOM 2721 O O . GLU A 1 352 ? -31.859 -42.531 15.906 1 63.56 352 GLU A O 1
ATOM 2726 N N . ASN A 1 353 ? -31.078 -40.812 14.781 1 67.5 353 ASN A N 1
ATOM 2727 C CA . ASN A 1 353 ? -31.656 -39.844 15.711 1 67.5 353 ASN A CA 1
ATOM 2728 C C . ASN A 1 353 ? -33.156 -39.719 15.516 1 67.5 353 ASN A C 1
ATOM 2730 O O . ASN A 1 353 ? -33.906 -39.469 16.484 1 67.5 353 ASN A O 1
ATOM 2734 N N . ASP A 1 354 ? -33.562 -39.781 14.367 1 67.38 354 ASP A N 1
ATOM 2735 C CA . ASP A 1 354 ? -35 -39.75 14.109 1 67.38 354 ASP A CA 1
ATOM 2736 C C . ASP A 1 354 ? -35.688 -41 14.688 1 67.38 354 ASP A C 1
ATOM 2738 O O . ASP A 1 354 ? -36.812 -40.906 15.188 1 67.38 354 ASP A O 1
ATOM 2742 N N . ASP A 1 355 ? -35.062 -42.031 14.68 1 64 355 ASP A N 1
ATOM 2743 C CA . ASP A 1 355 ? -35.625 -43.25 15.25 1 64 355 ASP A CA 1
ATOM 2744 C C . ASP A 1 355 ? -35.625 -43.188 16.781 1 64 355 ASP A C 1
ATOM 2746 O O . ASP A 1 355 ? -36.5 -43.781 17.422 1 64 355 ASP A O 1
ATOM 2750 N N . GLU A 1 356 ? -34.812 -42.375 17.297 1 59.69 356 GLU A N 1
ATOM 2751 C CA . GLU A 1 356 ? -34.812 -42.219 18.75 1 59.69 356 GLU A CA 1
ATOM 2752 C C . GLU A 1 356 ? -35.906 -41.281 19.234 1 59.69 356 GLU A C 1
ATOM 2754 O O . GLU A 1 356 ? -36.438 -41.438 20.328 1 59.69 356 GLU A O 1
ATOM 2759 N N . ASP A 1 357 ? -36.281 -40.344 18.5 1 59.16 357 ASP A N 1
ATOM 2760 C CA . ASP A 1 357 ? -37.344 -39.438 18.891 1 59.16 357 ASP A CA 1
ATOM 2761 C C . ASP A 1 357 ? -38.719 -40.094 18.797 1 59.16 357 ASP A C 1
ATOM 2763 O O . ASP A 1 357 ? -39.719 -39.562 19.281 1 59.16 357 ASP A O 1
ATOM 2767 N N . ASP A 1 358 ? -38.875 -41.188 18.062 1 54.59 358 ASP A N 1
ATOM 2768 C CA . ASP A 1 358 ? -40.156 -41.875 17.938 1 54.59 358 ASP A CA 1
ATOM 2769 C C . ASP A 1 358 ? -40.312 -42.875 19.062 1 54.59 358 ASP A C 1
ATOM 2771 O O . ASP A 1 358 ? -41.312 -43.625 19.078 1 54.59 358 ASP A O 1
ATOM 2775 N N . PHE A 1 359 ? -39.344 -43.062 20.016 1 41.38 359 PHE A N 1
ATOM 2776 C CA . PHE A 1 359 ? -39.625 -43.875 21.203 1 41.38 359 PHE A CA 1
ATOM 2777 C C . PHE A 1 359 ? -39.938 -42.969 22.391 1 41.38 359 PHE A C 1
ATOM 2779 O O . PHE A 1 359 ? -39.281 -41.938 22.562 1 41.38 359 PHE A O 1
ATOM 2786 N N . MET B 1 1 ? -28.125 -2.416 -25.516 1 24.8 1 MET B N 1
ATOM 2787 C CA . MET B 1 1 ? -27.609 -1.468 -24.516 1 24.8 1 MET B CA 1
ATOM 2788 C C . MET B 1 1 ? -26.828 -0.35 -25.203 1 24.8 1 MET B C 1
ATOM 2790 O O . MET B 1 1 ? -25.969 -0.612 -26.062 1 24.8 1 MET B O 1
ATOM 2794 N N . ALA B 1 2 ? -27.312 0.876 -25.312 1 31.53 2 ALA B N 1
ATOM 2795 C CA . ALA B 1 2 ? -26.703 1.968 -26.078 1 31.53 2 ALA B CA 1
ATOM 2796 C C . ALA B 1 2 ? -25.188 2.012 -25.859 1 31.53 2 ALA B C 1
ATOM 2798 O O . ALA B 1 2 ? -24.719 2.031 -24.719 1 31.53 2 ALA B O 1
ATOM 2799 N N . ASP B 1 3 ? -24.344 1.472 -26.625 1 37.22 3 ASP B N 1
ATOM 2800 C CA . ASP B 1 3 ? -22.891 1.498 -26.781 1 37.22 3 ASP B CA 1
ATOM 2801 C C . ASP B 1 3 ? -22.359 2.93 -26.766 1 37.22 3 ASP B C 1
ATOM 2803 O O . ASP B 1 3 ? -22.312 3.598 -27.797 1 37.22 3 ASP B O 1
ATOM 2807 N N . LEU B 1 4 ? -22.656 3.775 -25.844 1 39.12 4 LEU B N 1
ATOM 2808 C CA . LEU B 1 4 ? -22.438 5.215 -25.734 1 39.12 4 LEU B CA 1
ATOM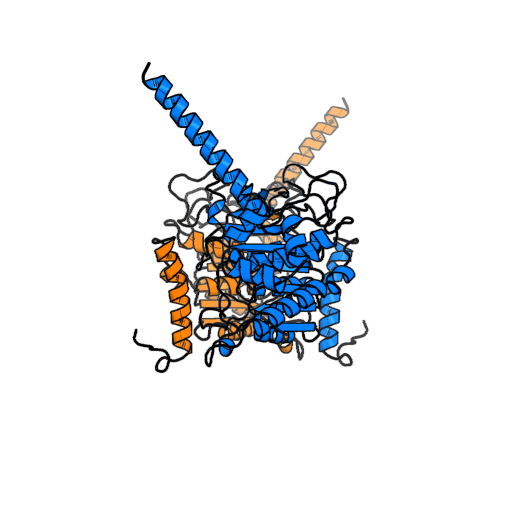 2809 C C . LEU B 1 4 ? -20.953 5.551 -25.766 1 39.12 4 LEU B C 1
ATOM 2811 O O . LEU B 1 4 ? -20.562 6.68 -25.469 1 39.12 4 LEU B O 1
ATOM 2815 N N . GLY B 1 5 ? -19.953 4.684 -26.047 1 43.88 5 GLY B N 1
ATOM 2816 C CA . GLY B 1 5 ? -18.5 4.754 -26.156 1 43.88 5 GLY B CA 1
ATOM 2817 C C . GLY B 1 5 ? -18.031 5.852 -27.094 1 43.88 5 GLY B C 1
ATOM 2818 O O . GLY B 1 5 ? -17.188 6.672 -26.734 1 43.88 5 GLY B O 1
ATOM 2819 N N . PRO B 1 6 ? -18.328 5.766 -28.344 1 47.75 6 PRO B N 1
ATOM 2820 C CA . PRO B 1 6 ? -17.797 6.629 -29.406 1 47.75 6 PRO B CA 1
ATOM 2821 C C . PRO B 1 6 ? -18.031 8.117 -29.109 1 47.75 6 PRO B C 1
ATOM 2823 O O . PRO B 1 6 ? -17.234 8.953 -29.562 1 47.75 6 PRO B O 1
ATOM 2826 N N . LEU B 1 7 ? -19.141 8.547 -28.594 1 51.81 7 LEU B N 1
ATOM 2827 C CA . LEU B 1 7 ? -19.562 9.938 -28.547 1 51.81 7 LEU B CA 1
ATOM 2828 C C . LEU B 1 7 ? -19 10.633 -27.297 1 51.81 7 LEU B C 1
ATOM 2830 O O . LEU B 1 7 ? -18.969 11.859 -27.234 1 51.81 7 LEU B O 1
ATOM 2834 N N . MET B 1 8 ? -18.609 9.883 -26.25 1 65.38 8 MET B N 1
ATOM 2835 C CA . MET B 1 8 ? -18.234 10.609 -25.031 1 65.38 8 MET B CA 1
ATOM 2836 C C . MET B 1 8 ? -16.734 10.844 -24.984 1 65.38 8 MET B C 1
ATOM 2838 O O . MET B 1 8 ? -15.953 9.992 -25.422 1 65.38 8 MET B O 1
ATOM 2842 N N . ASP B 1 9 ? -16.266 11.992 -24.797 1 88.12 9 ASP B N 1
ATOM 2843 C CA . ASP B 1 9 ? -14.93 12.43 -24.422 1 88.12 9 ASP B CA 1
ATOM 2844 C C . ASP B 1 9 ? -14.281 11.43 -23.469 1 88.12 9 ASP B C 1
ATOM 2846 O O . ASP B 1 9 ? -14.867 11.047 -22.453 1 88.12 9 ASP B O 1
ATOM 2850 N N . PRO B 1 10 ? -13.234 10.68 -23.969 1 90.06 10 PRO B N 1
ATOM 2851 C CA . PRO B 1 10 ? -12.562 9.664 -23.156 1 90.06 10 PRO B CA 1
ATOM 2852 C C . PRO B 1 10 ? -12.328 10.109 -21.719 1 90.06 10 PRO B C 1
ATOM 2854 O O . PRO B 1 10 ? -12.359 9.289 -20.797 1 90.06 10 PRO B O 1
ATOM 2857 N N . THR B 1 11 ? -12.125 11.305 -21.562 1 91.62 11 THR B N 1
ATOM 2858 C CA . THR B 1 11 ? -11.898 11.812 -20.203 1 91.62 11 THR B CA 1
ATOM 2859 C C . THR B 1 11 ? -13.164 11.68 -19.359 1 91.62 11 THR B C 1
ATOM 2861 O O . THR B 1 11 ? -13.094 11.336 -18.188 1 91.62 11 THR B O 1
ATOM 2864 N N . ARG B 1 12 ? -14.242 11.93 -19.906 1 89.06 12 ARG B N 1
ATOM 2865 C CA . ARG B 1 12 ? -15.516 11.773 -19.219 1 89.06 12 ARG B CA 1
ATOM 2866 C C . ARG B 1 12 ? -15.828 10.305 -18.953 1 89.06 12 ARG B C 1
ATOM 2868 O O . ARG B 1 12 ? -16.391 9.961 -17.922 1 89.06 12 ARG B O 1
ATOM 2875 N N . LEU B 1 13 ? -15.469 9.555 -19.938 1 88.75 13 LEU B N 1
ATOM 2876 C CA . LEU B 1 13 ? -15.664 8.117 -19.766 1 88.75 13 LEU B CA 1
ATOM 2877 C C . LEU B 1 13 ? -14.867 7.594 -18.578 1 88.75 13 LEU B C 1
ATOM 2879 O O . LEU B 1 13 ? -15.359 6.75 -17.828 1 88.75 13 LEU B O 1
ATOM 2883 N N . ALA B 1 14 ? -13.688 8.055 -18.484 1 89.75 14 ALA B N 1
ATOM 2884 C CA . ALA B 1 14 ? -12.844 7.652 -17.344 1 89.75 14 ALA B CA 1
ATOM 2885 C C . ALA B 1 14 ? -13.492 8.031 -16.016 1 89.75 14 ALA B C 1
ATOM 2887 O O . ALA B 1 14 ? -13.57 7.215 -15.109 1 89.75 14 ALA B O 1
ATOM 2888 N N . ASP B 1 15 ? -14.016 9.234 -15.945 1 91.25 15 ASP B N 1
ATOM 2889 C CA . ASP B 1 15 ? -14.672 9.703 -14.727 1 91.25 15 ASP B CA 1
ATOM 2890 C C . ASP B 1 15 ? -15.875 8.828 -14.383 1 91.25 15 ASP B C 1
ATOM 2892 O O . ASP B 1 15 ? -16.031 8.406 -13.234 1 91.25 15 ASP B O 1
ATOM 2896 N N . THR B 1 16 ? -16.641 8.555 -15.367 1 88.94 16 THR B N 1
ATOM 2897 C CA . THR B 1 16 ? -17.844 7.758 -15.18 1 88.94 16 THR B CA 1
ATOM 2898 C C . THR B 1 16 ? -17.5 6.332 -14.766 1 88.94 16 THR B C 1
ATOM 2900 O O . THR B 1 16 ? -18.172 5.742 -13.922 1 88.94 16 THR B O 1
ATOM 2903 N N . SER B 1 17 ? -16.516 5.836 -15.359 1 88.19 17 SER B N 1
ATOM 2904 C CA . SER B 1 17 ? -16.094 4.469 -15.047 1 88.19 17 SER B CA 1
ATOM 2905 C C . SER B 1 17 ? -15.625 4.344 -13.602 1 88.19 17 SER B C 1
ATOM 2907 O O . SER B 1 17 ? -15.945 3.365 -12.93 1 88.19 17 SER B O 1
ATOM 2909 N N . VAL B 1 18 ? -14.891 5.332 -13.18 1 88.12 18 VAL B N 1
ATOM 2910 C CA . VAL B 1 18 ? -14.422 5.348 -11.797 1 88.12 18 VAL B CA 1
ATOM 2911 C C . VAL B 1 18 ? -15.609 5.426 -10.844 1 88.12 18 VAL B C 1
ATOM 2913 O O . VAL B 1 18 ? -15.688 4.664 -9.883 1 88.12 18 VAL B O 1
ATOM 2916 N N . ASP B 1 19 ? -16.516 6.281 -11.156 1 88.81 19 ASP B N 1
ATOM 2917 C CA . ASP B 1 19 ? -17.703 6.453 -10.328 1 88.81 19 ASP B CA 1
ATOM 2918 C C . ASP B 1 19 ? -18.531 5.168 -10.273 1 88.81 19 ASP B C 1
ATOM 2920 O O . ASP B 1 19 ? -19.031 4.781 -9.219 1 88.81 19 ASP B O 1
ATOM 2924 N N . LEU B 1 20 ? -18.625 4.543 -11.406 1 84.5 20 LEU B N 1
ATOM 2925 C CA . LEU B 1 20 ? -19.406 3.314 -11.492 1 84.5 20 LEU B CA 1
ATOM 2926 C C . LEU B 1 20 ? -18.781 2.207 -10.656 1 84.5 20 LEU B C 1
ATOM 2928 O O . LEU B 1 20 ? -19.469 1.478 -9.945 1 84.5 20 LEU B O 1
ATOM 2932 N N . ASN B 1 21 ? -17.547 2.156 -10.734 1 83.12 21 ASN B N 1
ATOM 2933 C CA . ASN B 1 21 ? -16.844 1.15 -9.938 1 83.12 21 ASN B CA 1
ATOM 2934 C C . ASN B 1 21 ? -17.094 1.34 -8.445 1 83.12 21 ASN B C 1
ATOM 2936 O O . ASN B 1 21 ? -17.328 0.369 -7.723 1 83.12 21 ASN B O 1
ATOM 2940 N N . LEU B 1 22 ? -17.094 2.514 -8.016 1 86.69 22 LEU B N 1
ATOM 2941 C CA . LEU B 1 22 ? -17.312 2.814 -6.605 1 86.69 22 LEU B CA 1
ATOM 2942 C C . LEU B 1 22 ? -18.781 2.619 -6.227 1 86.69 22 LEU B C 1
ATOM 2944 O O . LEU B 1 22 ? -19.094 2.191 -5.113 1 86.69 22 LEU B O 1
ATOM 2948 N N . LYS B 1 23 ? -19.625 2.879 -7.121 1 83.94 23 LYS B N 1
ATOM 2949 C CA . LYS B 1 23 ? -21.047 2.697 -6.863 1 83.94 23 LYS B CA 1
ATOM 2950 C C . LYS B 1 23 ? -21.391 1.221 -6.691 1 83.94 23 LYS B C 1
ATOM 2952 O O . LYS B 1 23 ? -22.312 0.876 -5.953 1 83.94 23 LYS B O 1
ATOM 2957 N N . LEU B 1 24 ? -20.656 0.392 -7.406 1 78.38 24 LEU B N 1
ATOM 2958 C CA . LEU B 1 24 ? -20.875 -1.041 -7.238 1 78.38 24 LEU B CA 1
ATOM 2959 C C . LEU B 1 24 ? -20.578 -1.473 -5.809 1 78.38 24 LEU B C 1
ATOM 2961 O O . LEU B 1 24 ? -21.25 -2.354 -5.266 1 78.38 24 LEU B O 1
ATOM 2965 N N . MET B 1 25 ? -19.703 -0.803 -5.191 1 75.19 25 MET B N 1
ATOM 2966 C CA . MET B 1 25 ? -19.406 -1.053 -3.781 1 75.19 25 MET B CA 1
ATOM 2967 C C . MET B 1 25 ? -20.609 -0.712 -2.904 1 75.19 25 MET B C 1
ATOM 2969 O O . MET B 1 25 ? -20.969 -1.481 -2.014 1 75.19 25 MET B O 1
ATOM 2973 N N . ARG B 1 26 ? -21.188 0.358 -3.203 1 72.31 26 ARG B N 1
ATOM 2974 C CA . ARG B 1 26 ? -22.328 0.859 -2.443 1 72.31 26 ARG B CA 1
ATOM 2975 C C . ARG B 1 26 ? -23.531 -0.066 -2.59 1 72.31 26 ARG B C 1
ATOM 2977 O O . ARG B 1 26 ? -24.172 -0.437 -1.597 1 72.31 26 ARG B O 1
ATOM 2984 N N . TRP B 1 27 ? -23.781 -0.473 -3.719 1 67.44 27 TRP B N 1
ATOM 2985 C CA . TRP B 1 27 ? -24.984 -1.24 -4.012 1 67.44 27 TRP B CA 1
ATOM 2986 C C . TRP B 1 27 ? -24.875 -2.66 -3.469 1 67.44 27 TRP B C 1
ATOM 2988 O O . TRP B 1 27 ? -25.828 -3.199 -2.918 1 67.44 27 TRP B O 1
ATOM 2998 N N . ARG B 1 28 ? -23.688 -3.057 -3.465 1 66.06 28 ARG B N 1
ATOM 2999 C CA . ARG B 1 28 ? -23.562 -4.48 -3.162 1 66.06 28 ARG B CA 1
ATOM 3000 C C . ARG B 1 28 ? -23.203 -4.699 -1.695 1 66.06 28 ARG B C 1
ATOM 3002 O O . ARG B 1 28 ? -23.625 -5.684 -1.088 1 66.06 28 ARG B O 1
ATOM 3009 N N . LEU B 1 29 ? -22.547 -3.645 -1.171 1 69.75 29 LEU B N 1
ATOM 3010 C CA . LEU B 1 29 ? -21.953 -4.055 0.098 1 69.75 29 LEU B CA 1
ATOM 3011 C C . LEU B 1 29 ? -22.156 -2.988 1.167 1 69.75 29 LEU B C 1
ATOM 3013 O O . LEU B 1 29 ? -22.297 -3.307 2.352 1 69.75 29 LEU B O 1
ATOM 3017 N N . MET B 1 30 ? -22.203 -1.642 0.707 1 79.06 30 MET B N 1
ATOM 3018 C CA . MET B 1 30 ? -22.297 -0.56 1.683 1 79.06 30 MET B CA 1
ATOM 3019 C C . MET B 1 30 ? -23.25 0.526 1.194 1 79.06 30 MET B C 1
ATOM 3021 O O . MET B 1 30 ? -22.812 1.616 0.816 1 79.06 30 MET B O 1
ATOM 3025 N N . PRO B 1 31 ? -24.5 0.316 1.295 1 78.69 31 PRO B N 1
ATOM 3026 C CA . PRO B 1 31 ? -25.484 1.234 0.718 1 78.69 31 PRO B CA 1
ATOM 3027 C C . PRO B 1 31 ? -25.422 2.629 1.336 1 78.69 31 PRO B C 1
ATOM 3029 O O . PRO B 1 31 ? -25.781 3.613 0.684 1 78.69 31 PRO B O 1
ATOM 3032 N N . ASP B 1 32 ? -24.938 2.77 2.477 1 86.38 32 ASP B N 1
ATOM 3033 C CA . ASP B 1 32 ? -24.953 4.051 3.176 1 86.38 32 ASP B CA 1
ATOM 3034 C C . ASP B 1 32 ? -23.672 4.848 2.896 1 86.38 32 ASP B C 1
ATOM 3036 O O . ASP B 1 32 ? -23.516 5.973 3.371 1 86.38 32 ASP B O 1
ATOM 3040 N N . LEU B 1 33 ? -22.844 4.301 2.125 1 90.62 33 LEU B N 1
ATOM 3041 C CA . LEU B 1 33 ? -21.594 4.977 1.806 1 90.62 33 LEU B CA 1
ATOM 3042 C C . LEU B 1 33 ? -21.859 6.246 1.001 1 90.62 33 LEU B C 1
ATOM 3044 O O . LEU B 1 33 ? -22.516 6.203 -0.044 1 90.62 33 LEU B O 1
ATOM 3048 N N . ASP B 1 34 ? -21.422 7.355 1.469 1 93.88 34 ASP B N 1
ATOM 3049 C CA . ASP B 1 34 ? -21.609 8.641 0.804 1 93.88 34 ASP B CA 1
ATOM 3050 C C . ASP B 1 34 ? -20.438 8.953 -0.121 1 93.88 34 ASP B C 1
ATOM 3052 O O . ASP B 1 34 ? -19.5 9.672 0.262 1 93.88 34 ASP B O 1
ATOM 3056 N N . LEU B 1 35 ? -20.531 8.484 -1.315 1 93.88 35 LEU B N 1
ATOM 3057 C CA . LEU B 1 35 ? -19.453 8.633 -2.293 1 93.88 35 LEU B CA 1
ATOM 3058 C C . LEU B 1 35 ? -19.297 10.094 -2.717 1 93.88 35 LEU B C 1
ATOM 3060 O O . LEU B 1 35 ? -18.203 10.539 -3.041 1 93.88 35 LEU B O 1
ATOM 3064 N N . GLU B 1 36 ? -20.375 10.828 -2.715 1 95.19 36 GLU B N 1
ATOM 3065 C CA . GLU B 1 36 ? -20.312 12.234 -3.094 1 95.19 36 GLU B CA 1
ATOM 3066 C C . GLU B 1 36 ? -19.5 13.047 -2.088 1 95.19 36 GLU B C 1
ATOM 3068 O O . GLU B 1 36 ? -18.75 13.945 -2.469 1 95.19 36 GLU B O 1
ATOM 3073 N N . LYS B 1 37 ? -19.688 12.695 -0.828 1 96.44 37 LYS B N 1
ATOM 3074 C CA . LYS B 1 37 ? -18.906 13.359 0.207 1 96.44 37 LYS B CA 1
ATOM 3075 C C . LYS B 1 37 ? -17.406 13.125 -0.006 1 96.44 37 LYS B C 1
ATOM 3077 O O . LYS B 1 37 ? -16.609 14.055 0.125 1 96.44 37 LYS B O 1
ATOM 3082 N N . ILE B 1 38 ? -17.047 11.93 -0.353 1 97.12 38 ILE B N 1
ATOM 3083 C CA . ILE B 1 38 ? -15.648 11.594 -0.61 1 97.12 38 ILE B CA 1
ATOM 3084 C C . ILE B 1 38 ? -15.148 12.367 -1.828 1 97.12 38 ILE B C 1
ATOM 3086 O O . ILE B 1 38 ? -14.086 12.992 -1.784 1 97.12 38 ILE B O 1
ATOM 3090 N N . LYS B 1 39 ? -15.914 12.383 -2.848 1 97.06 39 LYS B N 1
ATOM 3091 C CA . LYS B 1 39 ? -15.555 13.008 -4.121 1 97.06 39 LYS B CA 1
ATOM 3092 C C . LYS B 1 39 ? -15.336 14.508 -3.955 1 97.06 39 LYS B C 1
ATOM 3094 O O . LYS B 1 39 ? -14.453 15.078 -4.598 1 97.06 39 LYS B O 1
ATOM 3099 N N . GLN B 1 40 ? -16.031 15.148 -3.053 1 97.38 40 GLN B N 1
ATOM 3100 C CA . GLN B 1 40 ? -16.016 16.594 -2.891 1 97.38 40 GLN B CA 1
ATOM 3101 C C . GLN B 1 40 ? -14.945 17.016 -1.879 1 97.38 40 GLN B C 1
ATOM 3103 O O . GLN B 1 40 ? -14.617 18.203 -1.777 1 97.38 40 GLN B O 1
ATOM 3108 N N . THR B 1 41 ? -14.453 16.078 -1.143 1 98.5 41 THR B N 1
ATOM 3109 C CA . THR B 1 41 ? -13.469 16.391 -0.108 1 98.5 41 THR B CA 1
ATOM 3110 C C . THR B 1 41 ? -12.172 16.891 -0.728 1 98.5 41 THR B C 1
ATOM 3112 O O . THR B 1 41 ? -11.633 16.266 -1.644 1 98.5 41 THR B O 1
ATOM 3115 N N . LYS B 1 42 ? -11.688 18.062 -0.287 1 98.88 42 LYS B N 1
ATOM 3116 C CA . LYS B 1 42 ? -10.414 18.625 -0.726 1 98.88 42 LYS B CA 1
ATOM 3117 C C . LYS B 1 42 ? -9.281 18.219 0.217 1 98.88 42 LYS B C 1
ATOM 3119 O O . LYS B 1 42 ? -9.32 18.531 1.409 1 98.88 42 LYS B O 1
ATOM 3124 N N . CYS B 1 43 ? -8.305 17.562 -0.344 1 98.94 43 CYS B N 1
ATOM 3125 C CA . CYS B 1 43 ? -7.223 17.031 0.478 1 98.94 43 CYS B CA 1
ATOM 3126 C C . CYS B 1 43 ? -5.926 17.781 0.229 1 98.94 43 CYS B C 1
ATOM 3128 O O . CYS B 1 43 ? -5.527 17.984 -0.92 1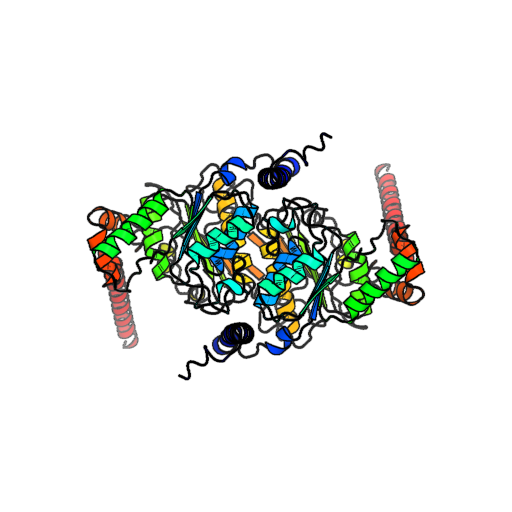 98.94 43 CYS B O 1
ATOM 3130 N N . LEU B 1 44 ? -5.273 18.25 1.304 1 98.94 44 LEU B N 1
ATOM 3131 C CA . LEU B 1 44 ? -3.945 18.859 1.269 1 98.94 44 LEU B CA 1
ATOM 3132 C C . LEU B 1 44 ? -2.891 17.891 1.794 1 98.94 44 LEU B C 1
ATOM 3134 O O . LEU B 1 44 ? -2.965 17.438 2.943 1 98.94 44 LEU B O 1
ATOM 3138 N N . LEU B 1 45 ? -1.98 17.516 0.92 1 98.94 45 LEU B N 1
ATOM 3139 C CA . LEU B 1 45 ? -0.892 16.625 1.312 1 98.94 45 LEU B CA 1
ATOM 3140 C C . LEU B 1 45 ? 0.386 17.406 1.574 1 98.94 45 LEU B C 1
ATOM 3142 O O . LEU B 1 45 ? 0.979 17.969 0.646 1 98.94 45 LEU B O 1
ATOM 3146 N N . LEU B 1 46 ? 0.812 17.547 2.844 1 98.69 46 LEU B N 1
ATOM 3147 C CA . LEU B 1 46 ? 2.121 18.094 3.184 1 98.69 46 LEU B CA 1
ATOM 3148 C C . LEU B 1 46 ? 3.201 17.016 3.082 1 98.69 46 LEU B C 1
ATOM 3150 O O . LEU B 1 46 ? 3.416 16.25 4.027 1 98.69 46 LEU B O 1
ATOM 3154 N N . GLY B 1 47 ? 3.955 17.062 2.035 1 97.94 47 GLY B N 1
ATOM 3155 C CA . GLY B 1 47 ? 4.891 16.016 1.66 1 97.94 47 GLY B CA 1
ATOM 3156 C C . GLY B 1 47 ? 4.473 15.258 0.413 1 97.94 47 GLY B C 1
ATOM 3157 O O . GLY B 1 47 ? 3.41 14.633 0.386 1 97.94 47 GLY B O 1
ATOM 3158 N N . ALA B 1 48 ? 5.305 15.359 -0.596 1 98.44 48 ALA B N 1
ATOM 3159 C CA . ALA B 1 48 ? 5.07 14.648 -1.85 1 98.44 48 ALA B CA 1
ATOM 3160 C C . ALA B 1 48 ? 6.129 13.57 -2.074 1 98.44 48 ALA B C 1
ATOM 3162 O O . ALA B 1 48 ? 6.527 13.312 -3.211 1 98.44 48 ALA B O 1
ATOM 3163 N N . GLY B 1 49 ? 6.688 13.008 -0.96 1 96.81 49 GLY B N 1
ATOM 3164 C CA . GLY B 1 49 ? 7.629 11.906 -1.021 1 96.81 49 GLY B CA 1
ATOM 3165 C C . GLY B 1 49 ? 6.953 10.547 -1.064 1 96.81 49 GLY B C 1
ATOM 3166 O O . GLY B 1 49 ? 5.941 10.375 -1.746 1 96.81 49 GLY B O 1
ATOM 3167 N N . THR B 1 50 ? 7.562 9.586 -0.385 1 96.56 50 THR B N 1
ATOM 3168 C CA . THR B 1 50 ? 7.094 8.203 -0.413 1 96.56 50 THR B CA 1
ATOM 3169 C C . THR B 1 50 ? 5.668 8.109 0.121 1 96.56 50 THR B C 1
ATOM 3171 O O . THR B 1 50 ? 4.781 7.586 -0.558 1 96.56 50 THR B O 1
ATOM 3174 N N . LEU B 1 51 ? 5.402 8.656 1.269 1 97.62 51 LEU B N 1
ATOM 3175 C CA . LEU B 1 51 ? 4.07 8.594 1.866 1 97.62 51 LEU B CA 1
ATOM 3176 C C . LEU B 1 51 ? 3.068 9.398 1.045 1 97.62 51 LEU B C 1
ATOM 3178 O O . LEU B 1 51 ? 1.954 8.93 0.792 1 97.62 51 LEU B O 1
ATOM 3182 N N . GLY B 1 52 ? 3.457 10.602 0.647 1 98.62 52 GLY B N 1
ATOM 3183 C CA . GLY B 1 52 ? 2.562 11.445 -0.131 1 98.62 52 GLY B CA 1
ATOM 3184 C C . GLY B 1 52 ? 2.068 10.781 -1.4 1 98.62 52 GLY B C 1
ATOM 3185 O O . GLY B 1 52 ? 0.884 10.859 -1.731 1 98.62 52 GLY B O 1
ATOM 3186 N N . CYS B 1 53 ? 2.963 10.102 -2.084 1 98.69 53 CYS B N 1
ATOM 3187 C CA . CYS B 1 53 ? 2.613 9.43 -3.328 1 98.69 53 CYS B CA 1
ATOM 3188 C C . CYS B 1 53 ? 1.606 8.312 -3.076 1 98.69 53 CYS B C 1
ATOM 3190 O O . CYS B 1 53 ? 0.612 8.195 -3.795 1 98.69 53 CYS B O 1
ATOM 3192 N N . TYR B 1 54 ? 1.849 7.512 -2.092 1 98.75 54 TYR B N 1
ATOM 3193 C CA . TYR B 1 54 ? 0.956 6.391 -1.82 1 98.75 54 TYR B CA 1
ATOM 3194 C C . TYR B 1 54 ? -0.396 6.879 -1.315 1 98.75 54 TYR B C 1
ATOM 3196 O O . TYR B 1 54 ? -1.437 6.312 -1.655 1 98.75 54 TYR B O 1
ATOM 3204 N N . VAL B 1 55 ? -0.4 7.93 -0.483 1 98.88 55 VAL B N 1
ATOM 3205 C CA . VAL B 1 55 ? -1.659 8.508 -0.025 1 98.88 55 VAL B CA 1
ATOM 3206 C C . VAL B 1 55 ? -2.449 9.039 -1.219 1 98.88 55 VAL B C 1
ATOM 3208 O O . VAL B 1 55 ? -3.645 8.766 -1.35 1 98.88 55 VAL B O 1
ATOM 3211 N N . ALA B 1 56 ? -1.798 9.742 -2.098 1 98.94 56 ALA B N 1
ATOM 3212 C CA . ALA B 1 56 ? -2.463 10.305 -3.27 1 98.94 56 ALA B CA 1
ATOM 3213 C C . ALA B 1 56 ? -3.062 9.203 -4.141 1 98.94 56 ALA B C 1
ATOM 3215 O O . ALA B 1 56 ? -4.203 9.32 -4.594 1 98.94 56 ALA B O 1
ATOM 3216 N N . ARG B 1 57 ? -2.277 8.148 -4.352 1 98.69 57 ARG B N 1
ATOM 3217 C CA . ARG B 1 57 ? -2.75 7.02 -5.148 1 98.69 57 ARG B CA 1
ATOM 3218 C C . ARG B 1 57 ? -4 6.402 -4.531 1 98.69 57 ARG B C 1
ATOM 3220 O O . ARG B 1 57 ? -4.941 6.047 -5.246 1 98.69 57 ARG B O 1
ATOM 3227 N N . CYS B 1 58 ? -4.004 6.277 -3.268 1 98.69 58 CYS B N 1
ATOM 3228 C CA . CYS B 1 58 ? -5.152 5.688 -2.594 1 98.69 58 CYS B CA 1
ATOM 3229 C C . CYS B 1 58 ? -6.348 6.629 -2.627 1 98.69 58 CYS B C 1
ATOM 3231 O O . CYS B 1 58 ? -7.484 6.188 -2.803 1 98.69 58 CYS B O 1
ATOM 3233 N N . LEU B 1 59 ? -6.1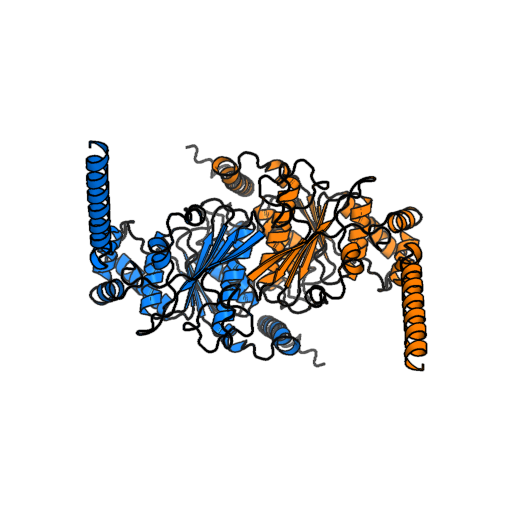13 7.945 -2.484 1 98.81 59 LEU B N 1
ATOM 3234 C CA . LEU B 1 59 ? -7.18 8.938 -2.504 1 98.81 59 LEU B CA 1
ATOM 3235 C C . LEU B 1 59 ? -7.922 8.914 -3.836 1 98.81 59 LEU B C 1
ATOM 3237 O O . LEU B 1 59 ? -9.156 8.883 -3.863 1 98.81 59 LEU B O 1
ATOM 3241 N N . ILE B 1 60 ? -7.207 8.883 -4.93 1 98.19 60 ILE B N 1
ATOM 3242 C CA . ILE B 1 60 ? -7.875 8.922 -6.227 1 98.19 60 ILE B CA 1
ATOM 3243 C C . ILE B 1 60 ? -8.602 7.602 -6.473 1 98.19 60 ILE B C 1
ATOM 3245 O O . ILE B 1 60 ? -9.625 7.566 -7.152 1 98.19 60 ILE B O 1
ATOM 3249 N N . GLY B 1 61 ? -8.125 6.527 -5.859 1 96.69 61 GLY B N 1
ATOM 3250 C CA . GLY B 1 61 ? -8.859 5.27 -5.906 1 96.69 61 GLY B CA 1
ATOM 3251 C C . GLY B 1 61 ? -10.219 5.348 -5.238 1 96.69 61 GLY B C 1
ATOM 3252 O O . GLY B 1 61 ? -11.156 4.664 -5.648 1 96.69 61 GLY B O 1
ATOM 3253 N N . TRP B 1 62 ? -10.312 6.188 -4.203 1 96.94 62 TRP B N 1
ATOM 3254 C CA . TRP B 1 62 ? -11.562 6.387 -3.48 1 96.94 62 TRP B CA 1
ATOM 3255 C C . TRP B 1 62 ? -12.445 7.418 -4.184 1 96.94 62 TRP B C 1
ATOM 3257 O O . TRP B 1 62 ? -13.562 7.688 -3.746 1 96.94 62 TRP B O 1
ATOM 3267 N N . GLY B 1 63 ? -11.883 8.047 -5.266 1 96.62 63 GLY B N 1
ATOM 3268 C CA . GLY B 1 63 ? -12.688 8.969 -6.055 1 96.62 63 GLY B CA 1
ATOM 3269 C C . GLY B 1 63 ? -12.5 10.422 -5.652 1 96.62 63 GLY B C 1
ATOM 3270 O O . GLY B 1 63 ? -13.234 11.297 -6.105 1 96.62 63 GLY B O 1
ATOM 3271 N N . VAL B 1 64 ? -11.508 10.719 -4.816 1 98.38 64 VAL B N 1
ATOM 3272 C CA . VAL B 1 64 ? -11.203 12.102 -4.477 1 98.38 64 VAL B CA 1
ATOM 3273 C C . VAL B 1 64 ? -10.773 12.859 -5.734 1 98.38 64 VAL B C 1
ATOM 3275 O O . VAL B 1 64 ? -9.984 12.344 -6.531 1 98.38 64 VAL B O 1
ATOM 3278 N N . ARG B 1 65 ? -11.234 14.102 -5.852 1 97.94 65 ARG B N 1
ATOM 3279 C CA . ARG B 1 65 ? -11 14.812 -7.105 1 97.94 65 ARG B CA 1
ATOM 3280 C C . ARG B 1 65 ? -10.18 16.078 -6.875 1 97.94 65 ARG B C 1
ATOM 3282 O O . ARG B 1 65 ? -9.773 16.75 -7.828 1 97.94 65 ARG B O 1
ATOM 3289 N N . HIS B 1 66 ? -9.938 16.422 -5.625 1 98.75 66 HIS B N 1
ATOM 3290 C CA . HIS B 1 66 ? -9.172 17.625 -5.285 1 98.75 66 HIS B CA 1
ATOM 3291 C C . HIS B 1 66 ? -8.008 17.281 -4.355 1 98.75 66 HIS B C 1
ATOM 3293 O O . HIS B 1 66 ? -8.219 16.969 -3.182 1 98.75 66 HIS B O 1
ATOM 3299 N N . ILE B 1 67 ? -6.816 17.328 -4.914 1 98.88 67 ILE B N 1
ATOM 3300 C CA . ILE B 1 67 ? -5.621 17.031 -4.133 1 98.88 67 ILE B CA 1
ATOM 3301 C C . ILE B 1 67 ? -4.559 18.094 -4.379 1 98.88 67 ILE B C 1
ATOM 3303 O O . ILE B 1 67 ? -4.227 18.391 -5.527 1 98.88 67 ILE B O 1
ATOM 3307 N N . SER B 1 68 ? -4.059 18.703 -3.375 1 98.88 68 SER B N 1
ATOM 3308 C CA . SER B 1 68 ? -2.939 19.641 -3.449 1 98.88 68 SER B CA 1
ATOM 3309 C C . SER B 1 68 ? -1.722 19.109 -2.703 1 98.88 68 SER B C 1
ATOM 3311 O O . SER B 1 68 ? -1.86 18.438 -1.675 1 98.88 68 SER B O 1
ATOM 3313 N N . PHE B 1 69 ? -0.543 19.438 -3.285 1 98.88 69 PHE B N 1
ATOM 3314 C CA . PHE B 1 69 ? 0.711 19 -2.686 1 98.88 69 PHE B CA 1
ATOM 3315 C C . PHE B 1 69 ? 1.54 20.188 -2.229 1 98.88 69 PHE B C 1
ATOM 3317 O O . PHE B 1 69 ? 1.592 21.219 -2.914 1 98.88 69 PHE B O 1
ATOM 3324 N N . VAL B 1 70 ? 2.17 20.078 -1.063 1 98.81 70 VAL B N 1
ATOM 3325 C CA . VAL B 1 70 ? 3.205 21 -0.612 1 98.81 70 VAL B CA 1
ATOM 3326 C C . VAL B 1 70 ? 4.504 20.234 -0.358 1 98.81 70 VAL B C 1
ATOM 3328 O O . VAL B 1 70 ? 4.531 19.297 0.436 1 98.81 70 VAL B O 1
ATOM 3331 N N . ASP B 1 71 ? 5.52 20.562 -1.021 1 97.94 71 ASP B N 1
ATOM 3332 C CA . ASP B 1 71 ? 6.852 19.969 -0.926 1 97.94 71 ASP B CA 1
ATOM 3333 C C . ASP B 1 71 ? 7.895 20.844 -1.604 1 97.94 71 ASP B C 1
ATOM 3335 O O . ASP B 1 71 ? 7.656 21.391 -2.689 1 97.94 71 ASP B O 1
ATOM 3339 N N . ASN B 1 72 ? 9.031 21.031 -0.977 1 95.75 72 ASN B N 1
ATOM 3340 C CA . ASN B 1 72 ? 10.039 21.891 -1.59 1 95.75 72 ASN B CA 1
ATOM 3341 C C . ASN B 1 72 ? 11.234 21.094 -2.09 1 95.75 72 ASN B C 1
ATOM 3343 O O . ASN B 1 72 ? 12.281 21.656 -2.42 1 95.75 72 ASN B O 1
ATOM 3347 N N . GLY B 1 73 ? 11.086 19.75 -2.127 1 96.12 73 GLY B N 1
ATOM 3348 C CA . GLY B 1 73 ? 12.164 18.891 -2.582 1 96.12 73 GLY B CA 1
ATOM 3349 C C . GLY B 1 73 ? 12.102 18.594 -4.066 1 96.12 73 GLY B C 1
ATOM 3350 O O . GLY B 1 73 ? 11.172 19.031 -4.754 1 96.12 73 GLY B O 1
ATOM 3351 N N . LYS B 1 74 ? 13.172 17.938 -4.496 1 98.12 74 LYS B N 1
ATOM 3352 C CA . LYS B 1 74 ? 13.281 17.484 -5.883 1 98.12 74 LYS B CA 1
ATOM 3353 C C . LYS B 1 74 ? 13.352 15.969 -5.965 1 98.12 74 LYS B C 1
ATOM 3355 O O . LYS B 1 74 ? 13.734 15.305 -4.996 1 98.12 74 LYS B O 1
ATOM 3360 N N . VAL B 1 75 ? 12.984 15.438 -7.117 1 97.88 75 VAL B N 1
ATOM 3361 C CA . VAL B 1 75 ? 13.008 13.992 -7.324 1 97.88 75 VAL B CA 1
ATOM 3362 C C . VAL B 1 75 ? 14.438 13.516 -7.539 1 97.88 75 VAL B C 1
ATOM 3364 O O . VAL B 1 75 ? 15.141 14.008 -8.422 1 97.88 75 VAL B O 1
ATOM 3367 N N . SER B 1 76 ? 14.852 12.633 -6.711 1 96 76 SER B N 1
ATOM 3368 C CA . SER B 1 76 ? 16.172 12.031 -6.855 1 96 76 SER B CA 1
ATOM 3369 C C . SER B 1 76 ? 16.109 10.711 -7.609 1 96 76 SER B C 1
ATOM 3371 O O . SER B 1 76 ? 15.016 10.172 -7.828 1 96 76 SER B O 1
ATOM 3373 N N . PHE B 1 77 ? 17.234 10.156 -7.961 1 94.94 77 PHE B N 1
ATOM 3374 C CA . PHE B 1 77 ? 17.328 8.961 -8.789 1 94.94 77 PHE B CA 1
ATOM 3375 C C . PHE B 1 77 ? 16.797 7.738 -8.047 1 94.94 77 PHE B C 1
ATOM 3377 O O . PHE B 1 77 ? 16.406 6.75 -8.664 1 94.94 77 PHE B O 1
ATOM 3384 N N . SER B 1 78 ? 16.75 7.816 -6.734 1 93 78 SER B N 1
ATOM 3385 C CA . SER B 1 78 ? 16.281 6.672 -5.953 1 93 78 SER B CA 1
ATOM 3386 C C . SER B 1 78 ? 14.789 6.754 -5.676 1 93 78 SER B C 1
ATOM 3388 O O . SER B 1 78 ? 14.211 5.832 -5.098 1 93 78 SER B O 1
ATOM 3390 N N . ASN B 1 79 ? 14.133 7.852 -6.109 1 95.88 79 ASN B N 1
ATOM 3391 C CA . ASN B 1 79 ? 12.766 8.125 -5.688 1 95.88 79 ASN B CA 1
ATOM 3392 C C . ASN B 1 79 ? 11.758 7.34 -6.523 1 95.88 79 ASN B C 1
ATOM 3394 O O . ASN B 1 79 ? 10.797 6.781 -5.98 1 95.88 79 ASN B O 1
ATOM 3398 N N . PRO B 1 80 ? 11.992 7.176 -7.805 1 97.62 80 PRO B N 1
ATOM 3399 C CA . PRO B 1 80 ? 10.93 6.613 -8.641 1 97.62 80 PRO B CA 1
ATOM 3400 C C . PRO B 1 80 ? 10.547 5.195 -8.234 1 97.62 80 PRO B C 1
ATOM 3402 O O . PRO B 1 80 ? 9.367 4.828 -8.297 1 97.62 80 PRO B O 1
ATOM 3405 N N . VAL B 1 81 ? 11.43 4.395 -7.688 1 96.88 81 VAL B N 1
ATOM 3406 C CA . VAL B 1 81 ? 11.141 3.006 -7.352 1 96.88 81 VAL B CA 1
ATOM 3407 C C . VAL B 1 81 ? 10.297 2.947 -6.078 1 96.88 81 VAL B C 1
ATOM 3409 O O . VAL B 1 81 ? 9.609 1.956 -5.828 1 96.88 81 VAL B O 1
ATOM 3412 N N . ARG B 1 82 ? 10.305 3.988 -5.305 1 95.62 82 ARG B N 1
ATOM 3413 C CA . ARG B 1 82 ? 9.617 3.938 -4.02 1 95.62 82 ARG B CA 1
ATOM 3414 C C . ARG B 1 82 ? 8.461 4.93 -3.977 1 95.62 82 ARG B C 1
ATOM 3416 O O . ARG B 1 82 ? 7.633 4.895 -3.062 1 95.62 82 ARG B O 1
ATOM 3423 N N . GLN B 1 83 ? 8.414 5.879 -4.887 1 97.94 83 GLN B N 1
ATOM 3424 C CA . GLN B 1 83 ? 7.402 6.934 -4.938 1 97.94 83 GLN B CA 1
ATOM 3425 C C . GLN B 1 83 ? 6.574 6.836 -6.215 1 97.94 83 GLN B C 1
ATOM 3427 O O . GLN B 1 83 ? 6.965 7.367 -7.258 1 97.94 83 GLN B O 1
ATOM 3432 N N . PRO B 1 84 ? 5.406 6.254 -6.176 1 98.31 84 PRO B N 1
ATOM 3433 C CA . PRO B 1 84 ? 4.676 5.742 -7.336 1 98.31 84 PRO B CA 1
ATOM 3434 C C . PRO B 1 84 ? 4.105 6.859 -8.211 1 98.31 84 PRO B C 1
ATOM 3436 O O . PRO B 1 84 ? 3.455 6.582 -9.227 1 98.31 84 PRO B O 1
ATOM 3439 N N . LEU B 1 85 ? 4.355 8.086 -7.945 1 98.62 85 LEU B N 1
ATOM 3440 C CA . LEU B 1 85 ? 3.896 9.148 -8.828 1 98.62 85 LEU B CA 1
ATOM 3441 C C . LEU B 1 85 ? 5.027 9.625 -9.734 1 98.62 85 LEU B C 1
ATOM 3443 O O . LEU B 1 85 ? 4.801 10.406 -10.664 1 98.62 85 LEU B O 1
ATOM 3447 N N . TYR B 1 86 ? 6.266 9.125 -9.484 1 98.5 86 TYR B N 1
ATOM 3448 C CA . TYR B 1 86 ? 7.395 9.609 -10.266 1 98.5 86 TYR B CA 1
ATOM 3449 C C . TYR B 1 86 ? 7.922 8.531 -11.203 1 98.5 86 TYR B C 1
ATOM 3451 O O . TYR B 1 86 ? 7.738 7.336 -10.945 1 98.5 86 TYR B O 1
ATOM 3459 N N . HIS B 1 87 ? 8.523 8.992 -12.234 1 97.81 87 HIS B N 1
ATOM 3460 C CA . HIS B 1 87 ? 9.258 8.148 -13.164 1 97.81 87 HIS B CA 1
ATOM 3461 C C . HIS B 1 87 ? 10.727 8.547 -13.227 1 97.81 87 HIS B C 1
ATOM 3463 O O . HIS B 1 87 ? 11.125 9.57 -12.664 1 97.81 87 HIS B O 1
ATOM 3469 N N . PHE B 1 88 ? 11.516 7.719 -13.891 1 97.75 88 PHE B N 1
ATOM 3470 C CA . PHE B 1 88 ? 12.945 7.957 -14.062 1 97.75 88 PHE B CA 1
ATOM 3471 C C . PHE B 1 88 ? 13.195 9.328 -14.664 1 97.75 88 PHE B C 1
ATOM 3473 O O . PHE B 1 88 ? 14.102 10.047 -14.242 1 97.75 88 PHE B O 1
ATOM 3480 N N . GLU B 1 89 ? 12.359 9.805 -15.555 1 97.5 89 GLU B N 1
ATOM 3481 C CA . GLU B 1 89 ? 12.531 11.07 -16.25 1 97.5 89 GLU B CA 1
ATOM 3482 C C . GLU B 1 89 ? 12.438 12.25 -15.281 1 97.5 89 GLU B C 1
ATOM 3484 O O . GLU B 1 89 ? 13.07 13.289 -15.5 1 97.5 89 GLU B O 1
ATOM 3489 N N . ASP B 1 90 ? 11.672 12.078 -14.258 1 98.25 90 ASP B N 1
ATOM 3490 C CA . ASP B 1 90 ? 11.508 13.141 -13.273 1 98.25 90 ASP B CA 1
ATOM 3491 C C . ASP B 1 90 ? 12.789 13.367 -12.477 1 98.25 90 ASP B C 1
ATOM 3493 O O . ASP B 1 90 ? 12.945 14.391 -11.812 1 98.25 90 ASP B O 1
ATOM 3497 N N . SER B 1 91 ? 13.672 12.391 -12.508 1 97.44 91 SER B N 1
ATOM 3498 C CA . SER B 1 91 ? 14.914 12.477 -11.734 1 97.44 91 SER B CA 1
ATOM 3499 C C . SER B 1 91 ? 16.031 13.109 -12.555 1 97.44 91 SER B C 1
ATOM 3501 O O . SER B 1 91 ? 17.109 13.391 -12.031 1 97.44 91 SER B O 1
ATOM 3503 N N . LEU B 1 92 ? 15.797 13.312 -13.859 1 96.94 92 LEU B N 1
ATOM 3504 C CA . LEU B 1 92 ? 16.844 13.805 -14.75 1 96.94 92 LEU B CA 1
ATOM 3505 C C . LEU B 1 92 ? 17.047 15.305 -14.578 1 96.94 92 LEU B C 1
ATOM 3507 O O . LEU B 1 92 ? 16.188 15.992 -14.008 1 96.94 92 LEU B O 1
ATOM 3511 N N . ASN B 1 93 ? 18.141 15.773 -14.992 1 95.75 93 ASN B N 1
ATOM 3512 C CA . ASN B 1 93 ? 18.484 17.188 -15.031 1 95.75 93 ASN B CA 1
ATOM 3513 C C . ASN B 1 93 ? 18.344 17.828 -13.656 1 95.75 93 ASN B C 1
ATOM 3515 O O . ASN B 1 93 ? 17.734 18.891 -13.516 1 95.75 93 ASN B O 1
ATOM 3519 N N . GLY B 1 94 ? 18.797 17.234 -12.711 1 94.56 94 GLY B N 1
ATOM 3520 C CA . GLY B 1 94 ? 18.828 17.766 -11.359 1 94.56 94 GLY B CA 1
ATOM 3521 C C . GLY B 1 94 ? 17.562 17.5 -10.578 1 94.56 94 GLY B C 1
ATOM 3522 O O . GLY B 1 94 ? 17.438 17.906 -9.414 1 94.56 94 GLY B O 1
ATOM 3523 N N . GLY B 1 95 ? 16.578 16.828 -11.211 1 97.62 95 GLY B N 1
ATOM 3524 C CA . GLY B 1 95 ? 15.359 16.438 -10.539 1 97.62 95 GLY B CA 1
ATOM 3525 C C . GLY B 1 95 ? 14.242 17.453 -10.648 1 97.62 95 GLY B C 1
ATOM 3526 O O . GLY B 1 95 ? 14.469 18.656 -10.438 1 97.62 95 GLY B O 1
ATOM 3527 N N . ALA B 1 96 ? 13.109 17.031 -11 1 98.5 96 ALA B N 1
ATOM 3528 C CA . ALA B 1 96 ? 11.93 17.875 -11.031 1 98.5 96 ALA B CA 1
ATOM 3529 C C . ALA B 1 96 ? 11.43 18.188 -9.625 1 98.5 96 ALA B C 1
ATOM 3531 O O . ALA B 1 96 ? 11.711 17.438 -8.688 1 98.5 96 ALA B O 1
ATOM 3532 N N . LEU B 1 97 ? 10.758 19.344 -9.461 1 98.62 97 LEU B N 1
ATOM 3533 C CA . LEU B 1 97 ? 10.141 19.656 -8.18 1 98.62 97 LEU B CA 1
ATOM 3534 C C . LEU B 1 97 ? 9.07 18.641 -7.816 1 98.62 97 LEU B C 1
ATOM 3536 O O . LEU B 1 97 ? 8.141 18.406 -8.586 1 98.62 97 LEU B O 1
ATOM 3540 N N . LYS B 1 98 ? 9.133 18.094 -6.664 1 98.44 98 LYS B N 1
ATOM 3541 C CA . LYS B 1 98 ? 8.273 16.969 -6.277 1 98.44 98 LYS B CA 1
ATOM 3542 C C . LYS B 1 98 ? 6.805 17.375 -6.305 1 98.44 98 LYS B C 1
ATOM 3544 O O . LYS B 1 98 ? 5.984 16.703 -6.938 1 98.44 98 LYS B O 1
ATOM 3549 N N . ALA B 1 99 ? 6.484 18.5 -5.648 1 98.81 99 ALA B N 1
ATOM 3550 C CA . ALA B 1 99 ? 5.082 18.906 -5.512 1 98.81 99 ALA B CA 1
ATOM 3551 C C . ALA B 1 99 ? 4.441 19.125 -6.879 1 98.81 99 ALA B C 1
ATOM 3553 O O . ALA B 1 99 ? 3.35 18.609 -7.148 1 98.81 99 ALA B O 1
ATOM 3554 N N . LYS B 1 100 ? 5.09 19.812 -7.742 1 98.75 100 LYS B N 1
ATOM 3555 C CA . LYS B 1 100 ? 4.566 20.109 -9.07 1 98.75 100 LYS B CA 1
ATOM 3556 C C . LYS B 1 100 ? 4.477 18.844 -9.922 1 98.75 100 LYS B C 1
ATOM 3558 O O . LYS B 1 100 ? 3.496 18.641 -10.641 1 98.75 100 LYS B O 1
ATOM 3563 N N . SER B 1 101 ? 5.531 18 -9.836 1 98.75 101 SER B N 1
ATOM 3564 C CA . SER B 1 101 ? 5.555 16.766 -10.594 1 98.75 101 SER B CA 1
ATOM 3565 C C . SER B 1 101 ? 4.457 15.812 -10.125 1 98.75 101 SER B C 1
ATOM 3567 O O . SER B 1 101 ? 3.828 15.133 -10.938 1 98.75 101 SER B O 1
ATOM 3569 N N . ALA B 1 102 ? 4.273 15.742 -8.797 1 98.88 102 ALA B N 1
ATOM 3570 C CA . ALA B 1 102 ? 3.219 14.891 -8.258 1 98.88 102 ALA B CA 1
ATOM 3571 C C . ALA B 1 102 ? 1.854 15.289 -8.805 1 98.88 102 ALA B C 1
ATOM 3573 O O . ALA B 1 102 ? 1.083 14.445 -9.258 1 98.88 102 ALA B O 1
ATOM 3574 N N . ALA B 1 103 ? 1.572 16.594 -8.781 1 98.88 103 ALA B N 1
ATOM 3575 C CA . ALA B 1 103 ? 0.299 17.094 -9.281 1 98.88 103 ALA B CA 1
ATOM 3576 C C . ALA B 1 103 ? 0.143 16.812 -10.773 1 98.88 103 ALA B C 1
ATOM 3578 O O . ALA B 1 103 ? -0.917 16.375 -11.227 1 98.88 103 ALA B O 1
ATOM 3579 N N . LYS B 1 104 ? 1.197 17.062 -11.5 1 98.56 104 LYS B N 1
ATOM 3580 C CA . LYS B 1 104 ? 1.199 16.812 -12.945 1 98.56 104 LYS B CA 1
ATOM 3581 C C . LYS B 1 104 ? 0.951 15.344 -13.25 1 98.56 104 LYS B C 1
ATOM 3583 O O . LYS B 1 104 ? 0.121 15.016 -14.102 1 98.56 104 LYS B O 1
ATOM 3588 N N . ASN B 1 105 ? 1.639 14.484 -12.586 1 98.38 105 ASN B N 1
ATOM 3589 C CA . ASN B 1 105 ? 1.559 13.055 -12.852 1 98.38 105 ASN B CA 1
ATOM 3590 C C . ASN B 1 105 ? 0.21 12.477 -12.422 1 98.38 105 ASN B C 1
ATOM 3592 O O . ASN B 1 105 ? -0.269 11.508 -13.008 1 98.38 105 ASN B O 1
ATOM 3596 N N . LEU B 1 106 ? -0.427 13.039 -11.398 1 98.44 106 LEU B N 1
ATOM 3597 C CA . LEU B 1 106 ? -1.782 12.633 -11.047 1 98.44 106 LEU B CA 1
ATOM 3598 C C . LEU B 1 106 ? -2.74 12.852 -12.211 1 98.44 106 LEU B C 1
ATOM 3600 O O . LEU B 1 106 ? -3.654 12.055 -12.43 1 98.44 106 LEU B O 1
ATOM 3604 N N . LYS B 1 107 ? -2.547 13.906 -12.969 1 98.06 107 LYS B N 1
ATOM 3605 C CA . LYS B 1 107 ? -3.408 14.219 -14.102 1 98.06 107 LYS B CA 1
ATOM 3606 C C . LYS B 1 107 ? -3.215 13.211 -15.227 1 98.06 107 LYS B C 1
ATOM 3608 O O . LYS B 1 107 ? -4.109 13.016 -16.062 1 98.06 107 LYS B O 1
ATOM 3613 N N . LEU B 1 108 ? -2.061 12.547 -15.273 1 97.69 108 LEU B N 1
ATOM 3614 C CA . LEU B 1 108 ? -1.825 11.492 -16.25 1 97.69 108 LEU B CA 1
ATOM 3615 C C . LEU B 1 108 ? -2.635 10.242 -15.898 1 97.69 108 LEU B C 1
ATOM 3617 O O . LEU B 1 108 ? -2.904 9.406 -16.766 1 97.69 108 LEU B O 1
ATOM 3621 N N . ILE B 1 109 ? -3.012 10.117 -14.664 1 97.88 109 ILE B N 1
ATOM 3622 C CA . ILE B 1 109 ? -3.773 8.977 -14.172 1 97.88 109 ILE B CA 1
ATOM 3623 C C . ILE B 1 109 ? -5.27 9.266 -14.273 1 97.88 109 ILE B C 1
ATOM 3625 O O . ILE B 1 109 ? -6.035 8.445 -14.781 1 97.88 109 ILE B O 1
ATOM 3629 N N . GLN B 1 110 ? -5.605 10.414 -13.789 1 96.88 110 GLN B N 1
ATOM 3630 C CA . GLN B 1 110 ? -6.969 10.93 -13.812 1 96.88 110 GLN B CA 1
ATOM 3631 C C . GLN B 1 110 ? -7.016 12.344 -14.383 1 96.88 110 GLN B C 1
ATOM 3633 O O . GLN B 1 110 ? -6.93 13.32 -13.641 1 96.88 110 GLN B O 1
ATOM 3638 N N . PRO B 1 111 ? -7.301 12.453 -15.586 1 96.56 111 PRO B N 1
ATOM 3639 C CA . PRO B 1 111 ? -7.152 13.727 -16.281 1 96.56 111 PRO B CA 1
ATOM 3640 C C . PRO B 1 111 ? -8.023 14.836 -15.695 1 96.56 111 PRO B C 1
ATOM 3642 O O . PRO B 1 111 ? -7.68 16.016 -15.773 1 96.56 111 PRO B O 1
ATOM 3645 N N . THR B 1 112 ? -9.109 14.5 -15.062 1 96 112 THR B N 1
ATOM 3646 C CA . THR B 1 112 ? -10.062 15.5 -14.602 1 96 112 THR B CA 1
ATOM 3647 C C . THR B 1 112 ? -9.766 15.922 -13.164 1 96 112 THR B C 1
ATOM 3649 O O . THR B 1 112 ? -10.469 16.75 -12.594 1 96 112 THR B O 1
ATOM 3652 N N . ILE B 1 113 ? -8.766 15.375 -12.586 1 97.62 113 ILE B N 1
ATOM 3653 C CA . ILE B 1 113 ? -8.445 15.695 -11.195 1 97.62 113 ILE B CA 1
ATOM 3654 C C . ILE B 1 113 ? -8.008 17.156 -11.086 1 97.62 113 ILE B C 1
ATOM 3656 O O . ILE B 1 113 ? -7.348 17.672 -11.992 1 97.62 113 ILE B O 1
ATOM 3660 N N . VAL B 1 114 ? -8.484 17.844 -10.086 1 98.5 114 VAL B N 1
ATOM 3661 C CA . VAL B 1 114 ? -8 19.172 -9.734 1 98.5 114 VAL B CA 1
ATOM 3662 C C . VAL B 1 114 ? -6.832 19.062 -8.758 1 98.5 114 VAL B C 1
ATOM 3664 O O . VAL B 1 114 ? -7.035 18.828 -7.562 1 98.5 114 VAL B O 1
ATOM 3667 N N . SER B 1 115 ? -5.625 19.203 -9.289 1 98.75 115 SER B N 1
ATOM 3668 C CA . SER B 1 115 ? -4.43 19.016 -8.469 1 98.75 115 SER B CA 1
ATOM 3669 C C . SER B 1 115 ? -3.395 20.094 -8.742 1 98.75 115 SER B C 1
ATOM 3671 O O . SER B 1 115 ? -3.189 20.5 -9.891 1 98.75 115 SER B O 1
ATOM 3673 N N . GLU B 1 116 ? -2.791 20.609 -7.68 1 98.75 116 GLU B N 1
ATOM 3674 C CA . GLU B 1 116 ? -1.737 21.625 -7.766 1 98.75 116 GLU B CA 1
ATOM 3675 C C . GLU B 1 116 ? -0.612 21.328 -6.777 1 98.75 116 GLU B C 1
ATOM 3677 O O . GLU B 1 116 ? -0.859 20.812 -5.68 1 98.75 116 GLU B O 1
ATOM 3682 N N . GLY B 1 117 ? 0.573 21.562 -7.227 1 98.81 117 GLY B N 1
ATOM 3683 C CA . GLY B 1 117 ? 1.747 21.422 -6.379 1 98.81 117 GLY B CA 1
ATOM 3684 C C . GLY B 1 117 ? 2.375 22.766 -6.016 1 98.81 117 GLY B C 1
ATOM 3685 O O . GLY B 1 117 ? 2.553 23.625 -6.875 1 98.81 117 GLY B O 1
ATOM 3686 N N . TYR B 1 118 ? 2.711 22.938 -4.773 1 98.69 118 TYR B N 1
ATOM 3687 C CA . TYR B 1 118 ? 3.301 24.172 -4.277 1 98.69 118 TYR B CA 1
ATOM 3688 C C . TYR B 1 118 ? 4.707 23.938 -3.742 1 98.69 118 TYR B C 1
ATOM 3690 O O . TYR B 1 118 ? 4.898 23.156 -2.812 1 98.69 118 TYR B O 1
ATOM 3698 N N . ASP B 1 119 ? 5.629 24.609 -4.383 1 97.38 119 ASP B N 1
ATOM 3699 C CA . ASP B 1 119 ? 6.996 24.641 -3.869 1 97.38 119 ASP B CA 1
ATOM 3700 C C . ASP B 1 119 ? 7.121 25.609 -2.691 1 97.38 119 ASP B C 1
ATOM 3702 O O . ASP B 1 119 ? 7.41 26.781 -2.883 1 97.38 119 ASP B O 1
ATOM 3706 N N . LEU B 1 120 ? 6.875 25.078 -1.522 1 94.88 120 LEU B N 1
ATOM 3707 C CA . LEU B 1 120 ? 6.797 25.875 -0.303 1 94.88 120 LEU B CA 1
ATOM 3708 C C . LEU B 1 120 ? 7.562 25.203 0.833 1 94.88 120 LEU B C 1
ATOM 3710 O O . LEU B 1 120 ? 7.469 24 1.021 1 94.88 120 LEU B O 1
ATOM 3714 N N . SER B 1 121 ? 8.352 26 1.505 1 90.94 121 SER B N 1
ATOM 3715 C CA . SER B 1 121 ? 9.023 25.5 2.697 1 90.94 121 SER B CA 1
ATOM 3716 C C . SER B 1 121 ? 8.133 25.609 3.93 1 90.94 121 SER B C 1
ATOM 3718 O O . SER B 1 121 ? 7.527 26.656 4.168 1 90.94 121 SER B O 1
ATOM 3720 N N . ILE B 1 122 ? 8.055 24.562 4.641 1 94.75 122 ILE B N 1
ATOM 3721 C CA . ILE B 1 122 ? 7.285 24.578 5.883 1 94.75 122 ILE B CA 1
ATOM 3722 C C . ILE B 1 122 ? 8.172 25.031 7.035 1 94.75 122 ILE B C 1
ATOM 3724 O O . ILE B 1 122 ? 9.242 24.469 7.27 1 94.75 122 ILE B O 1
ATOM 3728 N N . PRO B 1 123 ? 7.797 26.141 7.699 1 93.62 123 PRO B N 1
ATOM 3729 C CA . PRO B 1 123 ? 8.578 26.562 8.867 1 93.62 123 PRO B CA 1
ATOM 3730 C C . PRO B 1 123 ? 8.727 25.453 9.906 1 93.62 123 PRO B C 1
ATOM 3732 O O . PRO B 1 123 ? 7.758 24.766 10.227 1 93.62 123 PRO B O 1
ATOM 3735 N N . MET B 1 124 ? 9.93 25.297 10.344 1 92.38 124 MET B N 1
ATOM 3736 C CA . MET B 1 124 ? 10.242 24.219 11.281 1 92.38 124 MET B CA 1
ATOM 3737 C C . MET B 1 124 ? 10.914 24.781 12.531 1 92.38 124 MET B C 1
ATOM 3739 O O . MET B 1 124 ? 11.922 25.484 12.438 1 92.38 124 MET B O 1
ATOM 3743 N N . PRO B 1 125 ? 10.352 24.344 13.656 1 93.31 125 PRO B N 1
ATOM 3744 C CA . PRO B 1 125 ? 11.023 24.781 14.883 1 93.31 125 PRO B CA 1
ATOM 3745 C C . PRO B 1 125 ? 12.508 24.438 14.898 1 93.31 125 PRO B C 1
ATOM 3747 O O . PRO B 1 125 ? 12.891 23.312 14.562 1 93.31 125 PRO B O 1
ATOM 3750 N N . GLY B 1 126 ? 13.32 25.391 15.258 1 89.56 126 GLY B N 1
ATOM 3751 C CA . GLY B 1 126 ? 14.758 25.156 15.383 1 89.56 126 GLY B CA 1
ATOM 3752 C C . GLY B 1 126 ? 15.5 25.359 14.078 1 89.56 126 GLY B C 1
ATOM 3753 O O . GLY B 1 126 ? 16.734 25.297 14.047 1 89.56 126 GLY B O 1
ATOM 3754 N N . HIS B 1 127 ? 14.82 25.516 13.031 1 86.25 127 HIS B N 1
ATOM 3755 C CA . HIS B 1 127 ? 15.445 25.781 11.742 1 86.25 127 HIS B CA 1
ATOM 3756 C C . HIS B 1 127 ? 15.266 27.25 11.344 1 86.25 127 HIS B C 1
ATOM 3758 O O . HIS B 1 127 ? 14.203 27.625 10.852 1 86.25 127 HIS B O 1
ATOM 3764 N N . HIS B 1 128 ? 16.297 27.906 11.562 1 76.62 128 HIS B N 1
ATOM 3765 C CA . HIS B 1 128 ? 16.25 29.344 11.312 1 76.62 128 HIS B CA 1
ATOM 3766 C C . HIS B 1 128 ? 15.906 29.641 9.859 1 76.62 128 HIS B C 1
ATOM 3768 O O . HIS B 1 128 ? 16.453 29.016 8.945 1 76.62 128 HIS B O 1
ATOM 3774 N N . ALA B 1 129 ? 15.016 30.594 9.828 1 69.75 129 ALA B N 1
ATOM 3775 C CA . ALA B 1 129 ? 14.609 30.984 8.484 1 69.75 129 ALA B CA 1
ATOM 3776 C C . ALA B 1 129 ? 15.773 31.609 7.723 1 69.75 129 ALA B C 1
ATOM 3778 O O . ALA B 1 129 ? 16.422 32.531 8.227 1 69.75 129 ALA B O 1
ATOM 3779 N N . GLN B 1 130 ? 16.125 31.016 6.766 1 74.44 130 GLN B N 1
ATOM 3780 C CA . GLN B 1 130 ? 17.188 31.594 5.949 1 74.44 130 GLN B CA 1
ATOM 3781 C C . GLN B 1 130 ? 16.625 32.688 5.031 1 74.44 130 GLN B C 1
ATOM 3783 O O . GLN B 1 130 ? 17.375 33.562 4.57 1 74.44 130 GLN B O 1
ATOM 3788 N N . SER B 1 131 ? 15.359 32.719 4.98 1 78.69 131 SER B N 1
ATOM 3789 C CA . SER B 1 131 ? 14.703 33.656 4.094 1 78.69 131 SER B CA 1
ATOM 3790 C C . SER B 1 131 ? 14.383 34.969 4.816 1 78.69 131 SER B C 1
ATOM 3792 O O . SER B 1 131 ? 14.531 35.062 6.035 1 78.69 131 SER B O 1
ATOM 3794 N N . SER B 1 132 ? 14.078 36.031 4.094 1 89.06 132 SER B N 1
ATOM 3795 C CA . SER B 1 132 ? 13.656 37.312 4.641 1 89.06 132 SER B CA 1
ATOM 3796 C C . SER B 1 132 ? 12.344 37.188 5.406 1 89.06 132 SER B C 1
ATOM 3798 O O . SER B 1 132 ? 11.602 36.219 5.227 1 89.06 132 SER B O 1
ATOM 3800 N N . ASP B 1 133 ? 12.148 38.094 6.262 1 91.5 133 ASP B N 1
ATOM 3801 C CA . ASP B 1 133 ? 10.875 38.156 6.984 1 91.5 133 ASP B CA 1
ATOM 3802 C C . ASP B 1 133 ? 9.695 38.188 6.02 1 91.5 133 ASP B C 1
ATOM 3804 O O . ASP B 1 133 ? 8.641 37.625 6.301 1 91.5 133 ASP B O 1
ATOM 3808 N N . GLU B 1 134 ? 9.945 38.844 4.965 1 92.81 134 GLU B N 1
ATOM 3809 C CA . GLU B 1 134 ? 8.898 38.938 3.957 1 92.81 134 GLU B CA 1
ATOM 3810 C C . GLU B 1 134 ? 8.57 37.594 3.355 1 92.81 134 GLU B C 1
ATOM 3812 O O . GLU B 1 134 ? 7.398 37.219 3.193 1 92.81 134 GLU B O 1
ATOM 3817 N N . GLN B 1 135 ? 9.602 36.844 3.074 1 92.56 135 GLN B N 1
ATOM 3818 C CA . GLN B 1 135 ? 9.406 35.531 2.508 1 92.56 135 GLN B CA 1
ATOM 3819 C C . GLN B 1 135 ? 8.75 34.594 3.521 1 92.56 135 GLN B C 1
ATOM 3821 O O . GLN B 1 135 ? 7.875 33.781 3.17 1 92.56 135 GLN B O 1
ATOM 3826 N N . LEU B 1 136 ? 9.227 34.656 4.723 1 93.62 136 LEU B N 1
ATOM 3827 C CA . LEU B 1 136 ? 8.641 33.844 5.781 1 93.62 136 LEU B CA 1
ATOM 3828 C C . LEU B 1 136 ? 7.16 34.188 5.957 1 93.62 136 LEU B C 1
ATOM 3830 O O . LEU B 1 136 ? 6.332 33.281 6.109 1 93.62 136 LEU B O 1
ATOM 3834 N N . SER B 1 137 ? 6.848 35.469 5.949 1 95.12 137 SER B N 1
ATOM 3835 C CA . SER B 1 137 ? 5.457 35.875 6.062 1 95.12 137 SER B CA 1
ATOM 3836 C C . SER B 1 137 ? 4.613 35.344 4.914 1 95.12 137 SER B C 1
ATOM 3838 O O . SER B 1 137 ? 3.482 34.906 5.121 1 95.12 137 SER B O 1
ATOM 3840 N N . GLN B 1 138 ? 5.168 35.344 3.746 1 95 138 GLN B N 1
ATOM 3841 C CA . GLN B 1 138 ? 4.469 34.812 2.578 1 95 138 GLN B CA 1
ATOM 3842 C C . GLN B 1 138 ? 4.238 33.312 2.705 1 95 138 GLN B C 1
ATOM 3844 O O . GLN B 1 138 ? 3.168 32.812 2.35 1 95 138 GLN B O 1
ATOM 3849 N N . ASP B 1 139 ? 5.254 32.656 3.152 1 94.56 139 ASP B N 1
ATOM 3850 C CA . ASP B 1 139 ? 5.125 31.203 3.355 1 94.56 139 ASP B CA 1
ATOM 3851 C C . ASP B 1 139 ? 4.043 30.891 4.387 1 94.56 139 ASP B C 1
ATOM 3853 O O . ASP B 1 139 ? 3.236 29.984 4.188 1 94.56 139 ASP B O 1
ATOM 3857 N N . ILE B 1 140 ? 4.066 31.625 5.453 1 96.25 140 ILE B N 1
ATOM 3858 C CA . ILE B 1 140 ? 3.084 31.453 6.516 1 96.25 140 ILE B CA 1
ATOM 3859 C C . ILE B 1 140 ? 1.681 31.688 5.965 1 96.25 140 ILE B C 1
ATOM 3861 O O . ILE B 1 140 ? 0.772 30.891 6.18 1 96.25 140 ILE B O 1
ATOM 3865 N N . ASP B 1 141 ? 1.521 32.75 5.219 1 97.19 141 ASP B N 1
ATOM 3866 C CA . ASP B 1 141 ? 0.217 33.125 4.672 1 97.19 141 ASP B CA 1
ATOM 3867 C C . ASP B 1 141 ? -0.271 32.062 3.67 1 97.19 141 ASP B C 1
ATOM 3869 O O . ASP B 1 141 ? -1.442 31.688 3.688 1 97.19 141 ASP B O 1
ATOM 3873 N N . LYS B 1 142 ? 0.598 31.672 2.816 1 98.06 142 LYS B N 1
ATOM 3874 C CA . LYS B 1 142 ? 0.228 30.688 1.795 1 98.06 142 LYS B CA 1
ATOM 3875 C C . LYS B 1 142 ? -0.169 29.359 2.426 1 98.06 142 LYS B C 1
ATOM 3877 O O . LYS B 1 142 ? -1.171 28.75 2.037 1 98.06 142 LYS B O 1
ATOM 3882 N N . LEU B 1 143 ? 0.633 28.922 3.354 1 98.19 143 LEU B N 1
ATOM 3883 C CA . LEU B 1 143 ? 0.312 27.672 4.027 1 98.19 143 LEU B CA 1
ATOM 3884 C C . LEU B 1 143 ? -0.999 27.781 4.797 1 98.19 143 LEU B C 1
ATOM 3886 O O . LEU B 1 143 ? -1.798 26.844 4.816 1 98.19 143 LEU B O 1
ATOM 3890 N N . SER B 1 144 ? -1.189 28.922 5.453 1 98.06 144 SER B N 1
ATOM 3891 C CA . SER B 1 144 ? -2.436 29.172 6.168 1 98.06 144 SER B CA 1
ATOM 3892 C C . SER B 1 144 ? -3.635 29.109 5.23 1 98.06 144 SER B C 1
ATOM 3894 O O . SER B 1 144 ? -4.664 28.516 5.566 1 98.06 144 SER B O 1
ATOM 3896 N N . GLN B 1 145 ? -3.496 29.688 4.086 1 98.62 145 GLN B N 1
ATOM 3897 C CA . GLN B 1 145 ? -4.555 29.672 3.084 1 98.62 145 GLN B CA 1
ATOM 3898 C C . GLN B 1 145 ? -4.836 28.25 2.596 1 98.62 145 GLN B C 1
ATOM 3900 O O . GLN B 1 145 ? -5.992 27.859 2.445 1 98.62 145 GLN B O 1
ATOM 3905 N N . LEU B 1 146 ? -3.811 27.547 2.305 1 98.75 146 LEU B N 1
ATOM 3906 C CA . LEU B 1 146 ? -3.949 26.172 1.821 1 98.75 146 LEU B CA 1
ATOM 3907 C C . LEU B 1 146 ? -4.664 25.297 2.85 1 98.75 146 LEU B C 1
ATOM 3909 O O . LEU B 1 146 ? -5.559 24.531 2.498 1 98.75 146 LEU B O 1
ATOM 3913 N N . VAL B 1 147 ? -4.273 25.453 4.098 1 98.44 147 VAL B N 1
ATOM 3914 C CA . VAL B 1 147 ? -4.926 24.672 5.148 1 98.44 147 VAL B CA 1
ATOM 3915 C C . VAL B 1 147 ? -6.395 25.094 5.262 1 98.44 147 VAL B C 1
ATOM 3917 O O . VAL B 1 147 ? -7.281 24.234 5.336 1 98.44 147 VAL B O 1
ATOM 3920 N N . SER B 1 148 ? -6.668 26.344 5.219 1 97.94 148 SER B N 1
ATOM 3921 C CA . SER B 1 148 ? -8.031 26.859 5.34 1 97.94 148 SER B CA 1
ATOM 3922 C C . SER B 1 148 ? -8.898 26.406 4.172 1 97.94 148 SER B C 1
ATOM 3924 O O . SER B 1 148 ? -10.086 26.109 4.348 1 97.94 148 SER B O 1
ATOM 3926 N N . ASP B 1 149 ? -8.336 26.266 2.982 1 98.38 149 ASP B N 1
ATOM 3927 C CA . ASP B 1 149 ? -9.07 26 1.752 1 98.38 149 ASP B CA 1
ATOM 3928 C C . ASP B 1 149 ? -9.32 24.5 1.578 1 98.38 149 ASP B C 1
ATOM 3930 O O . ASP B 1 149 ? -10.023 24.094 0.651 1 98.38 149 ASP B O 1
ATOM 3934 N N . HIS B 1 150 ? -8.797 23.703 2.369 1 98.62 150 HIS B N 1
ATOM 3935 C CA . HIS B 1 150 ? -8.953 22.266 2.244 1 98.62 150 HIS B CA 1
ATOM 3936 C C . HIS B 1 150 ? -9.711 21.688 3.438 1 98.62 150 HIS B C 1
ATOM 3938 O O . HIS B 1 150 ? -9.852 22.344 4.465 1 98.62 150 HIS B O 1
ATOM 3944 N N . ASP B 1 151 ? -10.25 20.5 3.262 1 98.19 151 ASP B N 1
ATOM 3945 C CA . ASP B 1 151 ? -11.047 19.844 4.293 1 98.19 151 ASP B CA 1
ATOM 3946 C C . ASP B 1 151 ? -10.195 18.938 5.168 1 98.19 151 ASP B C 1
ATOM 3948 O O . ASP B 1 151 ? -10.414 18.828 6.375 1 98.19 151 ASP B O 1
ATOM 3952 N N . VAL B 1 152 ? -9.281 18.281 4.57 1 98.5 152 VAL B N 1
ATOM 3953 C CA . VAL B 1 152 ? -8.414 17.328 5.258 1 98.5 152 VAL B CA 1
ATOM 3954 C C . VAL B 1 152 ? -6.949 17.672 4.988 1 98.5 152 VAL B C 1
ATOM 3956 O O . VAL B 1 152 ? -6.57 17.953 3.852 1 98.5 152 VAL B O 1
ATOM 3959 N N . VAL B 1 153 ? -6.164 17.656 6.039 1 98.62 153 VAL B N 1
ATOM 3960 C CA . VAL B 1 153 ? -4.727 17.906 5.941 1 98.62 153 VAL B CA 1
ATOM 3961 C C . VAL B 1 153 ? -3.961 16.641 6.316 1 98.62 153 VAL B C 1
ATOM 3963 O O . VAL B 1 153 ? -4.125 16.109 7.418 1 98.62 153 VAL B O 1
ATOM 3966 N N . PHE B 1 154 ? -3.184 16.141 5.363 1 98.81 154 PHE B N 1
ATOM 3967 C CA . PHE B 1 154 ? -2.307 15.008 5.625 1 98.81 154 PHE B CA 1
ATOM 3968 C C . PHE B 1 154 ? -0.9 15.477 5.977 1 98.81 154 PHE B C 1
ATOM 3970 O O . PHE B 1 154 ? -0.3 16.266 5.234 1 98.81 154 PHE B O 1
ATOM 3977 N N . LEU B 1 155 ? -0.369 15.062 7.094 1 98.06 155 LEU B N 1
ATOM 3978 C CA . LEU B 1 155 ? 1.014 15.32 7.48 1 98.06 155 LEU B CA 1
ATOM 3979 C C . LEU B 1 155 ? 1.906 14.141 7.125 1 98.06 155 LEU B C 1
ATOM 3981 O O . LEU B 1 155 ? 1.899 13.117 7.82 1 98.06 155 LEU B O 1
ATOM 3985 N N . LEU B 1 156 ? 2.705 14.32 6.062 1 97.44 156 LEU B N 1
ATOM 3986 C CA . LEU B 1 156 ? 3.4 13.188 5.457 1 97.44 156 LEU B CA 1
ATOM 3987 C C . LEU B 1 156 ? 4.887 13.484 5.289 1 97.44 156 LEU B C 1
ATOM 3989 O O . LEU B 1 156 ? 5.562 12.859 4.473 1 97.44 156 LEU B O 1
ATOM 3993 N N . THR B 1 157 ? 5.395 14.438 6.051 1 94.12 157 THR B N 1
ATOM 3994 C CA . THR B 1 157 ? 6.805 14.797 5.965 1 94.12 157 THR B CA 1
ATOM 3995 C C . THR B 1 157 ? 7.66 13.859 6.812 1 94.12 157 THR B C 1
ATOM 3997 O O . THR B 1 157 ? 7.129 13.047 7.574 1 94.12 157 THR B O 1
ATOM 4000 N N . ASP B 1 158 ? 8.969 13.914 6.699 1 86.19 158 ASP B N 1
ATOM 4001 C CA . ASP B 1 158 ? 9.852 12.898 7.266 1 86.19 158 ASP B CA 1
ATOM 4002 C C . ASP B 1 158 ? 10.422 13.352 8.602 1 86.19 158 ASP B C 1
ATOM 4004 O O . ASP B 1 158 ? 11.188 12.625 9.242 1 86.19 158 ASP B O 1
ATOM 4008 N N . SER B 1 159 ? 10.078 14.602 9.023 1 85.5 159 SER B N 1
ATOM 4009 C CA . SER B 1 159 ? 10.594 15.062 10.305 1 85.5 159 SER B CA 1
ATOM 4010 C C . SER B 1 159 ? 9.469 15.531 11.219 1 85.5 159 SER B C 1
ATOM 4012 O O . SER B 1 159 ? 8.445 16.031 10.75 1 85.5 159 SER B O 1
ATOM 4014 N N . ARG B 1 160 ? 9.742 15.352 12.445 1 88.31 160 ARG B N 1
ATOM 4015 C CA . ARG B 1 160 ? 8.789 15.805 13.445 1 88.31 160 ARG B CA 1
ATOM 4016 C C . ARG B 1 160 ? 8.586 17.312 13.359 1 88.31 160 ARG B C 1
ATOM 4018 O O . ARG B 1 160 ? 7.453 17.797 13.453 1 88.31 160 ARG B O 1
ATOM 4025 N N . GLU B 1 161 ? 9.617 18.062 13.148 1 90.19 161 GLU B N 1
ATOM 4026 C CA . GLU B 1 161 ? 9.602 19.516 13.148 1 90.19 161 GLU B CA 1
ATOM 4027 C C . GLU B 1 161 ? 8.758 20.062 12 1 90.19 161 GLU B C 1
ATOM 4029 O O . GLU B 1 161 ? 8.078 21.078 12.148 1 90.19 161 GLU B O 1
ATOM 4034 N N . SER B 1 162 ? 8.812 19.391 10.891 1 92.5 162 SER B N 1
ATOM 4035 C CA . SER B 1 162 ? 8.078 19.859 9.727 1 92.5 162 SER B CA 1
ATOM 4036 C C . SER B 1 162 ? 6.578 19.656 9.898 1 92.5 162 SER B C 1
ATOM 4038 O O . SER B 1 162 ? 5.781 20.234 9.156 1 92.5 162 SER B O 1
ATOM 4040 N N . ARG B 1 163 ? 6.176 18.891 10.844 1 95 163 ARG B N 1
ATOM 4041 C CA . ARG B 1 163 ? 4.762 18.609 11.07 1 95 163 ARG B CA 1
ATOM 4042 C C . ARG B 1 163 ? 4.152 19.625 12.031 1 95 163 ARG B C 1
ATOM 4044 O O . ARG B 1 163 ? 2.93 19.703 12.164 1 95 163 ARG B O 1
ATOM 4051 N N . TRP B 1 164 ? 4.98 20.406 12.734 1 94.56 164 TRP B N 1
ATOM 4052 C CA . TRP B 1 164 ? 4.547 21.266 13.828 1 94.56 164 TRP B CA 1
ATOM 4053 C C . TRP B 1 164 ? 3.623 22.375 13.32 1 94.56 164 TRP B C 1
ATOM 4055 O O . TRP B 1 164 ? 2.48 22.484 13.773 1 94.56 164 TRP B O 1
ATOM 4065 N N . PHE B 1 165 ? 4.098 23.125 12.359 1 96.62 165 PHE B N 1
ATOM 4066 C CA . PHE B 1 165 ? 3.354 24.312 11.938 1 96.62 165 PHE B CA 1
ATOM 4067 C C . PHE B 1 165 ? 2.025 23.922 11.297 1 96.62 165 PHE B C 1
ATOM 4069 O O . PHE B 1 165 ? 0.987 24.5 11.602 1 96.62 165 PHE B O 1
ATOM 4076 N N . PRO B 1 166 ? 2.037 22.906 10.438 1 97.38 166 PRO B N 1
ATOM 4077 C CA . PRO B 1 166 ? 0.748 22.453 9.906 1 97.38 166 PRO B CA 1
ATOM 4078 C C . PRO B 1 166 ? -0.214 22 11 1 97.38 166 PRO B C 1
ATOM 4080 O O . PRO B 1 166 ? -1.43 22.156 10.867 1 97.38 166 PRO B O 1
ATOM 4083 N N . THR B 1 167 ? 0.335 21.391 12.016 1 96.12 167 THR B N 1
ATOM 4084 C CA . THR B 1 167 ? -0.508 20.984 13.133 1 96.12 167 THR B CA 1
ATOM 4085 C C . THR B 1 167 ? -1.145 22.203 13.805 1 96.12 167 THR B C 1
ATOM 4087 O O . THR B 1 167 ? -2.34 22.188 14.109 1 96.12 167 THR B O 1
ATOM 4090 N N . VAL B 1 168 ? -0.375 23.266 14.008 1 95.88 168 VAL B N 1
ATOM 4091 C CA . VAL B 1 168 ? -0.872 24.516 14.594 1 95.88 168 VAL B CA 1
ATOM 4092 C C . VAL B 1 168 ? -1.993 25.078 13.719 1 95.88 168 VAL B C 1
ATOM 4094 O O . VAL B 1 168 ? -3.072 25.391 14.227 1 95.88 168 VAL B O 1
ATOM 4097 N N . LEU B 1 169 ? -1.766 25.141 12.438 1 97.25 169 LEU B N 1
ATOM 4098 C CA . LEU B 1 169 ? -2.732 25.719 11.516 1 97.25 169 LEU B CA 1
ATOM 4099 C C . LEU B 1 169 ? -4.008 24.891 11.469 1 97.25 169 LEU B C 1
ATOM 4101 O O . LEU B 1 169 ? -5.113 25.438 11.469 1 97.25 169 LEU B O 1
ATOM 4105 N N . ALA B 1 170 ? -3.82 23.594 11.383 1 95.94 170 ALA B N 1
ATOM 4106 C CA . ALA B 1 170 ? -4.984 22.719 11.297 1 95.94 170 ALA B CA 1
ATOM 4107 C C . ALA B 1 170 ? -5.844 22.812 12.555 1 95.94 170 ALA B C 1
ATOM 4109 O O . ALA B 1 170 ? -7.07 22.75 12.484 1 95.94 170 ALA B O 1
ATOM 4110 N N . ALA B 1 171 ? -5.184 22.891 13.703 1 94.5 171 ALA B N 1
ATOM 4111 C CA . ALA B 1 171 ? -5.914 23.094 14.953 1 94.5 171 ALA B CA 1
ATOM 4112 C C . ALA B 1 171 ? -6.664 24.422 14.93 1 94.5 171 ALA B C 1
ATOM 4114 O O . ALA B 1 171 ? -7.832 24.484 15.32 1 94.5 171 ALA B O 1
ATOM 4115 N N . LYS B 1 172 ? -6 25.438 14.492 1 94.44 172 LYS B N 1
ATOM 4116 C CA . LYS B 1 172 ? -6.598 26.766 14.43 1 94.44 172 LYS B CA 1
ATOM 4117 C C . LYS B 1 172 ? -7.859 26.766 13.57 1 94.44 172 LYS B C 1
ATOM 4119 O O . LYS B 1 172 ? -8.875 27.359 13.945 1 94.44 172 LYS B O 1
ATOM 4124 N N . TYR B 1 173 ? -7.77 26.109 12.453 1 95.25 173 TYR B N 1
ATOM 4125 C CA . TYR B 1 173 ? -8.875 26.141 11.492 1 95.25 173 TYR B CA 1
ATOM 4126 C C . TYR B 1 173 ? -9.812 24.953 11.695 1 95.25 173 TYR B C 1
ATOM 4128 O O . TYR B 1 173 ? -10.734 24.75 10.906 1 95.25 173 TYR B O 1
ATOM 4136 N N . ASN B 1 174 ? -9.594 24.141 12.711 1 93.38 174 ASN B N 1
ATOM 4137 C CA . ASN B 1 174 ? -10.414 22.984 13.062 1 93.38 174 ASN B CA 1
ATOM 4138 C C . ASN B 1 174 ? -10.586 22.047 11.867 1 93.38 174 ASN B C 1
ATOM 4140 O O . ASN B 1 174 ? -11.711 21.703 11.5 1 93.38 174 ASN B O 1
ATOM 4144 N N . LYS B 1 175 ? -9.43 21.688 11.297 1 95.88 175 LYS B N 1
ATOM 4145 C CA . LYS B 1 175 ? -9.445 20.812 10.133 1 95.88 175 LYS B CA 1
ATOM 4146 C C . LYS B 1 175 ? -9.211 19.359 10.539 1 95.88 175 LYS B C 1
ATOM 4148 O O . LYS B 1 175 ? -8.641 19.094 11.594 1 95.88 175 LYS B O 1
ATOM 4153 N N . MET B 1 176 ? -9.742 18.438 9.758 1 96.25 176 MET B N 1
ATOM 4154 C CA . MET B 1 176 ? -9.375 17.031 9.898 1 96.25 176 MET B CA 1
ATOM 4155 C C . MET B 1 176 ? -7.91 16.812 9.555 1 96.25 176 MET B C 1
ATOM 4157 O O . MET B 1 176 ? -7.449 17.219 8.484 1 96.25 176 MET B O 1
ATOM 4161 N N . VAL B 1 177 ? -7.184 16.219 10.484 1 97.56 177 VAL B N 1
ATOM 4162 C CA . VAL B 1 177 ? -5.758 15.977 10.281 1 97.56 177 VAL B CA 1
ATOM 4163 C C . VAL B 1 177 ? -5.473 14.477 10.344 1 97.56 177 VAL B C 1
ATOM 4165 O O . VAL B 1 177 ? -5.902 13.797 11.273 1 97.56 177 VAL B O 1
ATOM 4168 N N . ILE B 1 178 ? -4.805 13.977 9.328 1 98.31 178 ILE B N 1
ATOM 4169 C CA . ILE B 1 178 ? -4.293 12.609 9.344 1 98.31 178 ILE B CA 1
ATOM 4170 C C . ILE B 1 178 ? -2.768 12.625 9.258 1 98.31 178 ILE B C 1
ATOM 4172 O O . ILE B 1 178 ? -2.201 13.055 8.258 1 98.31 178 ILE B O 1
ATOM 4176 N N . ASN B 1 179 ? -2.137 12.141 10.281 1 96.62 179 ASN B N 1
ATOM 4177 C CA . ASN B 1 179 ? -0.684 12.031 10.352 1 96.62 179 ASN B CA 1
ATOM 4178 C C . ASN B 1 179 ? -0.21 10.609 10.055 1 96.62 179 ASN B C 1
ATOM 4180 O O . ASN B 1 179 ? -0.815 9.641 10.508 1 96.62 179 ASN B O 1
ATOM 4184 N N . SER B 1 180 ? 0.784 10.516 9.211 1 96.62 180 SER B N 1
ATOM 4185 C CA . SER B 1 180 ? 1.417 9.219 8.977 1 96.62 180 SER B CA 1
ATOM 4186 C C . SER B 1 180 ? 2.936 9.32 9.062 1 96.62 180 SER B C 1
ATOM 4188 O O . SER B 1 180 ? 3.527 10.266 8.531 1 96.62 180 SER B O 1
ATOM 4190 N N . ALA B 1 181 ? 3.541 8.422 9.773 1 93.44 181 ALA B N 1
ATOM 4191 C CA . ALA B 1 181 ? 4.988 8.375 9.961 1 93.44 181 ALA B CA 1
ATOM 4192 C C . ALA B 1 181 ? 5.516 6.953 9.805 1 93.44 181 ALA B C 1
ATOM 4194 O O . ALA B 1 181 ? 4.805 5.988 10.102 1 93.44 181 ALA B O 1
ATOM 4195 N N . LEU B 1 182 ? 6.746 6.918 9.359 1 93.19 182 LEU B N 1
ATOM 4196 C CA . 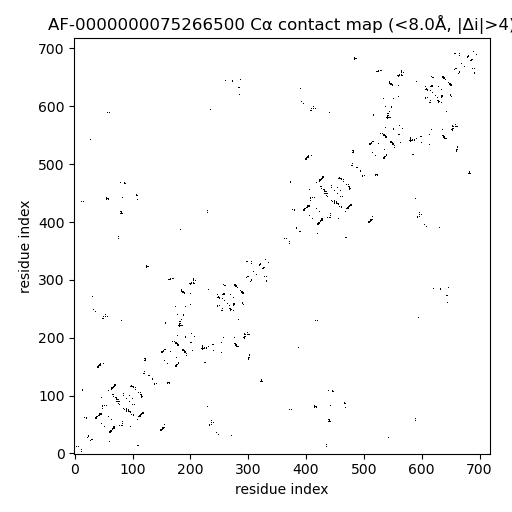LEU B 1 182 ? 7.367 5.617 9.133 1 93.19 182 LEU B CA 1
ATOM 4197 C C . LEU B 1 182 ? 8.633 5.469 9.969 1 93.19 182 LEU B C 1
ATOM 4199 O O . LEU B 1 182 ? 9.406 6.422 10.109 1 93.19 182 LEU B O 1
ATOM 4203 N N . GLY B 1 183 ? 8.781 4.336 10.539 1 89.62 183 GLY B N 1
ATOM 4204 C CA . GLY B 1 183 ? 10.078 3.861 11 1 89.62 183 GLY B CA 1
ATOM 4205 C C . GLY B 1 183 ? 10.734 2.891 10.039 1 89.62 183 GLY B C 1
ATOM 4206 O O . GLY B 1 183 ? 10.508 2.961 8.828 1 89.62 183 GLY B O 1
ATOM 4207 N N . PHE B 1 184 ? 11.664 2.102 10.555 1 86.75 184 PHE B N 1
ATOM 4208 C CA . PHE B 1 184 ? 12.289 1.085 9.719 1 86.75 184 PHE B CA 1
ATOM 4209 C C . PHE B 1 184 ? 11.305 -0.027 9.391 1 86.75 184 PHE B C 1
ATOM 4211 O O . PHE B 1 184 ? 11.148 -0.396 8.227 1 86.75 184 PHE B O 1
ATOM 4218 N N . ASP B 1 185 ? 10.656 -0.503 10.469 1 91.5 185 ASP B N 1
ATOM 4219 C CA . ASP B 1 185 ? 9.688 -1.574 10.258 1 91.5 185 ASP B CA 1
ATOM 4220 C C . ASP B 1 185 ? 8.383 -1.292 11.008 1 91.5 185 ASP B C 1
ATOM 4222 O O . ASP B 1 185 ? 7.609 -2.211 11.289 1 91.5 185 ASP B O 1
ATOM 4226 N N . THR B 1 186 ? 8.211 -0.056 11.375 1 93.12 186 THR B N 1
ATOM 4227 C CA . THR B 1 186 ? 7.008 0.374 12.078 1 93.12 186 THR B CA 1
ATOM 4228 C C . THR B 1 186 ? 6.379 1.582 11.391 1 93.12 186 THR B C 1
ATOM 4230 O O . THR B 1 186 ? 7.035 2.258 10.594 1 93.12 186 THR B O 1
ATOM 4233 N N . TYR B 1 187 ? 5.133 1.77 11.641 1 95.12 187 TYR B N 1
ATOM 4234 C CA . TYR B 1 187 ? 4.473 2.973 11.141 1 95.12 187 TYR B CA 1
ATOM 4235 C C . TYR B 1 187 ? 3.424 3.465 12.133 1 95.12 187 TYR B C 1
ATOM 4237 O O . TYR B 1 187 ? 2.979 2.713 13 1 95.12 187 TYR B O 1
ATOM 4245 N N . LEU B 1 188 ? 3.133 4.734 12.07 1 95.06 188 LEU B N 1
ATOM 4246 C CA . LEU B 1 188 ? 2.068 5.398 12.812 1 95.06 188 LEU B CA 1
ATOM 4247 C C . LEU B 1 188 ? 1.083 6.074 11.859 1 95.06 188 LEU B C 1
ATOM 4249 O O . LEU B 1 188 ? 1.49 6.762 10.922 1 95.06 188 LEU B O 1
ATOM 4253 N N . VAL B 1 189 ? -0.157 5.789 12.016 1 97.56 189 VAL B N 1
ATOM 4254 C CA . VAL B 1 189 ? -1.247 6.523 11.383 1 97.56 189 VAL B CA 1
ATOM 4255 C C . VAL B 1 189 ? -2.203 7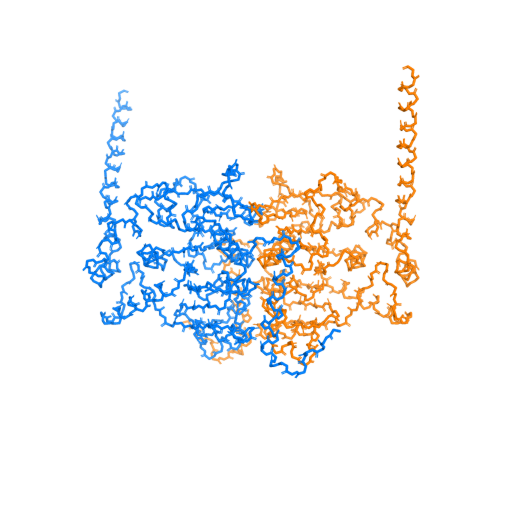.059 12.445 1 97.56 189 VAL B C 1
ATOM 4257 O O . VAL B 1 189 ? -2.719 6.293 13.266 1 97.56 189 VAL B O 1
ATOM 4260 N N . MET B 1 190 ? -2.422 8.375 12.43 1 96.06 190 MET B N 1
ATOM 4261 C CA . MET B 1 190 ? -3.252 8.891 13.516 1 96.06 190 MET B CA 1
ATOM 4262 C C . MET B 1 190 ? -4.035 10.117 13.055 1 96.06 190 MET B C 1
ATOM 4264 O O . MET B 1 190 ? -3.604 10.836 12.148 1 96.06 190 MET B O 1
ATOM 4268 N N . ARG B 1 191 ? -5.168 10.289 13.602 1 95.75 191 ARG B N 1
ATOM 4269 C CA . ARG B 1 191 ? -5.945 11.5 13.391 1 95.75 191 ARG B CA 1
ATOM 4270 C C . ARG B 1 191 ? -5.84 12.438 14.594 1 95.75 191 ARG B C 1
ATOM 4272 O O . ARG B 1 191 ? -5.5 12.008 15.695 1 95.75 191 ARG B O 1
ATOM 4279 N N . HIS B 1 192 ? -5.969 13.758 14.273 1 87.12 192 HIS B N 1
ATOM 4280 C CA . HIS B 1 192 ? -6.039 14.797 15.297 1 87.12 192 HIS B CA 1
ATOM 4281 C C . HIS B 1 192 ? -7.484 15.055 15.719 1 87.12 192 HIS B C 1
ATOM 4283 O O . HIS B 1 192 ? -8.383 15.102 14.867 1 87.12 192 HIS B O 1
ATOM 4289 N N . GLY B 1 193 ? -7.809 15.039 16.953 1 68.06 193 GLY B N 1
ATOM 4290 C CA . GLY B 1 193 ? -9.133 15.336 17.469 1 68.06 193 GLY B CA 1
ATOM 4291 C C . GLY B 1 193 ? -9.539 16.781 17.266 1 68.06 193 GLY B C 1
ATOM 4292 O O . GLY B 1 193 ? -8.695 17.641 17 1 68.06 193 GLY B O 1
ATOM 4293 N N . ALA B 1 194 ? -10.859 16.938 17.109 1 72.31 194 ALA B N 1
ATOM 4294 C CA . ALA B 1 194 ? -11.414 18.281 17.016 1 72.31 194 ALA B CA 1
ATOM 4295 C C . ALA B 1 194 ? -11.188 19.062 18.312 1 72.31 194 ALA B C 1
ATOM 4297 O O . ALA B 1 194 ? -11.086 18.453 19.391 1 72.31 194 ALA B O 1
ATOM 4298 N N . ARG B 1 195 ? -10.758 20.297 18.234 1 66.19 195 ARG B N 1
ATOM 4299 C CA . ARG B 1 195 ? -10.641 21.141 19.422 1 66.19 195 ARG B CA 1
ATOM 4300 C C . ARG B 1 195 ? -12.023 21.562 19.938 1 66.19 195 ARG B C 1
ATOM 4302 O O . ARG B 1 195 ? -12.789 22.203 19.219 1 66.19 195 ARG B O 1
ATOM 4309 N N . GLN B 1 196 ? -12.766 20.531 20.406 1 57.16 196 GLN B N 1
ATOM 4310 C CA . GLN B 1 196 ? -14.016 21.047 20.969 1 57.16 196 GLN B CA 1
ATOM 4311 C C . GLN B 1 196 ? -13.82 21.547 22.391 1 57.16 196 GLN B C 1
ATOM 4313 O O . GLN B 1 196 ? -12.922 21.094 23.094 1 57.16 196 GLN B O 1
ATOM 4318 N N . GLN B 1 197 ? -14.359 22.75 22.766 1 48.56 197 GLN B N 1
ATOM 4319 C CA . GLN B 1 197 ? -14.359 23.406 24.078 1 48.56 197 GLN B CA 1
ATOM 4320 C C . GLN B 1 197 ? -14.453 22.375 25.203 1 48.56 197 GLN B C 1
ATOM 4322 O O . GLN B 1 197 ? -13.898 22.578 26.281 1 48.56 197 GLN B O 1
ATOM 4327 N N . GLN B 1 198 ? -15.414 21.422 25.25 1 43.47 198 GLN B N 1
ATOM 4328 C CA . GLN B 1 198 ? -15.781 20.812 26.531 1 43.47 198 GLN B CA 1
ATOM 4329 C C . GLN B 1 198 ? -15.133 19.438 26.703 1 43.47 198 GLN B C 1
ATOM 4331 O O . GLN B 1 198 ? -15.07 18.922 27.812 1 43.47 198 GLN B O 1
ATOM 4336 N N . GLN B 1 199 ? -15.188 18.359 25.812 1 49.5 199 GLN B N 1
ATOM 4337 C CA . GLN B 1 199 ? -15.039 16.938 26.062 1 49.5 199 GLN B CA 1
ATOM 4338 C C . GLN B 1 199 ? -13.664 16.438 25.609 1 49.5 199 GLN B C 1
ATOM 4340 O O . GLN B 1 199 ? -12.969 17.109 24.859 1 49.5 199 GLN B O 1
ATOM 4345 N N . SER B 1 200 ? -13.273 15.039 26.188 1 55.38 200 SER B N 1
ATOM 4346 C CA . SER B 1 200 ? -12.086 14.211 26.047 1 55.38 200 SER B CA 1
ATOM 4347 C C . SER B 1 200 ? -11.586 14.195 24.594 1 55.38 200 SER B C 1
ATOM 4349 O O . SER B 1 200 ? -12.094 13.43 23.766 1 55.38 200 SER B O 1
ATOM 4351 N N . GLU B 1 201 ? -10.641 15.141 24.234 1 79.88 201 GLU B N 1
ATOM 4352 C CA . GLU B 1 201 ? -10.156 15.438 22.891 1 79.88 201 GLU B CA 1
ATOM 4353 C C . GLU B 1 201 ? -9 14.516 22.516 1 79.88 201 GLU B C 1
ATOM 4355 O O . GLU B 1 201 ? -8.188 14.141 23.359 1 79.88 201 GLU B O 1
ATOM 4360 N N . LEU B 1 202 ? -9.219 13.852 21.531 1 89.56 202 LEU B N 1
ATOM 4361 C CA . LEU B 1 202 ? -8.102 13.086 20.984 1 89.56 202 LEU B CA 1
ATOM 4362 C C . LEU B 1 202 ? -6.895 13.984 20.734 1 89.56 202 LEU B C 1
ATOM 4364 O O . LEU B 1 202 ? -7.035 15.086 20.203 1 89.56 202 LEU B O 1
ATOM 4368 N N . GLY B 1 203 ? -5.766 13.609 21.25 1 92.06 203 GLY B N 1
ATOM 4369 C CA . GLY B 1 203 ? -4.547 14.391 21.141 1 92.06 203 GLY B CA 1
ATOM 4370 C C . GLY B 1 203 ? -3.992 14.438 19.734 1 92.06 203 GLY B C 1
ATOM 4371 O O . GLY B 1 203 ? -4.258 13.547 18.922 1 92.06 203 GLY B O 1
ATOM 4372 N N . CYS B 1 204 ? -3.266 15.516 19.484 1 93 204 CYS B N 1
ATOM 4373 C CA . CYS B 1 204 ? -2.529 15.602 18.219 1 93 204 CYS B CA 1
ATOM 4374 C C . CYS B 1 204 ? -1.227 14.812 18.297 1 93 204 CYS B C 1
ATOM 4376 O O . CYS B 1 204 ? -0.963 14.133 19.281 1 93 204 CYS B O 1
ATOM 4378 N N . TYR B 1 205 ? -0.486 14.828 17.281 1 92.56 205 TYR B N 1
ATOM 4379 C CA . TYR B 1 205 ? 0.807 14.156 17.188 1 92.56 205 TYR B CA 1
ATOM 4380 C C . TYR B 1 205 ? 1.735 14.594 18.312 1 92.56 205 TYR B C 1
ATOM 4382 O O . TYR B 1 205 ? 2.408 13.766 18.922 1 92.56 205 TYR B O 1
ATOM 4390 N N . PHE B 1 206 ? 1.727 15.852 18.703 1 91.62 206 PHE B N 1
ATOM 4391 C CA . PHE B 1 206 ? 2.641 16.438 19.672 1 91.62 206 PHE B CA 1
ATOM 4392 C C . PHE B 1 206 ? 2.119 16.219 21.094 1 91.62 206 PHE B C 1
ATOM 4394 O O . PHE B 1 206 ? 2.902 16.156 22.047 1 91.62 206 PHE B O 1
ATOM 4401 N N . CYS B 1 207 ? 0.803 16.141 21.297 1 90.06 207 CYS B N 1
ATOM 4402 C CA . CYS B 1 207 ? 0.247 15.742 22.594 1 90.06 207 CYS B CA 1
ATOM 4403 C C . CYS B 1 207 ? 0.774 14.367 23 1 90.06 207 CYS B C 1
ATOM 4405 O O . CYS B 1 207 ? 1.11 14.156 24.172 1 90.06 207 CYS B O 1
ATOM 4407 N N . ASN B 1 208 ? 0.871 13.539 22.031 1 81.69 208 ASN B N 1
ATOM 4408 C CA . ASN B 1 208 ? 1.202 12.141 22.297 1 81.69 208 ASN B CA 1
ATOM 4409 C C . ASN B 1 208 ? 2.701 11.953 22.516 1 81.69 208 ASN B C 1
ATOM 4411 O O . ASN B 1 208 ? 3.131 10.93 23.047 1 81.69 208 ASN B O 1
ATOM 4415 N N . ASP B 1 209 ? 3.467 12.797 22.062 1 73.12 209 ASP B N 1
ATOM 4416 C CA . ASP B 1 209 ? 4.906 12.75 22.312 1 73.12 209 ASP B CA 1
ATOM 4417 C C . ASP B 1 209 ? 5.227 13.047 23.766 1 73.12 209 ASP B C 1
ATOM 4419 O O . ASP B 1 209 ? 6.219 12.555 24.312 1 73.12 209 ASP B O 1
ATOM 4423 N N . ILE B 1 210 ? 4.5 13.945 24.312 1 55.5 210 ILE B N 1
ATOM 4424 C CA . ILE B 1 210 ? 4.719 14.375 25.688 1 55.5 210 ILE B CA 1
ATOM 4425 C C . ILE B 1 210 ? 4.094 13.367 26.641 1 55.5 210 ILE B C 1
ATOM 4427 O O . ILE B 1 210 ? 4.707 12.984 27.641 1 55.5 210 ILE B O 1
ATOM 4431 N N . VAL B 1 211 ? 2.879 13.023 26.391 1 45.88 211 VAL B N 1
ATOM 4432 C CA . VAL B 1 211 ? 2.07 12.234 27.312 1 45.88 211 VAL B CA 1
ATOM 4433 C C . VAL B 1 211 ? 2.352 10.75 27.109 1 45.88 211 VAL B C 1
ATOM 4435 O O . VAL B 1 211 ? 2.037 9.93 27.969 1 45.88 211 VAL B O 1
ATOM 4438 N N . ALA B 1 212 ? 2.854 10.344 25.969 1 46.41 212 ALA B N 1
ATOM 4439 C CA . ALA B 1 212 ? 3.002 8.906 25.766 1 46.41 212 ALA B CA 1
ATOM 4440 C C . ALA B 1 212 ? 4.098 8.328 26.656 1 46.41 212 ALA B C 1
ATOM 4442 O O . ALA B 1 212 ? 5.156 8.938 26.812 1 46.41 212 ALA B O 1
ATOM 4443 N N . PRO B 1 213 ? 3.793 7.367 27.594 1 38.44 213 PRO B N 1
ATOM 4444 C CA . PRO B 1 213 ? 4.766 6.762 28.516 1 38.44 213 PRO B CA 1
ATOM 4445 C C . PRO B 1 213 ? 6.102 6.465 27.828 1 38.44 213 PRO B C 1
ATOM 4447 O O . PRO B 1 213 ? 6.133 6.059 26.672 1 38.44 213 PRO B O 1
ATOM 4450 N N . THR B 1 214 ? 7.16 7.234 28.266 1 36.84 214 THR B N 1
ATOM 4451 C CA . THR B 1 214 ? 8.547 6.977 27.891 1 36.84 214 THR B CA 1
ATOM 4452 C C . THR B 1 214 ? 8.805 5.477 27.781 1 36.84 214 THR B C 1
ATOM 4454 O O . THR B 1 214 ? 9.766 5.051 27.141 1 36.84 214 THR B O 1
ATOM 4457 N N . ASP B 1 215 ? 8.438 4.758 28.812 1 33.5 215 ASP B N 1
ATOM 4458 C CA . ASP B 1 215 ? 8.797 3.346 28.859 1 33.5 215 ASP B CA 1
ATOM 4459 C C . ASP B 1 215 ? 8.445 2.652 27.531 1 33.5 215 ASP B C 1
ATOM 4461 O O . ASP B 1 215 ? 8.57 1.432 27.422 1 33.5 215 ASP B O 1
ATOM 4465 N N . SER B 1 216 ? 7.527 3.15 26.969 1 33.34 216 SER B N 1
ATOM 4466 C CA . SER B 1 216 ? 7.293 2.291 25.812 1 33.34 216 SER B CA 1
ATOM 4467 C C . SER B 1 216 ? 8.453 2.365 24.828 1 33.34 216 SER B C 1
ATOM 4469 O O . SER B 1 216 ? 8.57 3.332 24.062 1 33.34 216 SER B O 1
ATOM 4471 N N . LEU B 1 217 ? 9.594 2.299 25.141 1 34.78 217 LEU B N 1
ATOM 4472 C CA . LEU B 1 217 ? 10.773 1.961 24.344 1 34.78 217 LEU B CA 1
ATOM 4473 C C . LEU B 1 217 ? 10.375 1.403 22.984 1 34.78 217 LEU B C 1
ATOM 4475 O O . LEU B 1 217 ? 11.109 1.552 22 1 34.78 217 LEU B O 1
ATOM 4479 N N . THR B 1 218 ? 9.508 0.486 23 1 36.03 218 THR B N 1
ATOM 4480 C CA . THR B 1 218 ? 8.93 -0.059 21.781 1 36.03 218 THR B CA 1
ATOM 4481 C C . THR B 1 218 ? 8.344 1.054 20.922 1 36.03 218 THR B C 1
ATOM 4483 O O . THR B 1 218 ? 8.008 0.829 19.75 1 36.03 218 THR B O 1
ATOM 4486 N N . ASP B 1 219 ? 7.938 2.24 21.484 1 35.75 219 ASP B N 1
ATOM 4487 C CA . ASP B 1 219 ? 7.137 3.287 20.859 1 35.75 219 ASP B CA 1
ATOM 4488 C C . ASP B 1 219 ? 8.031 4.344 20.203 1 35.75 219 ASP B C 1
ATOM 4490 O O . ASP B 1 219 ? 7.531 5.344 19.672 1 35.75 219 ASP B O 1
ATOM 4494 N N . ARG B 1 220 ? 9.195 4.738 20.828 1 38.56 220 ARG B N 1
ATOM 4495 C CA . ARG B 1 220 ? 9.992 5.859 20.328 1 38.56 220 ARG B CA 1
ATOM 4496 C C . ARG B 1 220 ? 10.359 5.672 18.859 1 38.56 220 ARG B C 1
ATOM 4498 O O . ARG B 1 220 ? 11.016 6.527 18.266 1 38.56 220 ARG B O 1
ATOM 4505 N N . THR B 1 221 ? 10.797 4.516 18.609 1 38.19 221 THR B N 1
ATOM 4506 C CA . THR B 1 221 ? 11.578 4.387 17.375 1 38.19 221 THR B CA 1
ATOM 4507 C C . THR B 1 221 ? 10.797 4.91 16.188 1 38.19 221 THR B C 1
ATOM 4509 O O . THR B 1 221 ? 11.219 4.75 15.039 1 38.19 221 THR B O 1
ATOM 4512 N N . LEU B 1 222 ? 9.547 5.176 16.391 1 42.59 222 LEU B N 1
ATOM 4513 C CA . LEU B 1 222 ? 8.852 5.262 15.102 1 42.59 222 LEU B CA 1
ATOM 4514 C C . LEU B 1 222 ? 9.438 6.379 14.242 1 42.59 222 LEU B C 1
ATOM 4516 O O . LEU B 1 222 ? 9.578 6.223 13.031 1 42.59 222 LEU B O 1
ATOM 4520 N N . ASP B 1 223 ? 9.391 7.762 14.844 1 41.81 223 ASP B N 1
ATOM 4521 C CA . ASP B 1 223 ? 9.57 8.891 13.938 1 41.81 223 ASP B CA 1
ATOM 4522 C C . ASP B 1 223 ? 11.047 9.234 13.766 1 41.81 223 ASP B C 1
ATOM 4524 O O . ASP B 1 223 ? 11.383 10.312 13.273 1 41.81 223 ASP B O 1
ATOM 4528 N N . GLN B 1 224 ? 11.914 8.445 14.359 1 39.62 224 GLN B N 1
ATOM 4529 C CA . GLN B 1 224 ? 13.203 9.047 14.047 1 39.62 224 GLN B CA 1
ATOM 4530 C C . GLN B 1 224 ? 13.422 9.125 12.539 1 39.62 224 GLN B C 1
ATOM 4532 O O . GLN B 1 224 ? 12.922 8.289 11.789 1 39.62 224 GLN B O 1
ATOM 4537 N N . GLN B 1 225 ? 13.734 10.281 12.141 1 45.47 225 GLN B N 1
ATOM 4538 C CA . GLN B 1 225 ? 14.172 10.602 10.781 1 45.47 225 GLN B CA 1
ATOM 4539 C C . GLN B 1 225 ? 14.641 9.352 10.047 1 45.47 225 GLN B C 1
ATOM 4541 O O . GLN B 1 225 ? 15.836 9.078 9.977 1 45.47 225 GLN B O 1
ATOM 4546 N N . CYS B 1 226 ? 13.812 8.312 10.211 1 50.28 226 CYS B N 1
ATOM 4547 C CA . CYS B 1 226 ? 14.281 7.094 9.562 1 50.28 226 CYS B CA 1
ATOM 4548 C C . CYS B 1 226 ? 14.352 7.27 8.055 1 50.28 226 CYS B C 1
ATOM 4550 O O . CYS B 1 226 ? 13.328 7.496 7.402 1 50.28 226 CYS B O 1
ATOM 4552 N N . THR B 1 227 ? 15.578 7.664 7.605 1 58.03 227 THR B N 1
ATOM 4553 C CA . THR B 1 227 ? 15.867 7.863 6.191 1 58.03 227 THR B CA 1
ATOM 4554 C C . THR B 1 227 ? 15.75 6.547 5.422 1 58.03 227 THR B C 1
ATOM 4556 O O . THR B 1 227 ? 15.641 6.547 4.195 1 58.03 227 THR B O 1
ATOM 4559 N N . VAL B 1 228 ? 15.602 5.391 6.234 1 75.44 228 VAL B N 1
ATOM 4560 C CA . VAL B 1 228 ? 15.516 4.137 5.492 1 75.44 228 VAL B CA 1
ATOM 4561 C C . VAL B 1 228 ? 14.383 3.279 6.066 1 75.44 228 VAL B C 1
ATOM 4563 O O . VAL B 1 228 ? 14.305 3.08 7.277 1 75.44 228 VAL B O 1
ATOM 4566 N N . THR B 1 229 ? 13.422 2.936 5.262 1 88.94 229 THR B N 1
ATOM 4567 C CA . THR B 1 229 ? 12.242 2.164 5.648 1 88.94 229 THR B CA 1
ATOM 4568 C C . THR B 1 229 ? 12.07 0.949 4.742 1 88.94 229 THR B C 1
ATOM 4570 O O . THR B 1 229 ? 12.492 0.97 3.582 1 88.94 229 THR B O 1
ATOM 4573 N N . ARG B 1 230 ? 11.555 -0.106 5.312 1 93.06 230 ARG B N 1
ATOM 4574 C CA . ARG B 1 230 ? 11.188 -1.234 4.465 1 93.06 230 ARG B CA 1
ATOM 4575 C C . ARG B 1 230 ? 10.188 -0.809 3.391 1 93.06 230 ARG B C 1
ATOM 4577 O O . ARG B 1 230 ? 9.227 -0.089 3.678 1 93.06 230 ARG B O 1
ATOM 4584 N N . PRO B 1 231 ? 10.391 -1.229 2.207 1 94.56 231 PRO B N 1
ATOM 4585 C CA . PRO B 1 231 ? 9.656 -0.697 1.06 1 94.56 231 PRO B CA 1
ATOM 4586 C C . PRO B 1 231 ? 8.148 -0.89 1.187 1 94.56 231 PRO B C 1
ATOM 4588 O O . PRO B 1 231 ? 7.371 -0.082 0.669 1 94.56 231 PRO B O 1
ATOM 4591 N N . GLY B 1 232 ? 7.66 -1.857 1.856 1 96.69 232 GLY B N 1
ATOM 4592 C CA . GLY B 1 232 ? 6.23 -2.121 1.943 1 96.69 232 GLY B CA 1
ATOM 4593 C C . GLY B 1 232 ? 5.512 -1.188 2.9 1 96.69 232 GLY B C 1
ATOM 4594 O O . GLY B 1 232 ? 4.285 -1.057 2.842 1 96.69 232 GLY B O 1
ATOM 4595 N N . LEU B 1 233 ? 6.184 -0.483 3.73 1 96.38 233 LEU B N 1
ATOM 4596 C CA . LEU B 1 233 ? 5.598 0.255 4.844 1 96.38 233 LEU B CA 1
ATOM 4597 C C . LEU B 1 233 ? 4.766 1.429 4.34 1 96.38 233 LEU B C 1
ATOM 4599 O O . LEU B 1 233 ? 3.674 1.688 4.855 1 96.38 233 LEU B O 1
ATOM 4603 N N . ALA B 1 234 ? 5.305 2.111 3.354 1 96.88 234 ALA B N 1
ATOM 4604 C CA . ALA B 1 234 ? 4.621 3.32 2.904 1 96.88 234 ALA B CA 1
ATOM 4605 C C . ALA B 1 234 ? 3.281 2.982 2.254 1 96.88 234 ALA B C 1
ATOM 4607 O O . ALA B 1 234 ? 2.299 3.705 2.43 1 96.88 234 ALA B O 1
ATOM 4608 N N . ALA B 1 235 ? 3.279 1.914 1.472 1 98.5 235 ALA B N 1
ATOM 4609 C CA . ALA B 1 235 ? 2.023 1.476 0.865 1 98.5 235 ALA B CA 1
ATOM 4610 C C . ALA B 1 235 ? 0.988 1.136 1.933 1 98.5 235 ALA B C 1
ATOM 4612 O O . ALA B 1 235 ? -0.176 1.528 1.824 1 98.5 235 ALA B O 1
ATOM 4613 N N . ILE B 1 236 ? 1.417 0.476 2.967 1 98.69 236 ILE B N 1
ATOM 4614 C CA . ILE B 1 236 ? 0.528 0.067 4.051 1 98.69 236 ILE B CA 1
ATOM 4615 C C . ILE B 1 236 ? 0.031 1.3 4.801 1 98.69 236 ILE B C 1
ATOM 4617 O O . ILE B 1 236 ? -1.177 1.516 4.922 1 98.69 236 ILE B O 1
ATOM 4621 N N . ALA B 1 237 ? 0.95 2.1 5.258 1 98.44 237 ALA B N 1
ATOM 4622 C CA . ALA B 1 237 ? 0.609 3.264 6.07 1 98.44 237 ALA B CA 1
ATOM 4623 C C . ALA B 1 237 ? -0.221 4.266 5.273 1 98.44 237 ALA B C 1
ATOM 4625 O O . ALA B 1 237 ? -1.156 4.867 5.805 1 98.44 237 ALA B O 1
ATOM 4626 N N . GLY B 1 238 ? 0.155 4.477 4.023 1 98.69 238 GLY B N 1
ATOM 4627 C CA . GLY B 1 238 ? -0.617 5.367 3.17 1 98.69 238 GLY B CA 1
ATOM 4628 C C . GLY B 1 238 ? -2.053 4.914 2.982 1 98.69 238 GLY B C 1
ATOM 4629 O O . GLY B 1 238 ? -2.979 5.727 3.051 1 98.69 238 GLY B O 1
ATOM 4630 N N . ALA B 1 239 ? -2.199 3.643 2.73 1 98.81 239 ALA B N 1
ATOM 4631 C CA . ALA B 1 239 ? -3.541 3.086 2.576 1 98.81 239 ALA B CA 1
ATOM 4632 C C . ALA B 1 239 ? -4.352 3.244 3.857 1 98.81 239 ALA B C 1
ATOM 4634 O O . ALA B 1 239 ? -5.512 3.664 3.82 1 98.81 239 ALA B O 1
ATOM 4635 N N . LEU B 1 240 ? -3.725 2.93 4.973 1 98.69 240 LEU B N 1
ATOM 4636 C CA . LEU B 1 240 ? -4.414 3.025 6.254 1 98.69 240 LEU B CA 1
ATOM 4637 C C . LEU B 1 240 ? -4.801 4.469 6.559 1 98.69 240 LEU B C 1
ATOM 4639 O O . LEU B 1 240 ? -5.863 4.727 7.129 1 98.69 240 LEU B O 1
ATOM 4643 N N . ALA B 1 241 ? -3.955 5.391 6.203 1 98.75 241 ALA B N 1
ATOM 4644 C CA . ALA B 1 241 ? -4.238 6.809 6.41 1 98.75 241 ALA B CA 1
ATOM 4645 C C . ALA B 1 241 ? -5.5 7.23 5.66 1 98.75 241 ALA B C 1
ATOM 4647 O O . ALA B 1 241 ? -6.367 7.902 6.223 1 98.75 241 ALA B O 1
ATOM 4648 N N . VAL B 1 242 ? -5.617 6.812 4.43 1 98.81 242 VAL B N 1
ATOM 4649 C CA . VAL B 1 242 ? -6.762 7.191 3.609 1 98.81 242 VAL B CA 1
ATOM 4650 C C . VAL B 1 242 ? -8.016 6.473 4.105 1 98.81 242 VAL B C 1
ATOM 4652 O O . VAL B 1 242 ? -9.094 7.062 4.168 1 98.81 242 VAL B O 1
ATOM 4655 N N . GLU B 1 243 ? -7.883 5.211 4.465 1 98.06 243 GLU B N 1
ATOM 4656 C CA . GLU B 1 243 ? -9.023 4.465 4.988 1 98.06 243 GLU B CA 1
ATOM 4657 C C . GLU B 1 243 ? -9.539 5.078 6.285 1 98.06 243 GLU B C 1
ATOM 4659 O O . GLU B 1 243 ? -10.742 5.082 6.543 1 98.06 243 GLU B O 1
ATOM 4664 N N . LEU B 1 244 ? -8.617 5.555 7.086 1 97.56 244 LEU B N 1
ATOM 4665 C CA . LEU B 1 244 ? -9.008 6.254 8.305 1 97.56 244 LEU B CA 1
ATOM 4666 C C . LEU B 1 244 ? -9.781 7.527 7.98 1 97.56 244 LEU B C 1
ATOM 4668 O O . LEU B 1 244 ? -10.82 7.801 8.586 1 97.56 244 LEU B O 1
ATOM 4672 N N . MET B 1 245 ? -9.32 8.305 7.047 1 98.12 245 MET B N 1
ATOM 4673 C CA . MET B 1 245 ? -10.008 9.516 6.613 1 98.12 245 MET B CA 1
ATOM 4674 C C . MET B 1 245 ? -11.43 9.195 6.145 1 98.12 245 MET B C 1
ATOM 4676 O O . MET B 1 245 ? -12.383 9.852 6.562 1 98.12 245 MET B O 1
ATOM 4680 N N . VAL B 1 246 ? -11.523 8.18 5.262 1 97.25 246 VAL B N 1
ATOM 4681 C CA . VAL B 1 246 ? -12.82 7.844 4.684 1 97.25 246 VAL B CA 1
ATOM 4682 C C . VAL B 1 246 ? -13.773 7.379 5.785 1 97.25 246 VAL B C 1
ATOM 4684 O O . VAL B 1 246 ? -14.953 7.754 5.797 1 97.25 246 VAL B O 1
ATOM 4687 N N . SER B 1 247 ? -13.258 6.578 6.703 1 95.12 247 SER B N 1
ATOM 4688 C CA . SER B 1 247 ? -14.078 6.148 7.832 1 95.12 247 SER B CA 1
ATOM 4689 C C . SER B 1 247 ? -14.57 7.34 8.641 1 95.12 247 SER B C 1
ATOM 4691 O O . SER B 1 247 ? -15.734 7.379 9.047 1 95.12 247 SER B O 1
ATOM 4693 N N . LEU B 1 248 ? -13.695 8.281 8.852 1 95.06 248 LEU B N 1
ATOM 4694 C CA . LEU B 1 248 ? -14.055 9.477 9.609 1 95.06 248 LEU B CA 1
ATOM 4695 C C . LEU B 1 248 ? -15.086 10.312 8.859 1 95.06 248 LEU B C 1
ATOM 4697 O O . LEU B 1 248 ? -16.047 10.797 9.453 1 95.06 248 LEU B O 1
ATOM 4701 N N . LEU B 1 249 ? -14.891 10.461 7.578 1 95.94 249 LEU B N 1
ATOM 4702 C CA . LEU B 1 249 ? -15.812 11.219 6.738 1 95.94 249 LEU B CA 1
ATOM 4703 C C . LEU B 1 249 ? -17.219 10.617 6.785 1 95.94 249 LEU B C 1
ATOM 4705 O O . LEU B 1 249 ? -18.203 11.344 6.691 1 95.94 249 LEU B O 1
ATOM 4709 N N . GLN B 1 250 ? -17.266 9.297 6.945 1 93.75 250 GLN B N 1
ATOM 4710 C CA . GLN B 1 250 ? -18.547 8.594 6.875 1 93.75 250 GLN B CA 1
ATOM 4711 C C . GLN B 1 250 ? -19.203 8.508 8.25 1 93.75 250 GLN B C 1
ATOM 4713 O O . GLN B 1 250 ? -20.344 8.055 8.375 1 93.75 250 GLN B O 1
ATOM 4718 N N . HIS B 1 251 ? -18.484 8.922 9.273 1 92 251 HIS B N 1
ATOM 4719 C CA . HIS B 1 251 ? -19.047 8.922 10.617 1 92 251 HIS B CA 1
ATOM 4720 C C . HIS B 1 251 ? -19.953 10.133 10.828 1 92 251 HIS B C 1
ATOM 4722 O O . HIS B 1 251 ? -19.625 11.242 10.406 1 92 251 HIS B O 1
ATOM 4728 N N . PRO B 1 252 ? -21.047 9.93 11.469 1 90.56 252 PRO B N 1
ATOM 4729 C CA . PRO B 1 252 ? -21.984 11.039 11.672 1 90.56 252 PRO B CA 1
ATOM 4730 C C . PRO B 1 252 ? -21.375 12.188 12.461 1 90.56 252 PRO B C 1
ATOM 4732 O O . PRO B 1 252 ? -21.719 13.352 12.234 1 90.56 252 PRO B O 1
ATOM 4735 N N . ASP B 1 253 ? -20.406 11.938 13.344 1 90.56 253 ASP B N 1
ATOM 4736 C CA . ASP B 1 253 ? -19.812 12.984 14.172 1 90.56 253 ASP B CA 1
ATOM 4737 C C . ASP B 1 253 ? -18.578 13.578 13.516 1 90.56 253 ASP B C 1
ATOM 4739 O O . ASP B 1 253 ? -17.969 14.516 14.039 1 90.56 253 ASP B O 1
ATOM 4743 N N . GLY B 1 254 ? -18.156 13.016 12.445 1 90.62 254 GLY B N 1
ATOM 4744 C CA . GLY B 1 254 ? -17 13.547 11.734 1 90.62 254 GLY B CA 1
ATOM 4745 C C . GLY B 1 254 ? -15.773 13.695 12.609 1 90.62 254 GLY B C 1
ATOM 4746 O O . GLY B 1 254 ? -15.383 12.758 13.312 1 90.62 254 GLY B O 1
ATOM 4747 N N . ILE B 1 255 ? -15.211 14.828 12.609 1 90.25 255 ILE B N 1
ATOM 4748 C CA . ILE B 1 255 ? -13.953 15.117 13.297 1 90.25 255 ILE B CA 1
ATOM 4749 C C . ILE B 1 255 ? -14.156 14.992 14.805 1 90.25 255 ILE B C 1
ATOM 4751 O O . ILE B 1 255 ? -13.188 14.859 15.562 1 90.25 255 ILE B O 1
ATOM 4755 N N . ASN B 1 256 ? -15.406 14.969 15.312 1 90.12 256 ASN B N 1
ATOM 4756 C CA . ASN B 1 256 ? -15.719 14.898 16.734 1 90.12 256 ASN B CA 1
ATOM 4757 C C . ASN B 1 256 ? -15.945 13.453 17.188 1 90.12 256 ASN B C 1
ATOM 4759 O O . ASN B 1 256 ? -16.203 13.203 18.359 1 90.12 256 ASN B O 1
ATOM 4763 N N . ALA B 1 257 ? -15.75 12.523 16.281 1 90.62 257 ALA B N 1
ATOM 4764 C CA . ALA B 1 257 ? -16.016 11.125 16.609 1 90.62 257 ALA B CA 1
ATOM 4765 C C . ALA B 1 257 ? -15.039 10.617 17.672 1 90.62 257 ALA B C 1
ATOM 4767 O O . ALA B 1 257 ? -13.852 10.93 17.625 1 90.62 257 ALA B O 1
ATOM 4768 N N . LYS B 1 258 ? -15.562 9.844 18.594 1 89.31 258 LYS B N 1
ATOM 4769 C CA . LYS B 1 258 ? -14.711 9.195 19.594 1 89.31 258 LYS B CA 1
ATOM 4770 C C . LYS B 1 258 ? -13.875 8.086 18.953 1 89.31 258 LYS B C 1
ATOM 4772 O O . LYS B 1 258 ? -14.094 7.715 17.812 1 89.31 258 LYS B O 1
ATOM 4777 N N . ALA B 1 259 ? -12.898 7.719 19.719 1 91.5 259 ALA B N 1
ATOM 4778 C CA . ALA B 1 259 ? -12 6.699 19.188 1 91.5 259 ALA B CA 1
ATOM 4779 C C . ALA B 1 259 ? -12.414 5.305 19.656 1 91.5 259 ALA B C 1
ATOM 4781 O O . ALA B 1 259 ? -12.82 5.121 20.797 1 91.5 259 ALA B O 1
ATOM 4782 N N . ASP B 1 260 ? -12.32 4.363 18.734 1 89.75 260 ASP B N 1
ATOM 4783 C CA . ASP B 1 260 ? -12.492 2.949 19.062 1 89.75 260 ASP B CA 1
ATOM 4784 C C . ASP B 1 260 ? -11.148 2.287 19.359 1 89.75 260 ASP B C 1
ATOM 4786 O O . ASP B 1 260 ? -10.109 2.744 18.875 1 89.75 260 ASP B O 1
ATOM 4790 N N . THR B 1 261 ? -11.227 1.312 20.25 1 82.62 261 THR B N 1
ATOM 4791 C CA . THR B 1 261 ? -10.094 0.406 20.422 1 82.62 261 THR B CA 1
ATOM 4792 C C . THR B 1 261 ? -10.484 -1.023 20.062 1 82.62 261 THR B C 1
ATOM 4794 O O . THR B 1 261 ? -11.641 -1.29 19.719 1 82.62 261 THR B O 1
ATOM 4797 N N . SER B 1 262 ? -9.492 -1.863 20.031 1 73.62 262 SER B N 1
ATOM 4798 C CA . SER B 1 262 ? -9.766 -3.248 19.656 1 73.62 262 SER B CA 1
ATOM 4799 C C . SER B 1 262 ? -10.773 -3.891 20.594 1 73.62 262 SER B C 1
ATOM 4801 O O . SER B 1 262 ? -11.523 -4.781 20.203 1 73.62 262 SER B O 1
ATOM 4803 N N . ASN B 1 263 ? -10.742 -3.555 21.719 1 69.06 263 ASN B N 1
ATOM 4804 C CA . ASN B 1 263 ? -11.562 -4.18 22.75 1 69.06 263 ASN B CA 1
ATOM 4805 C C . ASN B 1 263 ? -12.852 -3.393 23 1 69.06 263 ASN B C 1
ATOM 4807 O O . ASN B 1 263 ? -13.758 -3.875 23.672 1 69.06 263 ASN B O 1
ATOM 4811 N N . ASN B 1 264 ? -12.852 -2.291 22.609 1 65.38 264 ASN B N 1
ATOM 4812 C CA . ASN B 1 264 ? -13.984 -1.435 22.922 1 65.38 264 ASN B CA 1
ATOM 4813 C C . ASN B 1 264 ? -14.547 -0.755 21.688 1 65.38 264 ASN B C 1
ATOM 4815 O O . ASN B 1 264 ? -13.945 0.183 21.156 1 65.38 264 ASN B O 1
ATOM 4819 N N . GLN B 1 265 ? -15.539 -1.598 21.25 1 62.69 265 GLN B N 1
ATOM 4820 C CA . GLN B 1 265 ? -16.25 -0.943 20.156 1 62.69 265 GLN B CA 1
ATOM 4821 C C . GLN B 1 265 ? -17.297 0.041 20.688 1 62.69 265 GLN B C 1
ATOM 4823 O O . GLN B 1 265 ? -18.094 -0.302 21.562 1 62.69 265 GLN B O 1
ATOM 4828 N N . THR B 1 266 ? -17.016 1.175 20.688 1 56.78 266 THR B N 1
ATOM 4829 C CA . THR B 1 266 ? -18.031 2.119 21.109 1 56.78 266 THR B CA 1
ATOM 4830 C C . THR B 1 266 ? -19.359 1.825 20.422 1 56.78 266 THR B C 1
ATOM 4832 O O . THR B 1 266 ? -19.391 1.431 19.25 1 56.78 266 THR B O 1
ATOM 4835 N N . GLN B 1 267 ? -20.25 1.048 21.219 1 50.03 267 GLN B N 1
ATOM 4836 C CA . GLN B 1 267 ? -21.578 0.619 20.797 1 50.03 267 GLN B CA 1
ATOM 4837 C C . GLN B 1 267 ? -21.984 1.29 19.484 1 50.03 267 GLN B C 1
ATOM 4839 O O . GLN B 1 267 ? -22.469 0.625 18.562 1 50.03 267 GLN B O 1
ATOM 4844 N N . SER B 1 268 ? -22.812 2.344 19.609 1 46.56 268 SER B N 1
ATOM 4845 C CA . SER B 1 268 ? -23.609 3.055 18.609 1 46.56 268 SER B CA 1
ATOM 4846 C C . SER B 1 268 ? -22.766 3.375 17.375 1 46.56 268 SER B C 1
ATOM 4848 O O . SER B 1 268 ? -23.312 3.635 16.297 1 46.56 268 SER B O 1
ATOM 4850 N N . SER B 1 269 ? -21.391 3.852 17.422 1 52.06 269 SER B N 1
ATOM 4851 C CA . SER B 1 269 ? -20.828 5.031 16.766 1 52.06 269 SER B CA 1
ATOM 4852 C C . SER B 1 269 ? -19.75 4.648 15.758 1 52.06 269 SER B C 1
ATOM 4854 O O . SER B 1 269 ? -19.078 5.52 15.203 1 52.06 269 SER B O 1
ATOM 4856 N N . GLY B 1 270 ? -19.5 3.312 15.547 1 59.91 270 GLY B N 1
ATOM 4857 C CA . GLY B 1 270 ? -18.484 3.188 14.516 1 59.91 270 GLY B CA 1
ATOM 4858 C C . GLY B 1 270 ? -18.953 3.637 13.148 1 59.91 270 GLY B C 1
ATOM 4859 O O . GLY B 1 270 ? -20.125 3.965 12.977 1 59.91 270 GLY B O 1
ATOM 4860 N N . SER B 1 271 ? -17.984 3.967 12.312 1 71.56 271 SER B N 1
ATOM 4861 C CA . SER B 1 271 ? -18.281 4.273 10.914 1 71.56 271 SER B CA 1
ATOM 4862 C C . SER B 1 271 ? -18.859 3.062 10.188 1 71.56 271 SER B C 1
ATOM 4864 O O . SER B 1 271 ? -18.75 1.935 10.672 1 71.56 271 SER B O 1
ATOM 4866 N N . ILE B 1 272 ? -19.609 3.197 9.266 1 84.75 272 ILE B N 1
ATOM 4867 C CA . ILE B 1 272 ? -20.172 2.143 8.422 1 84.75 272 ILE B CA 1
ATOM 4868 C C . ILE B 1 272 ? -19.031 1.263 7.887 1 84.75 272 ILE B C 1
ATOM 4870 O O . ILE B 1 272 ? -19.281 0.162 7.391 1 84.75 272 ILE B O 1
ATOM 4874 N N . LEU B 1 273 ? -17.797 1.763 8.141 1 90.44 273 LEU B N 1
ATOM 4875 C CA . LEU B 1 273 ? -16.656 1.038 7.586 1 90.44 273 LEU B CA 1
ATOM 4876 C C . LEU B 1 273 ? -15.914 0.272 8.672 1 90.44 273 LEU B C 1
ATOM 4878 O O . LEU B 1 273 ? -14.883 -0.353 8.414 1 90.44 273 LEU B O 1
ATOM 4882 N N . GLY B 1 274 ? -16.391 0.308 9.867 1 90.5 274 GLY B N 1
ATOM 4883 C CA . GLY B 1 274 ? -15.742 -0.406 10.961 1 90.5 274 GLY B CA 1
ATOM 4884 C C . GLY B 1 274 ? -15.281 0.509 12.078 1 90.5 274 GLY B C 1
ATOM 4885 O O . GLY B 1 274 ? -15.898 1.544 12.344 1 90.5 274 GLY B O 1
ATOM 4886 N N . LEU B 1 275 ? -14.242 0.097 12.758 1 92.56 275 LEU B N 1
ATOM 4887 C CA . LEU B 1 275 ? -13.695 0.855 13.883 1 92.56 275 LEU B CA 1
ATOM 4888 C C . LEU B 1 275 ? -13.133 2.191 13.414 1 92.56 275 LEU B C 1
ATOM 4890 O O . LEU B 1 275 ? -12.688 2.314 12.273 1 92.56 275 LEU B O 1
ATOM 4894 N N . LEU B 1 276 ? -13.211 3.109 14.273 1 94.12 276 LEU B N 1
ATOM 4895 C CA . LEU B 1 276 ? -12.594 4.41 14.047 1 94.12 276 LEU B CA 1
ATOM 4896 C C . LEU B 1 276 ? -11.516 4.691 15.094 1 94.12 276 LEU B C 1
ATOM 4898 O O . LEU B 1 276 ? -11.789 5.324 16.109 1 94.12 276 LEU B O 1
ATOM 4902 N N . PRO B 1 277 ? -10.289 4.273 14.812 1 94.5 277 PRO B N 1
ATOM 4903 C CA . PRO B 1 277 ? -9.219 4.441 15.805 1 94.5 277 PRO B CA 1
ATOM 4904 C C . PRO B 1 277 ? -8.688 5.875 15.852 1 94.5 277 PRO B C 1
ATOM 4906 O O . PRO B 1 277 ? -8.938 6.664 14.938 1 94.5 277 PRO B O 1
ATOM 4909 N N . HIS B 1 278 ? -8.039 6.164 16.984 1 94.75 278 HIS B N 1
ATOM 4910 C CA . HIS B 1 278 ? -7.25 7.387 17.078 1 94.75 278 HIS B CA 1
ATOM 4911 C C . HIS B 1 278 ? -5.879 7.211 16.438 1 94.75 278 HIS B C 1
ATOM 4913 O O . HIS B 1 278 ? -5.504 7.973 15.539 1 94.75 278 HIS B O 1
ATOM 4919 N N . GLN B 1 279 ? -5.219 6.148 16.891 1 95.19 279 GLN B N 1
ATOM 4920 C CA . GLN B 1 279 ? -3.887 5.824 16.391 1 95.19 279 GLN B CA 1
ATOM 4921 C C . GLN B 1 279 ? -3.791 4.355 15.984 1 95.19 279 GLN B C 1
ATOM 4923 O O . GLN B 1 279 ? -4.32 3.48 16.672 1 95.19 279 GLN B O 1
ATOM 4928 N N . ILE B 1 280 ? -3.229 4.152 14.883 1 96.38 280 ILE B N 1
ATOM 4929 C CA . ILE B 1 280 ? -2.816 2.824 14.438 1 96.38 280 ILE B CA 1
ATOM 4930 C C . ILE B 1 280 ? -1.293 2.727 14.453 1 96.38 280 ILE B C 1
ATOM 4932 O O . ILE B 1 280 ? -0.616 3.391 13.664 1 96.38 280 ILE B O 1
ATOM 4936 N N . ARG B 1 281 ? -0.784 2 15.32 1 95.31 281 ARG B N 1
ATOM 4937 C CA . ARG B 1 281 ? 0.643 1.694 15.336 1 95.31 281 ARG B CA 1
ATOM 4938 C C . ARG B 1 281 ? 0.915 0.306 14.773 1 95.31 281 ARG B C 1
ATOM 4940 O O . ARG B 1 281 ? 0.429 -0.694 15.305 1 95.31 281 ARG B O 1
ATOM 4947 N N . GLY B 1 282 ? 1.645 0.332 13.734 1 95.69 282 GLY B N 1
ATOM 4948 C CA . GLY B 1 282 ? 1.881 -0.931 13.055 1 95.69 282 GLY B CA 1
ATOM 4949 C C . GLY B 1 282 ? 3.301 -1.439 13.219 1 95.69 282 GLY B C 1
ATOM 4950 O O . GLY B 1 282 ? 4.246 -0.652 13.258 1 95.69 282 GLY B O 1
ATOM 4951 N N . PHE B 1 283 ? 3.402 -2.713 13.234 1 93.69 283 PHE B N 1
ATOM 4952 C CA . PHE B 1 283 ? 4.664 -3.436 13.359 1 93.69 283 PHE B CA 1
ATOM 4953 C C . PHE B 1 283 ? 4.797 -4.484 12.266 1 93.69 283 PHE B C 1
ATOM 4955 O O . PHE B 1 283 ? 4.203 -5.562 12.352 1 93.69 283 PHE B O 1
ATOM 4962 N N . LEU B 1 284 ? 5.586 -4.203 11.352 1 94.06 284 LEU B N 1
ATOM 4963 C CA . LEU B 1 284 ? 5.688 -5.062 10.172 1 94.06 284 LEU B CA 1
ATOM 4964 C C . LEU B 1 284 ? 6.352 -6.391 10.523 1 94.06 284 LEU B C 1
ATOM 4966 O O . LEU B 1 284 ? 6.027 -7.426 9.938 1 94.06 284 LEU B O 1
ATOM 4970 N N . GLY B 1 285 ? 7.309 -6.406 11.469 1 91.38 285 GLY B N 1
ATOM 4971 C CA . GLY B 1 285 ? 7.965 -7.633 11.891 1 91.38 285 GLY B CA 1
ATOM 4972 C C . GLY B 1 285 ? 7.012 -8.633 12.523 1 91.38 285 GLY B C 1
ATOM 4973 O O . GLY B 1 285 ? 7.254 -9.836 12.484 1 91.38 285 GLY B O 1
ATOM 4974 N N . GLN B 1 286 ? 5.949 -8.133 13.094 1 92.62 286 GLN B N 1
ATOM 4975 C CA . GLN B 1 286 ? 4.957 -8.977 13.75 1 92.62 286 GLN B CA 1
ATOM 4976 C C . GLN B 1 286 ? 3.682 -9.086 12.922 1 92.62 286 GLN B C 1
ATOM 4978 O O . GLN B 1 286 ? 2.768 -9.828 13.266 1 92.62 286 GLN B O 1
ATOM 4983 N N . PHE B 1 287 ? 3.627 -8.375 11.852 1 95.06 287 PHE B N 1
ATOM 4984 C CA . PHE B 1 287 ? 2.449 -8.281 11 1 95.06 287 PHE B CA 1
ATOM 4985 C C . PHE B 1 287 ? 1.207 -7.961 11.82 1 95.06 287 PHE B C 1
ATOM 4987 O O . PHE B 1 287 ? 0.173 -8.617 11.672 1 95.06 287 PHE B O 1
ATOM 4994 N N . SER B 1 288 ? 1.371 -6.844 12.641 1 94.44 288 SER B N 1
ATOM 4995 C CA . SER B 1 288 ? 0.27 -6.516 13.539 1 94.44 288 SER B CA 1
ATOM 4996 C C . SER B 1 288 ? 0.099 -5.008 13.672 1 94.44 288 SER B C 1
ATOM 4998 O O . SER B 1 288 ? 1.021 -4.242 13.383 1 94.44 288 SER B O 1
ATOM 5000 N N . ASN B 1 289 ? -1.084 -4.656 14.039 1 95.62 289 ASN B N 1
ATOM 5001 C CA . ASN B 1 289 ? -1.434 -3.279 14.383 1 95.62 289 ASN B CA 1
ATOM 5002 C C . ASN B 1 289 ? -1.903 -3.16 15.828 1 95.62 289 ASN B C 1
ATOM 5004 O O . ASN B 1 289 ? -2.572 -4.059 16.344 1 95.62 289 ASN B O 1
ATOM 5008 N N . MET B 1 290 ? -1.562 -2.084 16.422 1 93.81 290 MET B N 1
ATOM 5009 C CA . MET B 1 290 ? -2.098 -1.717 17.719 1 93.81 290 MET B CA 1
ATOM 5010 C C . MET B 1 290 ? -2.898 -0.423 17.641 1 93.81 290 MET B C 1
ATOM 5012 O O . MET B 1 290 ? -2.439 0.562 17.062 1 93.81 290 MET B O 1
ATOM 5016 N N . LEU B 1 291 ? -4.098 -0.489 18.141 1 94.38 291 LEU B N 1
ATOM 5017 C CA . LEU B 1 291 ? -4.93 0.708 18.219 1 94.38 291 LEU B CA 1
ATOM 5018 C C . LEU B 1 291 ? -4.789 1.388 19.578 1 94.38 291 LEU B C 1
ATOM 5020 O O . LEU B 1 291 ? -5.129 0.8 20.609 1 94.38 291 LEU B O 1
ATOM 5024 N N . ILE B 1 292 ? -4.348 2.615 19.547 1 91 292 ILE B N 1
ATOM 5025 C CA . ILE B 1 292 ? -4.047 3.336 20.781 1 91 292 ILE B CA 1
ATOM 5026 C C . ILE B 1 292 ? -4.809 4.66 20.812 1 91 292 ILE B C 1
ATOM 5028 O O . ILE B 1 292 ? -5.035 5.273 19.766 1 91 292 ILE B O 1
ATOM 5032 N N . VAL B 1 293 ? -5.191 5.07 22 1 90.94 293 VAL B N 1
ATOM 5033 C CA . VAL B 1 293 ? -5.859 6.355 22.172 1 90.94 293 VAL B CA 1
ATOM 5034 C C . VAL B 1 293 ? -5.004 7.277 23.031 1 90.94 293 VAL B C 1
ATOM 5036 O O . VAL B 1 293 ? -4.527 6.875 24.094 1 90.94 293 VAL B O 1
ATOM 5039 N N . GLY B 1 294 ? -4.695 8.398 22.516 1 89.12 294 GLY B N 1
ATOM 5040 C CA . GLY B 1 294 ? -4.016 9.445 23.266 1 89.12 294 GLY B CA 1
ATOM 5041 C C . GLY B 1 294 ? -4.879 10.672 23.5 1 89.12 294 GLY B C 1
ATOM 5042 O O . GLY B 1 294 ? -5.586 11.117 22.594 1 89.12 294 GLY B O 1
ATOM 5043 N N . GLN B 1 295 ? -4.781 11.227 24.641 1 87.75 295 GLN B N 1
ATOM 5044 C CA . GLN B 1 295 ? -5.609 12.375 24.984 1 87.75 295 GLN B CA 1
ATOM 5045 C C . GLN B 1 295 ? -4.898 13.688 24.656 1 87.75 295 GLN B C 1
ATOM 5047 O O . GLN B 1 295 ? -3.67 13.734 24.609 1 87.75 295 GLN B O 1
ATOM 5052 N N . ALA B 1 296 ? -5.734 14.664 24.484 1 90.44 296 ALA B N 1
ATOM 5053 C CA . ALA B 1 296 ? -5.195 16.016 24.297 1 90.44 296 ALA B CA 1
ATOM 5054 C C . ALA B 1 296 ? -4.512 16.516 25.562 1 90.44 296 ALA B C 1
ATOM 5056 O O . ALA B 1 296 ? -4.941 16.188 26.672 1 90.44 296 ALA B O 1
ATOM 5057 N N . TYR B 1 297 ? -3.482 17.25 25.359 1 88.62 297 TYR B N 1
ATOM 5058 C CA . TYR B 1 297 ? -2.707 17.797 26.484 1 88.62 297 TYR B CA 1
ATOM 5059 C C . TYR B 1 297 ? -2.818 19.312 26.531 1 88.62 297 TYR B C 1
ATOM 5061 O O . TYR B 1 297 ? -2.564 20 25.547 1 88.62 297 TYR B O 1
ATOM 5069 N N . GLU B 1 298 ? -3.102 19.797 27.656 1 89.44 298 GLU B N 1
ATOM 5070 C CA . GLU B 1 298 ? -3.352 21.234 27.812 1 89.44 298 GLU B CA 1
ATOM 5071 C C . GLU B 1 298 ? -2.086 22.047 27.562 1 89.44 298 GLU B C 1
ATOM 5073 O O . GLU B 1 298 ? -2.16 23.219 27.188 1 89.44 298 GLU B O 1
ATOM 5078 N N . LYS B 1 299 ? -0.939 21.469 27.781 1 92.31 299 LYS B N 1
ATOM 5079 C CA . LYS B 1 299 ? 0.326 22.172 27.594 1 92.31 299 LYS B CA 1
ATOM 5080 C C . LYS B 1 299 ? 1.018 21.719 26.312 1 92.31 299 LYS B C 1
ATOM 5082 O O . LYS B 1 299 ? 2.248 21.719 26.234 1 92.31 299 LYS B O 1
ATOM 5087 N N . CYS B 1 300 ? 0.177 21.234 25.375 1 93 300 CYS B N 1
ATOM 5088 C CA . CYS B 1 300 ? 0.744 20.797 24.109 1 93 300 CYS B CA 1
ATOM 5089 C C . CYS B 1 300 ? 1.466 21.953 23.406 1 93 300 CYS B C 1
ATOM 5091 O O . CYS B 1 300 ? 0.973 23.078 23.391 1 93 300 CYS B O 1
ATOM 5093 N N . THR B 1 301 ? 2.51 21.656 22.766 1 93.88 301 THR B N 1
ATOM 5094 C CA . THR B 1 301 ? 3.346 22.656 22.125 1 93.88 301 THR B CA 1
ATOM 5095 C C . THR B 1 301 ? 2.855 22.953 20.719 1 93.88 301 THR B C 1
ATOM 5097 O O . THR B 1 301 ? 3.488 23.719 19.984 1 93.88 301 THR B O 1
ATOM 5100 N N . ALA B 1 302 ? 1.71 22.375 20.328 1 94.25 302 ALA B N 1
ATOM 5101 C CA . ALA B 1 302 ? 1.22 22.594 18.969 1 94.25 302 ALA B CA 1
ATOM 5102 C C . ALA B 1 302 ? -0.256 22.984 18.969 1 94.25 302 ALA B C 1
ATOM 5104 O O . ALA B 1 302 ? -0.627 24.047 18.484 1 94.25 302 ALA B O 1
ATOM 5105 N N . CYS B 1 303 ? -1.032 22.266 19.703 1 94 303 CYS B N 1
ATOM 5106 C CA . CYS B 1 303 ? -2.465 22.438 19.484 1 94 303 CYS B CA 1
ATOM 5107 C C . CYS B 1 303 ? -3.121 23.078 20.703 1 94 303 CYS B C 1
ATOM 5109 O O . CYS B 1 303 ? -4.344 23.234 20.75 1 94 303 CYS B O 1
ATOM 5111 N N . SER B 1 304 ? -2.385 23.422 21.75 1 92.38 304 SER B N 1
ATOM 5112 C CA . SER B 1 304 ? -2.977 24 22.953 1 92.38 304 SER B CA 1
ATOM 5113 C C . SER B 1 304 ? -3.514 25.391 22.688 1 92.38 304 SER B C 1
ATOM 5115 O O . SER B 1 304 ? -3.074 26.062 21.75 1 92.38 304 SER B O 1
ATOM 5117 N N . GLU B 1 305 ? -4.402 25.797 23.547 1 93.62 305 GLU B N 1
ATOM 5118 C CA . GLU B 1 305 ? -4.984 27.141 23.422 1 93.62 305 GLU B CA 1
ATOM 5119 C C . GLU B 1 305 ? -3.916 28.219 23.531 1 93.62 305 GLU B C 1
ATOM 5121 O O . GLU B 1 305 ? -3.996 29.25 22.875 1 93.62 305 GLU B O 1
ATOM 5126 N N . LYS B 1 306 ? -2.955 28.047 24.344 1 95 306 LYS B N 1
ATOM 5127 C CA . LYS B 1 306 ? -1.882 29.016 24.531 1 95 306 LYS B CA 1
ATOM 5128 C C . LYS B 1 306 ? -1.095 29.219 23.25 1 95 306 LYS B C 1
ATOM 5130 O O . LYS B 1 306 ? -0.737 30.359 22.922 1 95 306 LYS B O 1
ATOM 5135 N N . ILE B 1 307 ? -0.866 28.141 22.609 1 95.88 307 ILE B N 1
ATOM 5136 C CA . ILE B 1 307 ? -0.137 28.219 21.344 1 95.88 307 ILE B CA 1
ATOM 5137 C C . ILE B 1 307 ? -0.983 28.938 20.297 1 95.88 307 ILE B C 1
ATOM 5139 O O . ILE B 1 307 ? -0.492 29.828 19.609 1 95.88 307 ILE B O 1
ATOM 5143 N N . LEU B 1 308 ? -2.238 28.609 20.188 1 96.12 308 LEU B N 1
ATOM 5144 C CA . LEU B 1 308 ? -3.129 29.188 19.188 1 96.12 308 LEU B CA 1
ATOM 5145 C C . LEU B 1 308 ? -3.324 30.688 19.453 1 96.12 308 LEU B C 1
ATOM 5147 O O . LEU B 1 308 ? -3.369 3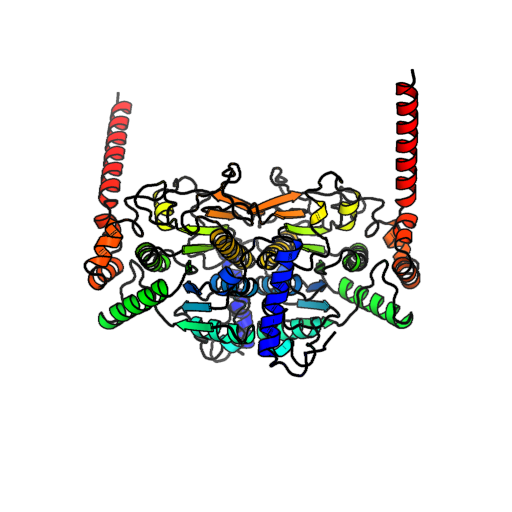1.484 18.516 1 96.12 308 LEU B O 1
ATOM 5151 N N . ASN B 1 309 ? -3.412 31.016 20.703 1 96.38 309 ASN B N 1
ATOM 5152 C CA . ASN B 1 309 ? -3.541 32.438 21.062 1 96.38 309 ASN B CA 1
ATOM 5153 C C . ASN B 1 309 ? -2.287 33.219 20.688 1 96.38 309 ASN B C 1
ATOM 5155 O O . ASN B 1 309 ? -2.381 34.344 20.172 1 96.38 309 ASN B O 1
ATOM 5159 N N . ALA B 1 310 ? -1.137 32.625 21 1 97 310 ALA B N 1
ATOM 5160 C CA . ALA B 1 310 ? 0.125 33.281 20.656 1 97 310 ALA B CA 1
ATOM 5161 C C . ALA B 1 310 ? 0.236 33.5 19.141 1 97 310 ALA B C 1
ATOM 5163 O O . ALA B 1 310 ? 0.678 34.531 18.688 1 97 310 ALA B O 1
ATOM 5164 N N . TYR B 1 311 ? -0.17 32.5 18.391 1 97.25 311 TYR B N 1
ATOM 5165 C CA . TYR B 1 311 ? -0.142 32.594 16.938 1 97.25 311 TYR B CA 1
ATOM 5166 C C . TYR B 1 311 ? -1.103 33.656 16.438 1 97.25 311 TYR B C 1
ATOM 5168 O O . TYR B 1 311 ? -0.781 34.406 15.516 1 97.25 311 TYR B O 1
ATOM 5176 N N . ASP B 1 312 ? -2.27 33.781 17.047 1 96.75 312 ASP B N 1
ATOM 5177 C CA . ASP B 1 312 ? -3.303 34.719 16.625 1 96.75 312 ASP B CA 1
ATOM 5178 C C . ASP B 1 312 ? -2.896 36.156 16.938 1 96.75 312 ASP B C 1
ATOM 5180 O O . ASP B 1 312 ? -3.268 37.094 16.219 1 96.75 312 ASP B O 1
ATOM 5184 N N . GLU B 1 313 ? -2.213 36.375 18 1 96.81 313 GLU B N 1
ATOM 5185 C CA . GLU B 1 313 ? -1.797 37.719 18.406 1 96.81 313 GLU B CA 1
ATOM 5186 C C . GLU B 1 313 ? -0.839 38.312 17.391 1 96.81 313 GLU B C 1
ATOM 5188 O O . GLU B 1 313 ? -1.045 39.469 16.938 1 96.81 313 GLU B O 1
ATOM 5193 N N . ASN B 1 314 ? 0.244 37.594 17.078 1 95.94 314 ASN B N 1
ATOM 5194 C CA . ASN B 1 314 ? 1.208 37.969 16.047 1 95.94 314 ASN B CA 1
ATOM 5195 C C . ASN B 1 314 ? 1.868 36.75 15.406 1 95.94 314 ASN B C 1
ATOM 5197 O O . ASN B 1 314 ? 2.91 36.281 15.875 1 95.94 314 ASN B O 1
ATOM 5201 N N . HIS B 1 315 ? 1.324 36.375 14.352 1 95.75 315 HIS B N 1
ATOM 5202 C CA . HIS B 1 315 ? 1.722 35.094 13.789 1 95.75 315 HIS B CA 1
ATOM 5203 C C . HIS B 1 315 ? 3.17 35.125 13.305 1 95.75 315 HIS B C 1
ATOM 5205 O O . HIS B 1 315 ? 3.922 34.188 13.531 1 95.75 315 HIS B O 1
ATOM 5211 N N . LEU B 1 316 ? 3.621 36.281 12.656 1 95.69 316 LEU B N 1
ATOM 5212 C CA . LEU B 1 316 ? 4.984 36.344 12.141 1 95.69 316 LEU B CA 1
ATOM 5213 C C . LEU B 1 316 ? 6 36.312 13.281 1 95.69 316 LEU B C 1
ATOM 5215 O O . LEU B 1 316 ? 6.957 35.531 13.25 1 95.69 316 LEU B O 1
ATOM 5219 N N . SER B 1 317 ? 5.781 37.156 14.266 1 95.25 317 SER B N 1
ATOM 5220 C CA . SER B 1 317 ? 6.699 37.219 15.398 1 95.25 317 SER B CA 1
ATOM 5221 C C . SER B 1 317 ? 6.754 35.906 16.141 1 95.25 317 SER B C 1
ATOM 5223 O O . SER B 1 317 ? 7.828 35.438 16.547 1 95.25 317 SER B O 1
ATOM 5225 N N . PHE B 1 318 ? 5.621 35.312 16.359 1 96.81 318 PHE B N 1
ATOM 5226 C CA . PHE B 1 318 ? 5.52 34.031 17.047 1 96.81 318 PHE B CA 1
ATOM 5227 C C . PHE B 1 318 ? 6.316 32.969 16.328 1 96.81 318 PHE B C 1
ATOM 5229 O O . PHE B 1 318 ? 7.152 32.281 16.938 1 96.81 318 PHE B O 1
ATOM 5236 N N . VAL B 1 319 ? 6.082 32.781 14.961 1 96.62 319 VAL B N 1
ATOM 5237 C CA . VAL B 1 319 ? 6.738 31.75 14.18 1 96.62 319 VAL B CA 1
ATOM 5238 C C . VAL B 1 319 ? 8.242 32 14.117 1 96.62 319 VAL B C 1
ATOM 5240 O O . VAL B 1 319 ? 9.047 31.094 14.281 1 96.62 319 VAL B O 1
ATOM 5243 N N . LYS B 1 320 ? 8.625 33.25 13.984 1 94.75 320 LYS B N 1
ATOM 5244 C CA . LYS B 1 320 ? 10.039 33.625 13.945 1 94.75 320 LYS B CA 1
ATOM 5245 C C . LYS B 1 320 ? 10.75 33.219 15.234 1 94.75 320 LYS B C 1
ATOM 5247 O O . LYS B 1 320 ? 11.852 32.656 15.203 1 94.75 320 LYS B O 1
ATOM 5252 N N . GLN B 1 321 ? 10.094 33.5 16.297 1 94.62 321 GLN B N 1
ATOM 5253 C CA . GLN B 1 321 ? 10.672 33.156 17.594 1 94.62 321 GLN B CA 1
ATOM 5254 C C . GLN B 1 321 ? 10.812 31.656 17.766 1 94.62 321 GLN B C 1
ATOM 5256 O O . GLN B 1 321 ? 11.82 31.172 18.281 1 94.62 321 GLN B O 1
ATOM 5261 N N . VAL B 1 322 ? 9.805 30.906 17.328 1 95.5 322 VAL B N 1
ATOM 5262 C CA . VAL B 1 322 ? 9.82 29.453 17.438 1 95.5 322 VAL B CA 1
ATOM 5263 C C . VAL B 1 322 ? 10.938 28.859 16.578 1 95.5 322 VAL B C 1
ATOM 5265 O O . VAL B 1 322 ? 11.602 27.906 16.984 1 95.5 322 VAL B O 1
ATOM 5268 N N . LEU B 1 323 ? 11.102 29.438 15.328 1 93.94 323 LEU B N 1
ATOM 5269 C CA . LEU B 1 323 ? 12.156 28.953 14.438 1 93.94 323 LEU B CA 1
ATOM 5270 C C . LEU B 1 323 ? 13.531 29.203 15.039 1 93.94 323 LEU B C 1
ATOM 5272 O O . LEU B 1 323 ? 14.43 28.375 14.898 1 93.94 323 LEU B O 1
ATOM 5276 N N . LYS B 1 324 ? 13.641 30.266 15.766 1 91.75 324 LYS B N 1
ATOM 5277 C CA . LYS B 1 324 ? 14.914 30.641 16.375 1 91.75 324 LYS B CA 1
ATOM 5278 C C . LYS B 1 324 ? 15.172 29.812 17.641 1 91.75 324 LYS B C 1
ATOM 5280 O O . LYS B 1 324 ? 16.297 29.359 17.859 1 91.75 324 LYS B O 1
ATOM 5285 N N . ASP B 1 325 ? 14.109 29.656 18.406 1 92.88 325 ASP B N 1
ATOM 5286 C CA . ASP B 1 325 ? 14.258 28.953 19.688 1 92.88 325 ASP B CA 1
ATOM 5287 C C . ASP B 1 325 ? 13.039 28.094 19.984 1 92.88 325 ASP B C 1
ATOM 5289 O O . ASP B 1 325 ? 12.07 28.547 20.594 1 92.88 325 ASP B O 1
ATOM 5293 N N . PRO B 1 326 ? 13.172 26.859 19.75 1 92.19 326 PRO B N 1
ATOM 5294 C CA . PRO B 1 326 ? 12.031 25.969 19.953 1 92.19 326 PRO B CA 1
ATOM 5295 C C . PRO B 1 326 ? 11.617 25.844 21.422 1 92.19 326 PRO B C 1
ATOM 5297 O O . PRO B 1 326 ? 10.477 25.484 21.719 1 92.19 326 PRO B O 1
ATOM 5300 N N . LEU B 1 327 ? 12.492 26.172 22.312 1 91.56 327 LEU B N 1
ATOM 5301 C CA . LEU B 1 327 ? 12.172 26.109 23.734 1 91.56 327 LEU B CA 1
ATOM 5302 C C . LEU B 1 327 ? 11.109 27.141 24.094 1 91.56 327 LEU B C 1
ATOM 5304 O O . LEU B 1 327 ? 10.469 27.031 25.141 1 91.56 327 LEU B O 1
ATOM 5308 N N . TYR B 1 328 ? 11.016 28.109 23.25 1 94.12 328 TYR B N 1
ATOM 5309 C CA . TYR B 1 328 ? 9.977 29.125 23.422 1 94.12 328 TYR B CA 1
ATOM 5310 C C . TYR B 1 328 ? 8.602 28.484 23.531 1 94.12 328 TYR B C 1
ATOM 5312 O O . TYR B 1 328 ? 7.742 28.953 24.281 1 94.12 328 TYR B O 1
ATOM 5320 N N . LEU B 1 329 ? 8.359 27.391 22.875 1 95.62 329 LEU B N 1
ATOM 5321 C CA . LEU B 1 329 ? 7.094 26.672 22.891 1 95.62 329 LEU B CA 1
ATOM 5322 C C . LEU B 1 329 ? 6.805 26.125 24.281 1 95.62 329 LEU B C 1
ATOM 5324 O O . LEU B 1 329 ? 5.668 26.203 24.766 1 95.62 329 LEU B O 1
ATOM 5328 N N . GLU B 1 330 ? 7.805 25.625 24.891 1 92.94 330 GLU B N 1
ATOM 5329 C CA . GLU B 1 330 ? 7.645 25.062 26.234 1 92.94 330 GLU B CA 1
ATOM 5330 C C . GLU B 1 330 ? 7.398 26.172 27.25 1 92.94 330 GLU B C 1
ATOM 5332 O O . GLU B 1 330 ? 6.68 25.969 28.234 1 92.94 330 GLU B O 1
ATOM 5337 N N . GLU B 1 331 ? 7.988 27.266 27 1 93.38 331 GLU B N 1
ATOM 5338 C CA . GLU B 1 331 ? 7.793 28.406 27.891 1 93.38 331 GLU B CA 1
ATOM 5339 C C . GLU B 1 331 ? 6.355 28.906 27.828 1 93.38 331 GLU B C 1
ATOM 5341 O O . GLU B 1 331 ? 5.719 29.109 28.875 1 93.38 331 GLU B O 1
ATOM 5346 N N . ILE B 1 332 ? 5.867 29.047 26.641 1 93.81 332 ILE B N 1
ATOM 5347 C CA . ILE B 1 332 ? 4.531 29.594 26.438 1 93.81 332 ILE B CA 1
ATOM 5348 C C . ILE B 1 332 ? 3.486 28.641 27.016 1 93.81 332 ILE B C 1
ATOM 5350 O O . ILE B 1 332 ? 2.465 29.078 27.547 1 93.81 332 ILE B O 1
ATOM 5354 N N . THR B 1 333 ? 3.703 27.391 26.922 1 93.75 333 THR B N 1
ATOM 5355 C CA . THR B 1 333 ? 2.691 26.406 27.297 1 93.75 333 THR B CA 1
ATOM 5356 C C . THR B 1 333 ? 2.773 26.078 28.781 1 93.75 333 THR B C 1
ATOM 5358 O O . THR B 1 333 ? 1.842 25.5 29.344 1 93.75 333 THR B O 1
ATOM 5361 N N . GLY B 1 334 ? 3.965 26.375 29.406 1 92.31 334 GLY B N 1
ATOM 5362 C CA . GLY B 1 334 ? 4.176 26.031 30.812 1 92.31 334 GLY B CA 1
ATOM 5363 C C . GLY B 1 334 ? 4.844 24.672 31 1 92.31 334 GLY B C 1
ATOM 5364 O O . GLY B 1 334 ? 5.059 24.234 32.125 1 92.31 334 GLY B O 1
ATOM 5365 N N . LEU B 1 335 ? 5.129 24.062 29.969 1 88.94 335 LEU B N 1
ATOM 5366 C CA . LEU B 1 335 ? 5.777 22.766 30.016 1 88.94 335 LEU B CA 1
ATOM 5367 C C . LEU B 1 335 ? 7.16 22.875 30.656 1 88.94 335 LEU B C 1
ATOM 5369 O O . LEU B 1 335 ? 7.582 21.969 31.391 1 88.94 335 LEU B O 1
ATOM 5373 N N . ALA B 1 336 ? 7.863 23.969 30.328 1 87.19 336 ALA B N 1
ATOM 5374 C CA . ALA B 1 336 ? 9.188 24.188 30.891 1 87.19 336 ALA B CA 1
ATOM 5375 C C . ALA B 1 336 ? 9.125 24.25 32.406 1 87.19 336 ALA B C 1
ATOM 5377 O O . ALA B 1 336 ? 9.953 23.656 33.094 1 87.19 336 ALA B O 1
ATOM 5378 N N . ALA B 1 337 ? 8.195 24.922 32.875 1 87.81 337 ALA B N 1
ATOM 5379 C CA . ALA B 1 337 ? 8.016 25.047 34.312 1 87.81 337 ALA B CA 1
ATOM 5380 C C . ALA B 1 337 ? 7.668 23.703 34.938 1 87.81 337 ALA B C 1
ATOM 5382 O O . ALA B 1 337 ? 8.164 23.375 36.031 1 87.81 337 ALA B O 1
ATOM 5383 N N . MET B 1 338 ? 6.859 23 34.344 1 86.19 338 MET B N 1
ATOM 5384 C CA . MET B 1 338 ? 6.445 21.703 34.844 1 86.19 338 MET B CA 1
ATOM 5385 C C . MET B 1 338 ? 7.629 20.75 34.906 1 86.19 338 MET B C 1
ATOM 5387 O O . MET B 1 338 ? 7.781 20 35.875 1 86.19 338 MET B O 1
ATOM 5391 N N . LYS B 1 339 ? 8.422 20.781 33.844 1 82.94 339 LYS B N 1
ATOM 5392 C CA . LYS B 1 339 ? 9.609 19.938 33.812 1 82.94 339 LYS B CA 1
ATOM 5393 C C . LYS B 1 339 ? 10.578 20.297 34.938 1 82.94 339 LYS B C 1
ATOM 5395 O O . LYS B 1 339 ? 11.156 19.422 35.562 1 82.94 339 LYS B O 1
ATOM 5400 N N . LYS B 1 340 ? 10.734 21.5 35.156 1 84.06 340 LYS B N 1
ATOM 5401 C CA . LYS B 1 340 ? 11.617 21.984 36.219 1 84.06 340 LYS B CA 1
ATOM 5402 C C . LYS B 1 340 ? 11.102 21.547 37.594 1 84.06 340 LYS B C 1
ATOM 5404 O O . LYS B 1 340 ? 11.883 21.172 38.469 1 84.06 340 LYS B O 1
ATOM 5409 N N . GLU B 1 341 ? 9.836 21.641 37.75 1 84.06 341 GLU B N 1
ATOM 5410 C CA . GLU B 1 341 ? 9.227 21.234 39 1 84.06 341 GLU B CA 1
ATOM 5411 C C . GLU B 1 341 ? 9.391 19.734 39.219 1 84.06 341 GLU B C 1
ATOM 5413 O O . GLU B 1 341 ? 9.648 19.297 40.344 1 84.06 341 GLU B O 1
ATOM 5418 N N . SER B 1 342 ? 9.25 18.938 38.219 1 77.5 342 SER B N 1
ATOM 5419 C CA . SER B 1 342 ? 9.391 17.484 38.344 1 77.5 342 SER B CA 1
ATOM 5420 C C . SER B 1 342 ? 10.828 17.094 38.656 1 77.5 342 SER B C 1
ATOM 5422 O O . SER B 1 342 ? 11.07 16.172 39.438 1 77.5 342 SER B O 1
ATOM 5424 N N . GLU B 1 343 ? 11.742 17.781 38 1 75.31 343 GLU B N 1
ATOM 5425 C CA . GLU B 1 343 ? 13.156 17.531 38.25 1 75.31 343 GLU B CA 1
ATOM 5426 C C . GLU B 1 343 ? 13.523 17.891 39.688 1 75.31 343 GLU B C 1
ATOM 5428 O O . GLU B 1 343 ? 14.305 17.188 40.344 1 75.31 343 GLU B O 1
ATOM 5433 N N . SER B 1 344 ? 12.945 18.906 40.125 1 77.56 344 SER B N 1
ATOM 5434 C CA . SER B 1 344 ? 13.211 19.344 41.5 1 77.56 344 SER B CA 1
ATOM 5435 C C . SER B 1 344 ? 12.648 18.344 42.5 1 77.56 344 SER B C 1
ATOM 5437 O O . SER B 1 344 ? 13.289 18.062 43.531 1 77.56 344 SER B O 1
ATOM 5439 N N . LEU B 1 345 ? 11.523 17.812 42.188 1 72.88 345 LEU B N 1
ATOM 5440 C CA . LEU B 1 345 ? 10.906 16.844 43.062 1 72.88 345 LEU B CA 1
ATOM 5441 C C . LEU B 1 345 ? 11.703 15.547 43.094 1 72.88 345 LEU B C 1
ATOM 5443 O O . LEU B 1 345 ? 11.844 14.914 44.156 1 72.88 345 LEU B O 1
ATOM 5447 N N . LEU B 1 346 ? 12.211 15.164 41.906 1 69.94 346 LEU B N 1
ATOM 5448 C CA . LEU B 1 346 ? 13.023 13.961 41.844 1 69.94 346 LEU B CA 1
ATOM 5449 C C . LEU B 1 346 ? 14.344 14.141 42.594 1 69.94 346 LEU B C 1
ATOM 5451 O O . LEU B 1 346 ? 14.82 13.219 43.25 1 69.94 346 LEU B O 1
ATOM 5455 N N . GLU B 1 347 ? 14.914 15.32 42.5 1 70.5 347 GLU B N 1
ATOM 5456 C CA . GLU B 1 347 ? 16.141 15.633 43.25 1 70.5 347 GLU B CA 1
ATOM 5457 C C . GLU B 1 347 ? 15.891 15.633 44.75 1 70.5 347 GLU B C 1
ATOM 5459 O O . GLU B 1 347 ? 16.719 15.141 45.531 1 70.5 347 GLU B O 1
ATOM 5464 N N . ASP B 1 348 ? 14.828 16.094 45.062 1 68.88 348 ASP B N 1
ATOM 5465 C CA . ASP B 1 348 ? 14.477 16.125 46.5 1 68.88 348 ASP B CA 1
ATOM 5466 C C . ASP B 1 348 ? 14.242 14.703 47.031 1 68.88 348 ASP B C 1
ATOM 5468 O O . ASP B 1 348 ? 14.617 14.391 48.156 1 68.88 348 ASP B O 1
ATOM 5472 N N . TRP B 1 349 ? 13.68 13.891 46.125 1 68.06 349 TRP B N 1
ATOM 5473 C CA . TRP B 1 349 ? 13.43 12.508 46.5 1 68.06 349 TRP B CA 1
ATOM 5474 C C . TRP B 1 349 ? 14.734 11.727 46.594 1 68.06 349 TRP B C 1
ATOM 5476 O O . TRP B 1 349 ? 14.906 10.922 47.531 1 68.06 349 TRP B O 1
ATOM 5486 N N . ASP B 1 350 ? 15.57 11.977 45.719 1 65.25 350 ASP B N 1
ATOM 5487 C CA . ASP B 1 350 ? 16.875 11.32 45.75 1 65.25 350 ASP B CA 1
ATOM 5488 C C . ASP B 1 350 ? 17.672 11.758 46.969 1 65.25 350 ASP B C 1
ATOM 5490 O O . ASP B 1 350 ? 18.375 10.938 47.594 1 65.25 350 ASP B O 1
ATOM 5494 N N . ILE B 1 351 ? 17.531 12.93 47.406 1 67 351 ILE B N 1
ATOM 5495 C CA . ILE B 1 351 ? 18.219 13.445 48.562 1 67 351 ILE B CA 1
ATOM 5496 C C . ILE B 1 351 ? 17.609 12.852 49.844 1 67 351 ILE B C 1
ATOM 5498 O O . ILE B 1 351 ? 18.328 12.438 50.75 1 67 351 ILE B O 1
ATOM 5502 N N . GLU B 1 352 ? 16.375 12.727 49.719 1 63.62 352 GLU B N 1
ATOM 5503 C CA . GLU B 1 352 ? 15.695 12.141 50.875 1 63.62 352 GLU B CA 1
ATOM 5504 C C . GLU B 1 352 ? 16.031 10.656 51 1 63.62 352 GLU B C 1
ATOM 5506 O O . GLU B 1 352 ? 16.219 10.156 52.125 1 63.62 352 GLU B O 1
ATOM 5511 N N . ASN B 1 353 ? 16.219 10.008 49.938 1 67.62 353 ASN B N 1
ATOM 5512 C CA . ASN B 1 353 ? 16.562 8.594 49.938 1 67.62 353 ASN B CA 1
ATOM 5513 C C . ASN B 1 353 ? 18.031 8.383 50.281 1 67.62 353 ASN B C 1
ATOM 5515 O O . ASN B 1 353 ? 18.406 7.391 50.906 1 67.62 353 ASN B O 1
ATOM 5519 N N . ASP B 1 354 ? 18.828 9.203 49.844 1 67 354 ASP B N 1
ATOM 5520 C CA . ASP B 1 354 ? 20.234 9.133 50.219 1 67 354 ASP B CA 1
ATOM 5521 C C . ASP B 1 354 ? 20.438 9.398 51.688 1 67 354 ASP B C 1
ATOM 5523 O O . ASP B 1 354 ? 21.297 8.789 52.344 1 67 354 ASP B O 1
ATOM 5527 N N . ASP B 1 355 ? 19.734 10.195 52.25 1 64.06 355 ASP B N 1
ATOM 5528 C CA . ASP B 1 355 ? 19.812 10.477 53.688 1 64.06 355 ASP B CA 1
ATOM 5529 C C . ASP B 1 355 ? 19.266 9.305 54.5 1 64.06 355 ASP B C 1
ATOM 5531 O O . ASP B 1 355 ? 19.734 9.055 55.625 1 64.06 355 ASP B O 1
ATOM 5535 N N . GLU B 1 356 ? 18.484 8.531 53.906 1 59.38 356 GLU B N 1
ATOM 5536 C CA . GLU B 1 356 ? 17.969 7.367 54.625 1 59.38 356 GLU B CA 1
ATOM 5537 C C . GLU B 1 356 ? 18.953 6.207 54.594 1 59.38 356 GLU B C 1
ATOM 5539 O O . GLU B 1 356 ? 19.016 5.402 55.5 1 59.38 356 GLU B O 1
ATOM 5544 N N . ASP B 1 357 ? 19.719 6.062 53.625 1 58.72 357 ASP B N 1
ATOM 5545 C CA . ASP B 1 357 ? 20.703 4.988 53.562 1 58.72 357 ASP B CA 1
ATOM 5546 C C . ASP B 1 357 ? 21.875 5.266 54.5 1 58.72 357 ASP B C 1
ATOM 5548 O O . ASP B 1 357 ? 22.719 4.391 54.75 1 58.72 357 ASP B O 1
ATOM 5552 N N . ASP B 1 358 ? 22.094 6.457 54.938 1 54.31 358 ASP B N 1
ATOM 5553 C CA . ASP B 1 358 ? 23.188 6.766 55.844 1 54.31 358 ASP B CA 1
ATOM 5554 C C . ASP B 1 358 ? 22.766 6.59 57.312 1 54.31 358 ASP B C 1
ATOM 5556 O O . ASP B 1 358 ? 23.516 6.898 58.219 1 54.31 358 ASP B O 1
ATOM 5560 N N . PHE B 1 359 ? 21.5 6.164 57.625 1 41.22 359 PHE B N 1
ATOM 5561 C CA . PHE B 1 359 ? 21.203 5.754 58.969 1 41.22 359 PHE B CA 1
ATOM 5562 C C . PHE B 1 359 ? 21.203 4.234 59.094 1 41.22 359 PHE B C 1
ATOM 5564 O O . PHE B 1 359 ? 20.766 3.533 58.188 1 41.22 359 PHE B O 1
#

Organism: NCBI:txid747725